Protein AF-A0A2V9JEI9-F1 (afdb_monomer_lite)

Sequence (408 aa):
MEVNSMSQSVSSNTVQALEMLLVQARTQIVKYLPRHLDADKMIYVALETVRADSYLRQCEPQTIVQAVLEASQLGLMLGNKLGHAYLAPRRDKKTSTLKCQLLIGYRGFIALAHRTGKVSSIYPAIVHQGDQFSLKLGTGRQLVHVPLLDPAKRGDWIGAYAVVEFRDGRTDFEWMARQEIEKVRQCSESASEAWSPWRRFEDEMIKKSPIRRMAKRLCLSSEDMTLVEAAVRDEYREMGIQATQAAVPTIRGPQRGQPSAGSNGQSNQAGKPAIREPQRKEGSPQSSGQAVGPANPGGSEAKQPPGGPAANSAAPPNSAQSKPITLRGVIGPMEADASGNTIRRNGRGVEYVVFKISHNGSATTLYCRRPDMVPEIARRQGREAVARVTVVTNGNHQYHMLDGFAEG

Foldseek 3Di:
DVVVVVLVVLLVVLLVVLLVVLVVCLVLLVVQADPVDDSVQQSVQLSVLCVPDPLSSQADSLLSSVQSSVCRNLNFREDDPQQQKYWAWDQQPVPRGIHTHIAGWLSVLQVLLVVLVFWPDKFKDWAAPQWDWDFDDDPPGDTDIGQDPDPVRRHDTQAMKMKTATPVGDIDMFTDTPVRLVVLLVLQPCSVPPRDCCNPPVVRSRGNVNSLVVQLPPDPDPSSVSSNCSSVVNSCVRNVNPDDDPDDPRPDDDDPDDDDDDDDDDDDDDDDDDDDDDDDDDDDDDDDDDDDDDDDDDDDDDDDDDDDDDDDDDDDDDWDFFDWDKDKAQWADKDADPVRHQWDADPVRQIWGWTWGDDPRDIAIEIESDPVCVVVSVVRHRHIFMFTWGWTDDPPDTHTYTPDTDDD

pLDDT: mean 76.78, std 24.55, range [22.61, 98.44]

Secondary structure (DSSP, 8-state):
-HHHHHHHHHHHHHHHHHHHHHHHHHHHHHHHS-TTS-HHHHHHHHHHHHHH-TTGGGB-HHHHHHHHHHHHHTT--BSTTTTSEEEEEEE-TTT--EEEEEEE-HHHHHHHHHHTSSEEEEEEEEEETTSEEEEE-SSS-EEEEE--S-HHHH-SEEEEEEEEEETTS-EEEEEEEHHHHHHHHHHSTTTTSTT-HHHHSHHHHHHHHHHHHHHTTS--SGGGHHHHHHHHHHHHHHTT--PPPP------PPP-PPP--------------------------------------------------------------PPEEEEEEEEEEE---TTS-SEEE-TTS-EEEEEEEEETTEEEEEEES-GGGHHHHHHHBTSEEEEEEEEEEETTEEEEEEEEEPP-

Structure (mmCIF, N/CA/C/O backbone):
data_AF-A0A2V9JEI9-F1
#
_entry.id   AF-A0A2V9JEI9-F1
#
loop_
_atom_site.group_PDB
_atom_site.id
_atom_site.type_symbol
_atom_site.label_atom_id
_atom_site.label_alt_id
_atom_site.label_comp_id
_atom_site.label_asym_id
_atom_site.label_entity_id
_atom_site.label_seq_id
_atom_site.pdbx_PDB_ins_code
_atom_site.Cartn_x
_atom_site.Cartn_y
_atom_site.Cartn_z
_atom_site.occupancy
_atom_site.B_iso_or_equiv
_atom_site.auth_seq_id
_atom_site.auth_comp_id
_atom_site.auth_asym_id
_atom_site.auth_atom_id
_atom_site.pdbx_PDB_model_num
ATOM 1 N N . MET A 1 1 ? 1.216 -1.116 -45.908 1.00 43.00 1 MET A N 1
ATOM 2 C CA . MET A 1 1 ? 1.384 -2.065 -44.776 1.00 43.00 1 MET A CA 1
ATOM 3 C C . MET A 1 1 ? 2.535 -1.670 -43.842 1.00 43.00 1 MET A C 1
ATOM 5 O O . MET A 1 1 ? 2.460 -1.996 -42.664 1.00 43.00 1 MET A O 1
ATOM 9 N N . GLU A 1 2 ? 3.562 -0.948 -44.312 1.00 38.81 2 GLU A N 1
ATOM 10 C CA . GLU A 1 2 ? 4.823 -0.718 -43.572 1.00 38.81 2 GLU A CA 1
ATOM 11 C C . GLU A 1 2 ? 4.685 -0.023 -42.209 1.00 38.81 2 GLU A C 1
ATOM 13 O O . GLU A 1 2 ? 5.434 -0.335 -41.285 1.00 38.81 2 GLU A O 1
ATOM 18 N N . VAL A 1 3 ? 3.699 0.864 -42.031 1.00 42.50 3 VAL A N 1
ATOM 19 C CA . VAL A 1 3 ? 3.465 1.559 -40.746 1.00 42.50 3 VAL A CA 1
ATOM 20 C C . VAL A 1 3 ? 3.301 0.569 -39.579 1.00 42.50 3 VAL A C 1
ATOM 22 O O . VAL A 1 3 ? 3.699 0.868 -38.455 1.00 42.50 3 VAL A O 1
ATOM 25 N N . ASN A 1 4 ? 2.771 -0.633 -39.845 1.00 44.47 4 ASN A N 1
ATOM 26 C CA . ASN A 1 4 ? 2.513 -1.644 -38.820 1.00 44.47 4 ASN A CA 1
ATOM 27 C C . ASN A 1 4 ? 3.680 -2.626 -38.589 1.00 44.47 4 ASN A C 1
ATOM 29 O O . ASN A 1 4 ? 3.713 -3.284 -37.554 1.00 44.47 4 ASN A O 1
ATOM 33 N N . SER A 1 5 ? 4.651 -2.725 -39.507 1.00 40.78 5 SER A N 1
ATOM 34 C CA . SER A 1 5 ? 5.904 -3.457 -39.250 1.00 40.78 5 SER A CA 1
ATOM 35 C C . SER A 1 5 ? 6.926 -2.572 -38.532 1.00 40.78 5 SER A C 1
ATOM 37 O O . SER A 1 5 ? 7.647 -3.044 -37.652 1.00 40.78 5 SER A O 1
ATOM 39 N N . MET A 1 6 ? 6.945 -1.272 -38.844 1.00 42.16 6 MET A N 1
ATOM 40 C CA . MET A 1 6 ? 7.870 -0.312 -38.240 1.00 42.16 6 MET A CA 1
ATOM 41 C C . MET A 1 6 ? 7.518 0.025 -36.778 1.00 42.16 6 MET A C 1
ATOM 43 O O . MET A 1 6 ? 8.411 0.274 -35.973 1.00 42.16 6 MET A O 1
ATOM 47 N N . SER A 1 7 ? 6.239 -0.050 -36.389 1.00 49.16 7 SER A N 1
ATOM 48 C CA . SER A 1 7 ? 5.825 0.030 -34.978 1.00 49.16 7 SER A CA 1
ATOM 49 C C . SER A 1 7 ? 6.244 -1.211 -34.174 1.00 49.16 7 SER A C 1
ATOM 51 O O . SER A 1 7 ? 6.724 -1.093 -33.042 1.00 49.16 7 SER A O 1
ATOM 53 N N . GLN A 1 8 ? 6.126 -2.406 -34.765 1.00 48.69 8 GLN A N 1
ATOM 54 C CA . GLN A 1 8 ? 6.518 -3.665 -34.127 1.00 48.69 8 GLN A CA 1
ATOM 55 C C . GLN A 1 8 ? 8.036 -3.759 -33.921 1.00 48.69 8 GLN A C 1
ATOM 57 O O . GLN A 1 8 ? 8.470 -4.072 -32.809 1.00 48.69 8 GLN A O 1
ATOM 62 N N . SER A 1 9 ? 8.848 -3.424 -34.931 1.00 52.94 9 SER A N 1
ATOM 63 C CA . SER A 1 9 ? 10.315 -3.485 -34.832 1.00 52.94 9 SER A CA 1
ATOM 64 C C . SER A 1 9 ? 10.877 -2.529 -33.771 1.00 52.94 9 SER A C 1
ATOM 66 O O . SER A 1 9 ? 11.717 -2.935 -32.966 1.00 52.94 9 SER A O 1
ATOM 68 N N . VAL A 1 10 ? 10.352 -1.300 -33.683 1.00 54.44 10 VAL A N 1
ATOM 69 C CA . VAL A 1 10 ? 10.698 -0.351 -32.610 1.00 54.44 10 VAL A CA 1
ATOM 70 C C . VAL A 1 10 ? 10.330 -0.918 -31.234 1.00 54.44 10 VAL A C 1
ATOM 72 O O . VAL A 1 10 ? 11.151 -0.864 -30.321 1.00 54.44 10 VAL A O 1
ATOM 75 N N . SER A 1 11 ? 9.149 -1.530 -31.081 1.00 58.72 11 SER A N 1
ATOM 76 C CA . SER A 1 11 ? 8.729 -2.103 -29.791 1.00 58.72 11 SER A CA 1
ATOM 77 C C . SER A 1 11 ? 9.594 -3.285 -29.323 1.00 58.72 11 SER A C 1
ATOM 79 O O . SER A 1 11 ? 9.812 -3.438 -28.121 1.00 58.72 11 SER A O 1
ATOM 81 N N . SER A 1 12 ? 10.133 -4.078 -30.258 1.00 61.97 12 SER A N 1
ATOM 82 C CA . SER A 1 12 ? 11.074 -5.168 -29.965 1.00 61.97 12 SER A CA 1
ATOM 83 C C . SER A 1 12 ? 12.403 -4.625 -29.426 1.00 61.97 12 SER A C 1
ATOM 85 O O . SER A 1 12 ? 12.865 -5.033 -28.356 1.00 61.97 12 SER A O 1
ATOM 87 N N . ASN A 1 13 ? 12.958 -3.609 -30.100 1.00 73.81 13 ASN A N 1
ATOM 88 C CA . ASN A 1 13 ? 14.194 -2.942 -29.685 1.00 73.81 13 ASN A CA 1
ATOM 89 C C . ASN A 1 13 ? 14.089 -2.339 -28.271 1.00 73.81 13 ASN A C 1
ATOM 91 O O . ASN A 1 13 ? 15.041 -2.438 -27.498 1.00 73.81 13 ASN A O 1
ATOM 95 N N . THR A 1 14 ? 12.941 -1.759 -27.893 1.00 71.50 14 THR A N 1
ATOM 96 C CA . THR A 1 14 ? 12.745 -1.200 -26.541 1.00 71.50 14 THR A CA 1
ATOM 97 C C . THR A 1 14 ? 12.815 -2.272 -25.450 1.00 71.50 14 THR A C 1
ATOM 99 O O . THR A 1 14 ? 13.439 -2.043 -24.413 1.00 71.50 14 THR A O 1
ATOM 102 N N . VAL A 1 15 ? 12.219 -3.451 -25.673 1.00 81.44 15 VAL A N 1
ATOM 103 C CA . VAL A 1 15 ? 12.264 -4.566 -24.708 1.00 81.44 15 VAL A CA 1
ATOM 104 C C . VAL A 1 15 ? 13.687 -5.112 -24.584 1.00 81.44 15 VAL A C 1
ATOM 106 O O . VAL A 1 15 ? 14.169 -5.294 -23.469 1.00 81.44 15 VAL A O 1
ATOM 109 N N . GLN A 1 16 ? 14.397 -5.291 -25.701 1.00 84.19 16 GLN A N 1
ATOM 110 C CA . GLN A 1 16 ? 15.778 -5.782 -25.688 1.00 84.19 16 GLN A CA 1
ATOM 111 C C . GLN A 1 16 ? 16.747 -4.783 -25.024 1.00 84.19 16 GLN A C 1
ATOM 113 O O . GLN A 1 16 ? 17.633 -5.182 -24.267 1.00 84.19 16 GLN A O 1
ATOM 118 N N . ALA A 1 17 ? 16.550 -3.476 -25.232 1.00 85.69 17 ALA A N 1
ATOM 119 C CA . ALA A 1 17 ? 17.309 -2.429 -24.546 1.00 85.69 17 ALA A CA 1
ATOM 120 C C . ALA A 1 17 ? 17.013 -2.382 -23.034 1.00 85.69 17 ALA A C 1
ATOM 122 O O . ALA A 1 17 ? 17.935 -2.223 -22.232 1.00 85.69 17 ALA A O 1
ATOM 123 N N . LEU A 1 18 ? 15.749 -2.555 -22.628 1.00 90.19 18 LEU A N 1
ATOM 124 C CA . LEU A 1 18 ? 15.371 -2.670 -21.216 1.00 90.19 18 LEU A CA 1
ATOM 125 C C . LEU A 1 18 ? 16.031 -3.887 -20.552 1.00 90.19 18 LEU A C 1
ATOM 127 O O . LEU A 1 18 ? 16.511 -3.778 -19.427 1.00 90.19 18 LEU A O 1
ATOM 131 N N . GLU A 1 19 ? 16.086 -5.022 -21.245 1.00 89.94 19 GLU A N 1
ATOM 132 C CA . GLU A 1 19 ? 16.698 -6.258 -20.751 1.00 89.94 19 GLU A CA 1
ATOM 133 C C . GLU A 1 19 ? 18.196 -6.073 -20.466 1.00 89.94 19 GLU A C 1
ATOM 135 O O . GLU A 1 19 ? 18.651 -6.372 -19.360 1.00 89.94 19 GLU A O 1
ATOM 140 N N . MET A 1 20 ? 18.941 -5.437 -21.379 1.00 91.06 20 MET A N 1
ATOM 141 C CA . MET A 1 20 ? 20.341 -5.054 -21.133 1.00 91.06 20 MET A CA 1
ATOM 142 C C . MET A 1 20 ? 20.492 -4.107 -19.932 1.00 91.06 20 MET A C 1
ATOM 144 O O . MET A 1 20 ? 21.389 -4.295 -19.108 1.00 91.06 20 MET A O 1
ATOM 148 N N . LEU A 1 21 ? 19.623 -3.097 -19.805 1.00 93.00 21 LEU A N 1
ATOM 149 C CA . LEU A 1 21 ? 19.689 -2.124 -18.710 1.00 93.00 21 LEU A CA 1
ATOM 150 C C . LEU A 1 21 ? 19.324 -2.739 -17.347 1.00 93.00 21 LEU A C 1
ATOM 152 O O . LEU A 1 21 ? 19.927 -2.372 -16.340 1.00 93.00 21 LEU A O 1
ATOM 156 N N . LEU A 1 22 ? 18.389 -3.693 -17.293 1.00 90.81 22 LEU A N 1
ATOM 157 C CA . LEU A 1 22 ? 18.052 -4.426 -16.067 1.00 90.81 22 LEU A CA 1
ATOM 158 C C . LEU A 1 22 ? 19.174 -5.383 -15.645 1.00 90.81 22 LEU A C 1
ATOM 160 O O . LEU A 1 22 ? 19.486 -5.457 -14.457 1.00 90.81 22 LEU A O 1
ATOM 164 N N . VAL A 1 23 ? 19.841 -6.043 -16.598 1.00 90.06 23 VAL A N 1
ATOM 165 C CA . VAL A 1 23 ? 21.045 -6.847 -16.324 1.00 90.06 23 VAL A CA 1
ATOM 166 C C . VAL A 1 23 ? 22.183 -5.965 -15.791 1.00 90.06 23 VAL A C 1
ATOM 168 O O . VAL A 1 23 ? 22.797 -6.312 -14.784 1.00 90.06 23 VAL A O 1
ATOM 171 N N . GLN A 1 24 ? 22.414 -4.783 -16.375 1.00 91.06 24 GLN A N 1
ATOM 172 C CA . GLN A 1 24 ? 23.377 -3.799 -15.849 1.00 91.06 24 GLN A CA 1
ATOM 173 C C . GLN A 1 24 ? 22.986 -3.280 -14.452 1.00 91.06 24 GLN A C 1
ATOM 175 O O . GLN A 1 24 ? 23.848 -3.079 -13.595 1.00 91.06 24 GLN A O 1
ATOM 180 N N . ALA A 1 25 ? 21.689 -3.100 -14.188 1.00 91.06 25 ALA A N 1
ATOM 181 C CA . ALA A 1 25 ? 21.173 -2.678 -12.889 1.00 91.06 25 ALA A CA 1
ATOM 182 C C . ALA A 1 25 ? 21.179 -3.789 -11.822 1.00 91.06 25 ALA A C 1
ATOM 184 O O . ALA A 1 25 ? 21.056 -3.468 -10.637 1.00 91.06 25 ALA A O 1
ATOM 185 N N . ARG A 1 26 ? 21.349 -5.070 -12.194 1.00 92.06 26 ARG A N 1
ATOM 186 C CA . ARG A 1 26 ? 21.227 -6.235 -11.294 1.00 92.06 26 ARG A CA 1
ATOM 187 C C . ARG A 1 26 ? 22.045 -6.093 -10.011 1.00 92.06 26 ARG A C 1
ATOM 189 O O . ARG A 1 26 ? 21.535 -6.386 -8.937 1.00 92.06 26 ARG A O 1
ATOM 196 N N . THR A 1 27 ? 23.271 -5.576 -10.089 1.00 92.12 27 THR A N 1
ATOM 197 C CA . THR A 1 27 ? 24.132 -5.354 -8.911 1.00 92.12 27 THR A CA 1
ATOM 198 C C . THR A 1 27 ? 23.542 -4.333 -7.930 1.00 92.12 27 THR A C 1
ATOM 200 O O . THR A 1 27 ? 23.681 -4.496 -6.721 1.00 92.12 27 THR A O 1
ATOM 203 N N . GLN A 1 28 ? 22.844 -3.299 -8.417 1.00 90.75 28 GLN A N 1
ATOM 204 C CA . GLN A 1 28 ? 22.131 -2.348 -7.555 1.00 90.75 28 GLN A CA 1
ATOM 205 C C . GLN A 1 28 ? 20.807 -2.936 -7.044 1.00 90.75 28 GLN A C 1
ATOM 207 O O . GLN A 1 28 ? 20.489 -2.751 -5.874 1.00 90.75 28 GLN A O 1
ATOM 212 N N . ILE A 1 29 ? 20.076 -3.697 -7.869 1.00 91.00 29 ILE A N 1
ATOM 213 C CA . ILE A 1 29 ? 18.864 -4.424 -7.447 1.00 91.00 29 ILE A CA 1
ATOM 214 C C . ILE A 1 29 ? 19.208 -5.351 -6.269 1.00 91.00 29 ILE A C 1
ATOM 216 O O . ILE A 1 29 ? 18.658 -5.177 -5.187 1.00 91.00 29 ILE A O 1
ATOM 220 N N . VAL A 1 30 ? 20.195 -6.242 -6.423 1.00 92.00 30 VAL A N 1
ATOM 221 C CA . VAL A 1 30 ? 20.676 -7.160 -5.368 1.00 92.00 30 VAL A CA 1
ATOM 222 C C . VAL A 1 30 ? 21.150 -6.419 -4.109 1.00 92.00 30 VAL A C 1
ATOM 224 O O . VAL A 1 30 ? 20.938 -6.902 -3.002 1.00 92.00 30 VAL A O 1
ATOM 227 N N . LYS A 1 31 ? 21.770 -5.240 -4.252 1.00 91.81 31 LYS A N 1
ATOM 228 C CA . LYS A 1 31 ? 22.232 -4.418 -3.119 1.00 91.81 31 LYS A CA 1
ATOM 229 C C . LYS A 1 31 ? 21.081 -3.840 -2.286 1.00 91.81 31 LYS A C 1
ATOM 231 O O . LYS A 1 31 ? 21.230 -3.711 -1.073 1.00 91.81 31 LYS A O 1
ATOM 236 N N . TYR A 1 32 ? 19.982 -3.433 -2.924 1.00 88.00 32 TYR A N 1
ATOM 237 C CA . TYR A 1 32 ? 18.852 -2.782 -2.248 1.00 88.00 32 TYR A CA 1
ATOM 238 C C . TYR A 1 32 ? 17.732 -3.748 -1.846 1.00 88.00 32 TYR A C 1
ATOM 240 O O . TYR A 1 32 ? 16.987 -3.455 -0.914 1.00 88.00 32 TYR A O 1
ATOM 248 N N . LEU A 1 33 ? 17.609 -4.887 -2.527 1.00 89.00 33 LEU A N 1
ATOM 249 C CA . LEU A 1 33 ? 16.541 -5.853 -2.305 1.00 89.00 33 LEU A CA 1
ATOM 250 C C . LEU A 1 33 ? 16.744 -6.636 -0.983 1.00 89.00 33 LEU A C 1
ATOM 252 O O . LEU A 1 33 ? 17.831 -7.163 -0.737 1.00 89.00 33 LEU A O 1
ATOM 256 N N . PRO A 1 34 ? 15.717 -6.768 -0.118 1.00 85.75 34 PRO A N 1
ATOM 257 C CA . PRO A 1 34 ? 15.812 -7.571 1.100 1.00 85.75 34 PRO A CA 1
ATOM 258 C C . PRO A 1 34 ? 16.139 -9.046 0.830 1.00 85.75 34 PRO A C 1
ATOM 260 O O . PRO A 1 34 ? 15.567 -9.650 -0.071 1.00 85.75 34 PRO A O 1
ATOM 263 N N . ARG A 1 35 ? 16.953 -9.664 1.702 1.00 84.00 35 ARG A N 1
ATOM 264 C CA . ARG A 1 35 ? 17.463 -11.055 1.589 1.00 84.00 35 ARG A CA 1
ATOM 265 C C . ARG A 1 35 ? 16.415 -12.169 1.387 1.00 84.00 35 ARG A C 1
ATOM 267 O O . ARG A 1 35 ? 16.799 -13.294 1.096 1.00 84.00 35 ARG A O 1
ATOM 274 N N . HIS A 1 36 ? 15.128 -11.894 1.600 1.00 81.94 36 HIS A N 1
ATOM 275 C CA . HIS A 1 36 ? 14.027 -12.850 1.417 1.00 81.94 36 HIS A CA 1
ATOM 276 C C . HIS A 1 36 ? 13.327 -12.729 0.049 1.00 81.94 36 HIS A C 1
ATOM 278 O O . HIS A 1 36 ? 12.368 -13.453 -0.212 1.00 81.94 36 HIS A O 1
ATOM 284 N N . LEU A 1 37 ? 13.766 -11.803 -0.808 1.00 86.12 37 LEU A N 1
ATOM 285 C CA . LEU A 1 37 ? 13.281 -11.620 -2.173 1.00 86.12 37 LEU A CA 1
ATOM 286 C C . LEU A 1 37 ? 14.405 -11.927 -3.167 1.00 86.12 37 LEU A C 1
ATOM 288 O O . LEU A 1 37 ? 15.579 -11.689 -2.894 1.00 86.12 37 LEU A O 1
ATOM 292 N N . ASP A 1 38 ? 14.023 -12.433 -4.336 1.00 90.31 38 ASP A N 1
ATOM 293 C CA . ASP A 1 38 ? 14.945 -12.770 -5.419 1.00 90.31 38 ASP A CA 1
ATOM 294 C C . ASP A 1 38 ? 14.987 -11.654 -6.479 1.00 90.31 38 ASP A C 1
ATOM 296 O O . ASP A 1 38 ? 13.950 -11.201 -6.978 1.00 90.31 38 ASP A O 1
ATOM 300 N N . ALA A 1 39 ? 16.204 -11.229 -6.822 1.00 91.56 39 ALA A N 1
ATOM 301 C CA . ALA A 1 39 ? 16.473 -10.208 -7.823 1.00 91.56 39 ALA A CA 1
ATOM 302 C C . ALA A 1 39 ? 16.189 -10.696 -9.250 1.00 91.56 39 ALA A C 1
ATOM 304 O O . ALA A 1 39 ? 15.695 -9.912 -10.060 1.00 91.56 39 ALA A O 1
ATOM 305 N N . ASP A 1 40 ? 16.432 -11.974 -9.555 1.00 91.56 40 ASP A N 1
ATOM 306 C CA . ASP A 1 40 ? 16.201 -12.517 -10.897 1.00 91.56 40 ASP A CA 1
ATOM 307 C C . ASP A 1 40 ? 14.699 -12.647 -11.167 1.00 91.56 40 ASP A C 1
ATOM 309 O O . ASP A 1 40 ? 14.209 -12.185 -12.198 1.00 91.56 40 ASP A O 1
ATOM 313 N N . LYS A 1 41 ? 13.926 -13.117 -10.182 1.00 91.25 41 LYS A N 1
ATOM 314 C CA . LYS A 1 41 ? 12.458 -13.039 -10.182 1.00 91.25 41 LYS A CA 1
ATOM 315 C C . LYS A 1 41 ? 11.930 -11.605 -10.282 1.00 91.25 41 LYS A C 1
ATOM 317 O O . LYS A 1 41 ? 10.917 -11.398 -10.949 1.00 91.25 41 LYS A O 1
ATOM 322 N N . MET A 1 42 ? 12.571 -10.610 -9.661 1.00 92.19 42 MET A N 1
ATOM 323 C CA . MET A 1 42 ? 12.154 -9.208 -9.818 1.00 92.19 42 MET A CA 1
ATOM 324 C C . MET A 1 42 ? 12.416 -8.684 -11.240 1.00 92.19 42 MET A C 1
ATOM 326 O O . MET A 1 42 ? 11.522 -8.067 -11.820 1.00 92.19 42 MET A O 1
ATOM 330 N N . ILE A 1 43 ? 13.587 -8.966 -11.821 1.00 93.38 43 ILE A N 1
ATOM 331 C CA . ILE A 1 43 ? 13.923 -8.611 -13.210 1.00 93.38 43 ILE A CA 1
ATOM 332 C C . ILE A 1 43 ? 12.963 -9.304 -14.189 1.00 93.38 43 ILE A C 1
ATOM 334 O O . ILE A 1 43 ? 12.393 -8.642 -15.057 1.00 93.38 43 ILE A O 1
ATOM 338 N N . TYR A 1 44 ? 12.713 -10.603 -14.005 1.00 92.19 44 TYR A N 1
ATOM 339 C CA . TYR A 1 44 ? 11.768 -11.381 -14.808 1.00 92.19 44 TYR A CA 1
ATOM 340 C C . TYR A 1 44 ? 10.354 -10.786 -14.770 1.00 92.19 44 TYR A C 1
ATOM 342 O O . TYR A 1 44 ? 9.759 -10.542 -15.818 1.00 92.19 44 TYR A O 1
ATOM 350 N N . VAL A 1 45 ? 9.816 -10.491 -13.579 1.00 93.00 45 VAL A N 1
ATOM 351 C CA . VAL A 1 45 ? 8.467 -9.911 -13.455 1.00 93.00 45 VAL A CA 1
ATOM 352 C C . VAL A 1 45 ? 8.406 -8.492 -14.028 1.00 93.00 45 VAL A C 1
ATOM 354 O O . VAL A 1 45 ? 7.384 -8.132 -14.611 1.00 93.00 45 VAL A O 1
ATOM 357 N N . ALA A 1 46 ? 9.475 -7.695 -13.932 1.00 93.25 46 ALA A N 1
ATOM 358 C CA . ALA A 1 46 ? 9.534 -6.387 -14.584 1.00 93.25 46 ALA A CA 1
ATOM 359 C C . ALA A 1 46 ? 9.478 -6.512 -16.118 1.00 93.25 46 ALA A C 1
ATOM 361 O O . ALA A 1 46 ? 8.644 -5.861 -16.748 1.00 93.25 46 ALA A O 1
ATOM 362 N N . LEU A 1 47 ? 10.302 -7.388 -16.706 1.00 92.94 47 LEU A N 1
ATOM 363 C CA . LEU A 1 47 ? 10.298 -7.664 -18.147 1.00 92.94 47 LEU A CA 1
ATOM 364 C C . LEU A 1 47 ? 8.937 -8.175 -18.621 1.00 92.94 47 LEU A C 1
ATOM 366 O O . LEU A 1 47 ? 8.414 -7.673 -19.611 1.00 92.94 47 LEU A O 1
ATOM 370 N N . GLU A 1 48 ? 8.331 -9.112 -17.896 1.00 92.38 48 GLU A N 1
ATOM 371 C CA . GLU A 1 48 ? 7.036 -9.688 -18.261 1.00 92.38 48 GLU A CA 1
ATOM 372 C C . GLU A 1 48 ? 5.892 -8.664 -18.164 1.00 92.38 48 GLU A C 1
ATOM 374 O O . GLU A 1 48 ? 5.041 -8.586 -19.049 1.00 92.38 48 GLU A O 1
ATOM 379 N N . THR A 1 49 ? 5.917 -7.793 -17.150 1.00 91.00 49 THR A N 1
ATOM 380 C CA . THR A 1 49 ? 4.943 -6.694 -17.012 1.00 91.00 49 THR A CA 1
ATOM 381 C C . THR A 1 49 ? 5.023 -5.723 -18.199 1.00 91.00 49 THR A C 1
ATOM 383 O O . THR A 1 49 ? 3.994 -5.279 -18.710 1.00 91.00 49 THR A O 1
ATOM 386 N N . VAL A 1 50 ? 6.236 -5.428 -18.684 1.00 91.56 50 VAL A N 1
ATOM 387 C CA . VAL A 1 50 ? 6.463 -4.570 -19.861 1.00 91.56 50 VAL A CA 1
ATOM 388 C C . VAL A 1 50 ? 6.119 -5.294 -21.169 1.00 91.56 50 VAL A C 1
ATOM 390 O O . VAL A 1 50 ? 5.523 -4.696 -22.062 1.00 91.56 50 VAL A O 1
ATOM 393 N N . ARG A 1 51 ? 6.427 -6.591 -21.297 1.00 91.06 51 ARG A N 1
ATOM 394 C CA . ARG A 1 51 ? 6.035 -7.408 -22.461 1.00 91.06 51 ARG A CA 1
ATOM 395 C C . ARG A 1 51 ? 4.513 -7.515 -22.594 1.00 91.06 51 ARG A C 1
ATOM 397 O O . ARG A 1 51 ? 4.017 -7.475 -23.716 1.00 91.06 51 ARG A O 1
ATOM 404 N N . ALA A 1 52 ? 3.775 -7.547 -21.484 1.00 88.56 52 ALA A N 1
ATOM 405 C CA . ALA A 1 52 ? 2.316 -7.515 -21.490 1.00 88.56 52 ALA A CA 1
ATOM 406 C C . ALA A 1 52 ? 1.748 -6.145 -21.920 1.00 88.56 52 ALA A C 1
ATOM 408 O O . ALA A 1 52 ? 1.015 -6.062 -22.909 1.00 88.56 52 ALA A O 1
ATOM 409 N N . ASP A 1 53 ? 2.088 -5.050 -21.230 1.00 87.31 53 ASP A N 1
ATOM 410 C CA . ASP A 1 53 ? 1.403 -3.761 -21.423 1.00 87.31 53 ASP A CA 1
ATOM 411 C C . ASP A 1 53 ? 2.004 -2.903 -22.560 1.00 87.31 53 ASP A C 1
ATOM 413 O O . ASP A 1 53 ? 3.181 -2.534 -22.553 1.00 87.31 53 ASP A O 1
ATOM 417 N N . SER A 1 54 ? 1.182 -2.565 -23.561 1.00 89.00 54 SER A N 1
ATOM 418 C CA . SER A 1 54 ? 1.610 -1.825 -24.758 1.00 89.00 54 SER A CA 1
ATOM 419 C C . SER A 1 54 ? 2.026 -0.382 -24.482 1.00 89.00 54 SER A C 1
ATOM 421 O O . SER A 1 54 ? 2.814 0.167 -25.254 1.00 89.00 54 SER A O 1
ATOM 423 N N . TYR A 1 55 ? 1.554 0.228 -23.394 1.00 87.88 55 TYR A N 1
ATOM 424 C CA . TYR A 1 55 ? 2.001 1.551 -22.971 1.00 87.88 55 TYR A CA 1
ATOM 425 C C . TYR A 1 55 ? 3.357 1.460 -22.269 1.00 87.88 55 TYR A C 1
ATOM 427 O O . TYR A 1 55 ? 4.236 2.270 -22.541 1.00 87.88 55 TYR A O 1
ATOM 435 N N . LEU A 1 56 ? 3.603 0.428 -21.455 1.00 89.56 56 LEU A N 1
ATOM 436 C CA . LEU A 1 56 ? 4.924 0.235 -20.846 1.00 89.56 56 LEU A CA 1
ATOM 437 C C . LEU A 1 56 ? 6.033 -0.016 -21.886 1.00 89.56 56 LEU A C 1
ATOM 439 O O . LEU A 1 56 ? 7.150 0.456 -21.684 1.00 89.56 56 LEU A O 1
ATOM 443 N N . ARG A 1 57 ? 5.734 -0.646 -23.035 1.00 91.44 57 ARG A N 1
ATOM 444 C CA . ARG A 1 57 ? 6.682 -0.758 -24.174 1.00 91.44 57 ARG A CA 1
ATOM 445 C C . ARG A 1 57 ? 7.013 0.570 -24.867 1.00 91.44 57 ARG A C 1
ATOM 447 O O . ARG A 1 57 ? 7.942 0.612 -25.669 1.00 91.44 57 ARG A O 1
ATOM 454 N N . GLN A 1 58 ? 6.265 1.635 -24.579 1.00 89.38 58 GLN A N 1
ATOM 455 C CA . GLN A 1 58 ? 6.499 2.994 -25.082 1.00 89.38 58 GLN A CA 1
ATOM 456 C C . GLN A 1 58 ? 7.155 3.908 -24.030 1.00 89.38 58 GLN A C 1
ATOM 458 O O . GLN A 1 58 ? 7.470 5.057 -24.336 1.00 89.38 58 GLN A O 1
ATOM 463 N N . CYS A 1 59 ? 7.365 3.427 -22.799 1.00 90.75 59 CYS A N 1
ATOM 464 C CA . CYS A 1 59 ? 8.048 4.188 -21.757 1.00 90.75 59 CYS A CA 1
ATOM 465 C C . CYS A 1 59 ? 9.565 4.252 -21.989 1.00 90.75 59 CYS A C 1
ATOM 467 O O . CYS A 1 59 ? 10.186 3.265 -22.379 1.00 90.75 59 CYS A O 1
ATOM 469 N N . GLU A 1 60 ? 10.184 5.385 -21.644 1.00 91.19 60 GLU A N 1
ATOM 470 C CA . GLU A 1 60 ? 11.647 5.539 -21.587 1.00 91.19 60 GLU A CA 1
ATOM 471 C C . GLU A 1 60 ? 12.290 4.434 -20.709 1.00 91.19 60 GLU A C 1
ATOM 473 O O . GLU A 1 60 ? 12.063 4.440 -19.493 1.00 91.19 60 GLU A O 1
ATOM 478 N N . PRO A 1 61 ? 13.126 3.511 -21.239 1.00 92.06 61 PRO A N 1
ATOM 479 C CA . PRO A 1 61 ? 13.597 2.337 -20.484 1.00 92.06 61 PRO A CA 1
ATOM 480 C C . PRO A 1 61 ? 14.329 2.655 -19.173 1.00 92.06 61 PRO A C 1
ATOM 482 O O . PRO A 1 61 ? 14.163 1.950 -18.180 1.00 92.06 61 PRO A O 1
ATOM 485 N N . GLN A 1 62 ? 15.073 3.763 -19.132 1.00 91.69 62 GLN A N 1
ATOM 486 C CA . GLN A 1 62 ? 15.722 4.276 -17.917 1.00 91.69 62 GLN A CA 1
ATOM 487 C C . GLN A 1 62 ? 14.719 4.523 -16.772 1.00 91.69 62 GLN A C 1
ATOM 489 O O . GLN A 1 62 ? 15.013 4.217 -15.618 1.00 91.69 62 GLN A O 1
ATOM 494 N N . THR A 1 63 ? 13.510 5.006 -17.075 1.00 93.94 63 THR A N 1
ATOM 495 C CA . THR A 1 63 ? 12.464 5.258 -16.063 1.00 93.94 63 THR A CA 1
ATOM 496 C C . THR A 1 63 ? 11.850 3.963 -15.523 1.00 93.94 63 THR A C 1
ATOM 498 O O . THR A 1 63 ? 11.488 3.894 -14.349 1.00 93.94 63 THR A O 1
ATOM 501 N N . ILE A 1 64 ? 11.805 2.900 -16.338 1.00 94.69 64 ILE A N 1
ATOM 502 C CA . ILE A 1 64 ? 11.396 1.559 -15.895 1.00 94.69 64 ILE A CA 1
ATOM 503 C C . ILE A 1 64 ? 12.429 1.015 -14.899 1.00 94.69 64 ILE A C 1
ATOM 505 O O . ILE A 1 64 ? 12.062 0.570 -13.814 1.00 94.69 64 ILE A O 1
ATOM 509 N N . VAL A 1 65 ? 13.724 1.121 -15.215 1.00 95.00 65 VAL A N 1
ATOM 510 C CA . VAL A 1 65 ? 14.808 0.687 -14.314 1.00 95.00 65 VAL A CA 1
ATOM 511 C C . VAL A 1 65 ? 14.804 1.477 -13.001 1.00 95.00 65 VAL A C 1
ATOM 513 O O . VAL A 1 65 ? 14.957 0.881 -11.937 1.00 95.00 65 VAL A O 1
ATOM 516 N N . GLN A 1 66 ? 14.556 2.791 -13.038 1.00 94.50 66 GLN A N 1
ATOM 517 C CA . GLN A 1 66 ? 14.391 3.608 -11.827 1.00 94.50 66 GLN A CA 1
ATOM 518 C C . GLN A 1 66 ? 13.221 3.121 -10.953 1.00 94.50 66 GLN A C 1
ATOM 520 O O . GLN A 1 66 ? 13.387 2.982 -9.741 1.00 94.50 66 GLN A O 1
ATOM 525 N N . ALA A 1 67 ? 12.070 2.789 -11.550 1.00 95.00 67 ALA A N 1
ATOM 526 C CA . ALA A 1 67 ? 10.924 2.236 -10.825 1.00 95.00 67 ALA A CA 1
ATOM 527 C C . ALA A 1 67 ? 11.214 0.845 -10.216 1.00 95.00 67 ALA A C 1
ATOM 529 O O . ALA A 1 67 ? 10.794 0.570 -9.093 1.00 95.00 67 ALA A O 1
ATOM 530 N N . VAL A 1 68 ? 11.975 -0.014 -10.907 1.00 95.38 68 VAL A N 1
ATOM 531 C CA . VAL A 1 68 ? 12.421 -1.325 -10.386 1.00 95.38 68 VAL A CA 1
ATOM 532 C C . VAL A 1 68 ? 13.405 -1.160 -9.221 1.00 95.38 68 VAL A C 1
ATOM 534 O O . VAL A 1 68 ? 13.284 -1.850 -8.208 1.00 95.38 68 VAL A O 1
ATOM 537 N N . LEU A 1 69 ? 14.357 -0.226 -9.318 1.00 94.50 69 LEU A N 1
ATOM 538 C CA . LEU A 1 69 ? 15.314 0.064 -8.243 1.00 94.50 69 LEU A CA 1
ATOM 539 C C . LEU A 1 69 ? 14.623 0.622 -6.992 1.00 94.50 69 LEU A C 1
ATOM 541 O O . LEU A 1 69 ? 14.955 0.215 -5.882 1.00 94.50 69 LEU A O 1
ATOM 545 N N . GLU A 1 70 ? 13.626 1.489 -7.151 1.00 94.25 70 GLU A N 1
ATOM 546 C CA . GLU A 1 70 ? 12.828 1.984 -6.026 1.00 94.25 70 GLU A CA 1
ATOM 547 C C . GLU A 1 70 ? 11.953 0.882 -5.404 1.00 94.25 70 GLU A C 1
ATOM 549 O O . GLU A 1 70 ? 11.876 0.776 -4.181 1.00 94.25 70 GLU A O 1
ATOM 554 N N . ALA A 1 71 ? 11.356 0.001 -6.215 1.00 94.94 71 ALA A N 1
ATOM 555 C CA . ALA A 1 71 ? 10.637 -1.172 -5.713 1.00 94.94 71 ALA A CA 1
ATOM 556 C C . ALA A 1 71 ? 11.566 -2.100 -4.908 1.00 94.94 71 ALA A C 1
ATOM 558 O O . ALA A 1 71 ? 11.178 -2.616 -3.858 1.00 94.94 71 ALA A O 1
ATOM 559 N N . SER A 1 72 ? 12.820 -2.238 -5.357 1.00 93.75 72 SER A N 1
ATOM 560 C CA . SER A 1 72 ? 13.878 -2.967 -4.647 1.00 93.75 72 SER A CA 1
ATOM 561 C C . SER A 1 72 ? 14.187 -2.322 -3.292 1.00 93.75 72 SER A C 1
ATOM 563 O O . SER A 1 72 ? 14.161 -3.013 -2.278 1.00 93.75 72 SER A O 1
ATOM 565 N N . GLN A 1 73 ? 14.398 -0.998 -3.259 1.00 91.69 73 GLN A N 1
ATOM 566 C CA . GLN A 1 73 ? 14.668 -0.211 -2.042 1.00 91.69 73 GLN A CA 1
ATOM 567 C C . GLN A 1 73 ? 13.527 -0.281 -1.020 1.00 91.69 73 GLN A C 1
ATOM 569 O O . GLN A 1 73 ? 13.768 -0.450 0.173 1.00 91.69 73 GLN A O 1
ATOM 574 N N . LEU A 1 74 ? 12.277 -0.206 -1.482 1.00 92.50 74 LEU A N 1
ATOM 575 C CA . LEU A 1 74 ? 11.095 -0.393 -0.641 1.00 92.50 74 LEU A CA 1
ATOM 576 C C . LEU A 1 74 ? 10.871 -1.865 -0.257 1.00 92.50 74 LEU A C 1
ATOM 578 O O . LEU A 1 74 ? 9.998 -2.163 0.558 1.00 92.50 74 LEU A O 1
ATOM 582 N N . GLY A 1 75 ? 11.630 -2.812 -0.817 1.00 91.81 75 GLY A N 1
ATOM 583 C CA . GLY A 1 75 ? 11.436 -4.243 -0.605 1.00 91.81 75 GLY A CA 1
ATOM 584 C C . GLY A 1 75 ? 10.031 -4.704 -0.992 1.00 91.81 75 GLY A C 1
ATOM 585 O O . GLY A 1 75 ? 9.400 -5.442 -0.232 1.00 91.81 75 GLY A O 1
ATOM 586 N N . LEU A 1 76 ? 9.515 -4.207 -2.118 1.00 93.69 76 LEU A N 1
ATOM 587 C CA . LEU A 1 76 ? 8.190 -4.505 -2.650 1.00 93.69 76 LEU A CA 1
ATOM 588 C C . LEU A 1 76 ? 8.326 -5.234 -3.988 1.00 93.69 76 LEU A C 1
ATOM 590 O O . LEU A 1 76 ? 8.836 -4.685 -4.960 1.00 93.69 76 LEU A O 1
ATOM 594 N N . MET A 1 77 ? 7.831 -6.471 -4.055 1.00 91.44 77 MET A N 1
ATOM 595 C CA . MET A 1 77 ? 7.740 -7.196 -5.322 1.00 91.44 77 MET A CA 1
ATOM 596 C C . MET A 1 77 ? 6.816 -6.469 -6.301 1.00 91.44 77 MET A C 1
ATOM 598 O O . MET A 1 77 ? 5.715 -6.048 -5.946 1.00 91.44 77 MET A O 1
ATOM 602 N N . LEU A 1 78 ? 7.251 -6.381 -7.554 1.00 91.44 78 LEU A N 1
ATOM 603 C CA . LEU A 1 78 ? 6.413 -5.897 -8.641 1.00 91.44 78 LEU A CA 1
ATOM 604 C C . LEU A 1 78 ? 5.335 -6.928 -9.002 1.00 91.44 78 LEU A C 1
ATOM 606 O O . LEU A 1 78 ? 5.529 -8.137 -8.850 1.00 91.44 78 LEU A O 1
ATOM 610 N N . GLY A 1 79 ? 4.225 -6.439 -9.549 1.00 80.12 79 GLY A N 1
ATOM 611 C CA . GLY A 1 79 ? 3.267 -7.242 -10.303 1.00 80.12 79 GLY A CA 1
ATOM 612 C C . GLY A 1 79 ? 2.001 -7.657 -9.547 1.00 80.12 79 GLY A C 1
ATOM 613 O O . GLY A 1 79 ? 1.939 -7.783 -8.320 1.00 80.12 79 GLY A O 1
ATOM 614 N N . ASN A 1 80 ? 0.960 -7.912 -10.338 1.00 70.19 80 ASN A N 1
ATOM 615 C CA . ASN A 1 80 ? -0.432 -7.954 -9.884 1.00 70.19 80 ASN A CA 1
ATOM 616 C C . ASN A 1 80 ? -0.756 -9.110 -8.917 1.00 70.19 80 ASN A C 1
ATOM 618 O O . ASN A 1 80 ? -1.753 -9.034 -8.209 1.00 70.19 80 ASN A O 1
ATOM 622 N N . LYS A 1 81 ? 0.069 -10.169 -8.862 1.00 78.38 81 LYS A N 1
ATOM 623 C CA . LYS A 1 81 ? -0.188 -11.357 -8.021 1.00 78.38 81 LYS A CA 1
ATOM 624 C C . LYS A 1 81 ? -0.133 -11.057 -6.519 1.00 78.38 81 LYS A C 1
ATOM 626 O O . LYS A 1 81 ? -0.931 -11.603 -5.767 1.00 78.38 81 LYS A O 1
ATOM 631 N N . LEU A 1 82 ? 0.799 -10.200 -6.090 1.00 83.50 82 LEU A N 1
ATOM 632 C CA . LEU A 1 82 ? 0.898 -9.753 -4.694 1.00 83.50 82 LEU A CA 1
ATOM 633 C C . LEU A 1 82 ? 0.262 -8.375 -4.476 1.00 83.50 82 LEU A C 1
ATOM 635 O O . LEU A 1 82 ? -0.119 -8.061 -3.354 1.00 83.50 82 LEU A O 1
ATOM 639 N N . GLY A 1 83 ? 0.145 -7.550 -5.523 1.00 88.94 83 GLY A N 1
ATOM 640 C CA . GLY A 1 83 ? -0.414 -6.194 -5.426 1.00 88.94 83 GLY A CA 1
ATOM 641 C C . GLY A 1 83 ? 0.418 -5.241 -4.560 1.00 88.94 83 GLY A C 1
ATOM 642 O O . GLY A 1 83 ? -0.104 -4.270 -4.018 1.00 88.94 83 GLY A O 1
ATOM 643 N N . HIS A 1 84 ? 1.709 -5.538 -4.380 1.00 93.31 84 HIS A N 1
ATOM 644 C CA . HIS A 1 84 ? 2.620 -4.727 -3.574 1.00 93.31 84 HIS A CA 1
ATOM 645 C C . HIS A 1 84 ? 2.998 -3.430 -4.301 1.00 93.31 84 HIS A C 1
ATOM 647 O O . HIS A 1 84 ? 2.804 -2.343 -3.759 1.00 93.31 84 HIS A O 1
ATOM 653 N N . ALA A 1 85 ? 3.497 -3.525 -5.536 1.00 94.19 85 ALA A N 1
ATOM 654 C CA . ALA A 1 85 ? 3.790 -2.360 -6.363 1.00 94.19 85 ALA A CA 1
ATOM 655 C C . ALA A 1 85 ? 3.610 -2.645 -7.863 1.00 94.19 85 ALA A C 1
ATOM 657 O O . ALA A 1 85 ? 3.714 -3.786 -8.325 1.00 94.19 85 ALA A O 1
ATOM 658 N N . TYR A 1 86 ? 3.346 -1.584 -8.621 1.00 92.56 86 TYR A N 1
ATOM 659 C CA . TYR A 1 86 ? 2.974 -1.621 -10.031 1.00 92.56 86 TYR A CA 1
ATOM 660 C C . TYR A 1 86 ? 3.845 -0.666 -10.849 1.00 92.56 86 TYR A C 1
ATOM 662 O O . TYR A 1 86 ? 4.124 0.456 -10.423 1.00 92.56 86 TYR A O 1
ATOM 670 N N . LEU A 1 87 ? 4.221 -1.094 -12.054 1.00 92.00 87 LEU A N 1
ATOM 671 C CA . LEU A 1 87 ? 4.792 -0.220 -13.075 1.00 92.00 87 LEU A CA 1
ATOM 672 C C . LEU A 1 87 ? 3.637 0.479 -13.800 1.00 92.00 87 LEU A C 1
ATOM 674 O O . LEU A 1 87 ? 2.817 -0.188 -14.428 1.00 92.00 87 LEU A O 1
ATOM 678 N N . ALA A 1 88 ? 3.555 1.804 -13.701 1.00 88.75 88 ALA A N 1
ATOM 679 C CA . ALA A 1 88 ? 2.508 2.594 -14.338 1.00 88.75 88 ALA A CA 1
ATOM 680 C C . ALA A 1 88 ? 3.105 3.535 -15.396 1.00 88.75 88 ALA A C 1
ATOM 682 O O . ALA A 1 88 ? 4.028 4.289 -15.075 1.00 88.75 88 ALA A O 1
ATOM 683 N N . PRO A 1 89 ? 2.585 3.554 -16.636 1.00 88.69 89 PRO A N 1
ATOM 684 C CA . PRO A 1 89 ? 2.912 4.617 -17.575 1.00 88.69 89 PRO A CA 1
ATOM 685 C C . PRO A 1 89 ? 2.329 5.945 -17.066 1.00 88.69 89 PRO A C 1
ATOM 687 O O . PRO A 1 89 ? 1.241 5.988 -16.493 1.00 88.69 89 PRO A O 1
ATOM 690 N N . ARG A 1 90 ? 3.043 7.048 -17.276 1.00 86.00 90 ARG A N 1
ATOM 691 C CA . ARG A 1 90 ? 2.573 8.425 -17.074 1.00 86.00 90 ARG A CA 1
ATOM 692 C C . ARG A 1 90 ? 3.163 9.299 -18.174 1.00 86.00 90 ARG A C 1
ATOM 694 O O . ARG A 1 90 ? 4.336 9.153 -18.516 1.00 86.00 90 ARG A O 1
ATOM 701 N N . ARG A 1 91 ? 2.365 10.204 -18.742 1.00 84.88 91 ARG A N 1
ATOM 702 C CA . ARG A 1 91 ? 2.846 11.135 -19.769 1.00 84.88 91 ARG A CA 1
ATOM 703 C C . ARG A 1 91 ? 3.458 12.365 -19.109 1.00 84.88 91 ARG A C 1
ATOM 705 O O . ARG A 1 91 ? 2.834 12.984 -18.254 1.00 84.88 91 ARG A O 1
ATOM 712 N N . ASP A 1 92 ? 4.677 12.713 -19.493 1.00 83.00 92 ASP A N 1
ATOM 713 C CA . ASP A 1 92 ? 5.354 13.907 -18.995 1.00 83.00 92 ASP A CA 1
ATOM 714 C C . ASP A 1 92 ? 4.884 15.139 -19.785 1.00 83.00 92 ASP A C 1
ATOM 716 O O . ASP A 1 92 ? 5.016 15.183 -21.006 1.00 83.00 92 ASP A O 1
ATOM 720 N N . LYS A 1 93 ? 4.338 16.157 -19.106 1.00 76.88 93 LYS A N 1
AT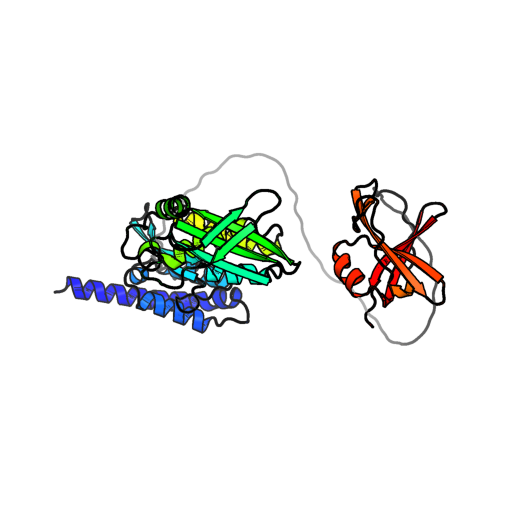OM 721 C CA . LYS A 1 93 ? 3.800 17.358 -19.775 1.00 76.88 93 LYS A CA 1
ATOM 722 C C . LYS A 1 93 ? 4.851 18.185 -20.519 1.00 76.88 93 LYS A C 1
ATOM 724 O O . LYS A 1 93 ? 4.507 18.844 -21.493 1.00 76.88 93 LYS A O 1
ATOM 729 N N . LYS A 1 94 ? 6.106 18.190 -20.056 1.00 80.50 94 LYS A N 1
ATOM 730 C CA . LYS A 1 94 ? 7.180 19.034 -20.608 1.00 80.50 94 LYS A CA 1
ATOM 731 C C . LYS A 1 94 ? 7.802 18.402 -21.847 1.00 80.50 94 LYS A C 1
ATOM 733 O O . LYS A 1 94 ? 8.129 19.097 -22.798 1.00 80.50 94 LYS A O 1
ATOM 738 N N . THR A 1 95 ? 7.973 17.083 -21.816 1.00 82.81 95 THR A N 1
ATOM 739 C CA . THR A 1 95 ? 8.637 16.316 -22.886 1.00 82.81 95 THR A CA 1
ATOM 740 C C . THR A 1 95 ? 7.659 15.598 -23.816 1.00 82.81 95 THR A C 1
ATOM 742 O O . THR A 1 95 ? 8.062 15.145 -24.881 1.00 82.81 95 THR A O 1
ATOM 745 N N . SER A 1 96 ? 6.375 15.490 -23.449 1.00 82.38 96 SER A N 1
ATOM 746 C CA . SER A 1 96 ? 5.349 14.698 -24.151 1.00 82.38 96 SER A CA 1
ATOM 747 C C . SER A 1 96 ? 5.676 13.202 -24.321 1.00 82.38 96 SER A C 1
ATOM 749 O O . SER A 1 96 ? 4.890 12.463 -24.929 1.00 82.38 96 SER A O 1
ATOM 751 N N . THR A 1 97 ? 6.786 12.733 -23.746 1.00 85.75 97 THR A N 1
ATOM 752 C CA . THR A 1 97 ? 7.182 11.328 -23.705 1.00 85.75 97 THR A CA 1
ATOM 753 C C . THR A 1 97 ? 6.402 10.575 -22.633 1.00 85.75 97 THR A C 1
ATOM 755 O O . THR A 1 97 ? 5.829 11.153 -21.700 1.00 85.75 97 THR A O 1
ATOM 758 N N . LEU A 1 98 ? 6.359 9.255 -22.784 1.00 87.50 98 LEU A N 1
ATOM 759 C CA . LEU A 1 98 ? 5.798 8.362 -21.786 1.00 87.50 98 LEU A CA 1
ATOM 760 C C . LEU A 1 98 ? 6.927 7.880 -20.868 1.00 87.50 98 LEU A C 1
ATOM 762 O O . LEU A 1 98 ? 7.993 7.467 -21.327 1.00 87.50 98 LEU A O 1
ATOM 766 N N . LYS A 1 99 ? 6.701 7.952 -19.559 1.00 90.69 99 LYS A N 1
ATOM 767 C CA . LYS A 1 99 ? 7.661 7.565 -18.523 1.00 90.69 99 LYS A CA 1
ATOM 768 C C . LYS A 1 99 ? 7.004 6.569 -17.585 1.00 90.69 99 LYS A C 1
ATOM 770 O O . LYS A 1 99 ? 5.822 6.686 -17.271 1.00 90.69 99 LYS A O 1
ATOM 775 N N . CYS A 1 100 ? 7.767 5.590 -17.126 1.00 91.00 100 CYS A N 1
ATOM 776 C CA . CYS A 1 100 ? 7.316 4.669 -16.099 1.00 91.00 100 CYS A CA 1
ATOM 777 C C . CYS A 1 100 ? 7.465 5.317 -14.719 1.00 91.00 100 CYS A C 1
ATOM 779 O O . CYS A 1 100 ? 8.473 5.955 -14.422 1.00 91.00 100 CYS A O 1
ATOM 781 N N . GLN A 1 101 ? 6.470 5.123 -13.862 1.00 91.62 101 GLN A N 1
ATOM 782 C CA . GLN A 1 101 ? 6.521 5.458 -12.445 1.00 91.62 101 GLN A CA 1
ATOM 783 C C . GLN A 1 101 ? 6.130 4.232 -11.623 1.00 91.62 101 GLN A C 1
ATOM 785 O O . GLN A 1 101 ? 5.272 3.448 -12.032 1.00 91.62 101 GLN A O 1
ATOM 790 N N . LEU A 1 102 ? 6.740 4.079 -10.448 1.00 93.62 102 LEU A N 1
ATOM 791 C CA . LEU A 1 102 ? 6.289 3.101 -9.468 1.00 93.62 102 LEU A CA 1
ATOM 792 C C . LEU A 1 102 ? 5.055 3.650 -8.741 1.00 93.62 102 LEU A C 1
ATOM 794 O O . LEU A 1 102 ? 5.128 4.717 -8.125 1.00 93.62 102 LEU A O 1
ATOM 798 N N . LEU A 1 103 ? 3.949 2.910 -8.785 1.00 91.88 103 LEU A N 1
ATOM 799 C CA . LEU A 1 103 ? 2.800 3.120 -7.903 1.00 91.88 103 LEU A CA 1
ATOM 800 C C . LEU A 1 103 ? 2.758 2.005 -6.862 1.00 91.88 103 LEU A C 1
ATOM 802 O O . LEU A 1 103 ? 2.933 0.829 -7.188 1.00 91.88 103 LEU A O 1
ATOM 806 N N . ILE A 1 104 ? 2.503 2.366 -5.612 1.00 94.81 104 ILE A N 1
ATOM 807 C CA . ILE A 1 104 ? 2.423 1.415 -4.504 1.00 94.81 104 ILE A CA 1
ATOM 808 C C . ILE A 1 104 ? 0.969 0.957 -4.377 1.00 94.81 104 ILE A C 1
ATOM 810 O O . ILE A 1 104 ? 0.044 1.770 -4.394 1.00 94.81 104 ILE A O 1
ATOM 814 N N . GLY A 1 105 ? 0.743 -0.353 -4.302 1.00 93.62 105 GLY A N 1
ATOM 815 C CA . GLY A 1 105 ? -0.590 -0.904 -4.061 1.00 93.62 105 GLY A CA 1
ATOM 816 C C . GLY A 1 105 ? -0.974 -0.815 -2.589 1.00 93.62 105 GLY A C 1
ATOM 817 O O . GLY A 1 105 ? -0.107 -0.697 -1.720 1.00 93.62 105 GLY A O 1
ATOM 818 N N . TYR A 1 106 ? -2.266 -0.935 -2.268 1.00 94.19 106 TYR A N 1
ATOM 819 C CA . TYR A 1 106 ? -2.699 -0.914 -0.863 1.00 94.19 106 TYR A CA 1
ATOM 820 C C . TYR A 1 106 ? -2.008 -2.025 -0.046 1.00 94.19 106 TYR A C 1
ATOM 822 O O . TYR A 1 106 ? -1.605 -1.802 1.093 1.00 94.19 106 TYR A O 1
ATOM 830 N N . ARG A 1 107 ? -1.767 -3.192 -0.664 1.00 94.50 107 ARG A N 1
ATOM 831 C CA . ARG A 1 107 ? -1.036 -4.323 -0.066 1.00 94.50 107 ARG A CA 1
ATOM 832 C C . ARG A 1 107 ? 0.455 -4.031 0.125 1.00 94.50 107 ARG A C 1
ATOM 834 O O . ARG A 1 107 ? 1.058 -4.550 1.056 1.00 94.50 107 ARG A O 1
ATOM 841 N N . GLY A 1 108 ? 1.041 -3.161 -0.699 1.00 94.69 108 GLY A N 1
ATOM 842 C CA . GLY A 1 108 ? 2.403 -2.658 -0.507 1.00 94.69 108 GLY A CA 1
ATOM 843 C C . GLY A 1 108 ? 2.520 -1.788 0.740 1.00 94.69 108 GLY A C 1
ATOM 844 O O . GLY A 1 108 ? 3.438 -1.978 1.535 1.00 94.69 108 GLY A O 1
ATOM 845 N N . PHE A 1 109 ? 1.546 -0.904 0.972 1.00 95.06 109 PHE A N 1
ATOM 846 C CA . PHE A 1 109 ? 1.467 -0.138 2.218 1.00 95.06 109 PHE A CA 1
ATOM 847 C C . PHE A 1 109 ? 1.227 -1.032 3.444 1.00 95.06 109 PHE A C 1
ATOM 849 O O . PHE A 1 109 ? 1.877 -0.818 4.461 1.00 95.06 109 PHE A O 1
ATOM 856 N N . ILE A 1 110 ? 0.392 -2.075 3.341 1.00 94.81 110 ILE A N 1
ATOM 857 C CA . ILE A 1 110 ? 0.237 -3.103 4.392 1.00 94.81 110 ILE A CA 1
ATOM 858 C C . ILE A 1 110 ? 1.581 -3.796 4.687 1.00 94.81 110 ILE A C 1
ATOM 860 O O . ILE A 1 110 ? 1.999 -3.882 5.841 1.00 94.81 110 ILE A O 1
ATOM 864 N N . ALA A 1 111 ? 2.308 -4.237 3.654 1.00 93.06 111 ALA A N 1
ATOM 865 C CA . ALA A 1 111 ? 3.602 -4.904 3.806 1.00 93.06 111 ALA A CA 1
ATOM 866 C C . ALA A 1 111 ? 4.683 -3.994 4.428 1.00 93.06 111 ALA A C 1
ATOM 868 O O . ALA A 1 111 ? 5.485 -4.457 5.242 1.00 93.06 111 ALA A O 1
ATOM 869 N N . LEU A 1 112 ? 4.694 -2.701 4.083 1.00 92.56 112 LEU A N 1
ATOM 870 C CA . LEU A 1 112 ? 5.549 -1.694 4.721 1.00 92.56 112 LEU A CA 1
ATOM 871 C C . LEU A 1 112 ? 5.128 -1.430 6.180 1.00 92.56 112 LEU A C 1
ATOM 873 O O . LEU A 1 112 ? 5.987 -1.367 7.056 1.00 92.56 112 LEU A O 1
ATOM 877 N N . ALA A 1 113 ? 3.826 -1.348 6.464 1.00 92.44 113 ALA A N 1
ATOM 878 C CA . ALA A 1 113 ? 3.291 -1.128 7.807 1.00 92.44 113 ALA A CA 1
ATOM 879 C C . ALA A 1 113 ? 3.621 -2.276 8.771 1.00 92.44 113 ALA A C 1
ATOM 881 O O . ALA A 1 113 ? 4.108 -2.015 9.870 1.00 92.44 113 ALA A O 1
ATOM 882 N N . HIS A 1 114 ? 3.481 -3.542 8.364 1.00 91.62 114 HIS A N 1
ATOM 883 C CA . HIS A 1 114 ? 3.935 -4.674 9.185 1.00 91.62 114 HIS A CA 1
ATOM 884 C C . HIS A 1 114 ? 5.455 -4.661 9.431 1.00 91.62 114 HIS A C 1
ATOM 886 O O . HIS A 1 114 ? 5.909 -5.092 10.493 1.00 91.62 114 HIS A O 1
ATOM 892 N N . ARG A 1 115 ? 6.252 -4.137 8.486 1.00 89.44 115 ARG A N 1
ATOM 893 C CA . ARG A 1 115 ? 7.718 -4.059 8.606 1.00 89.44 115 ARG A CA 1
ATOM 894 C C . ARG A 1 115 ? 8.194 -3.079 9.687 1.00 89.44 115 ARG A C 1
ATOM 896 O O . ARG A 1 115 ? 9.302 -3.250 10.177 1.00 89.44 115 ARG A O 1
ATOM 903 N N . THR A 1 116 ? 7.352 -2.137 10.124 1.00 88.25 116 THR A N 1
ATOM 904 C CA . THR A 1 116 ? 7.621 -1.273 11.298 1.00 88.25 116 THR A CA 1
ATOM 905 C C . THR A 1 116 ? 7.785 -2.058 12.606 1.00 88.25 116 THR A C 1
ATOM 907 O O . THR A 1 116 ? 8.263 -1.518 13.600 1.00 88.25 116 THR A O 1
ATOM 910 N N . GLY A 1 117 ? 7.302 -3.307 12.659 1.00 89.06 117 GLY A N 1
ATOM 911 C CA . GLY A 1 117 ? 7.236 -4.103 13.885 1.00 89.06 117 GLY A CA 1
ATOM 912 C C . GLY A 1 117 ? 6.219 -3.606 14.923 1.00 89.06 117 GLY A C 1
ATOM 913 O O . GLY A 1 117 ? 6.032 -4.281 15.931 1.00 89.06 117 GLY A O 1
ATOM 914 N N . LYS A 1 118 ? 5.543 -2.473 14.680 1.00 88.88 118 LYS A N 1
ATOM 915 C CA . LYS A 1 118 ? 4.576 -1.830 15.591 1.00 88.88 118 LYS A CA 1
ATOM 916 C C . LYS A 1 118 ? 3.131 -2.231 15.282 1.00 88.88 118 LYS A C 1
ATOM 918 O O . LYS A 1 118 ? 2.313 -2.332 16.193 1.00 88.88 118 LYS A O 1
ATOM 923 N N . VAL A 1 119 ? 2.832 -2.517 14.015 1.00 92.06 119 VAL A N 1
ATOM 924 C CA . VAL A 1 119 ? 1.513 -2.966 13.535 1.00 92.06 119 VAL A CA 1
ATOM 925 C C . VAL A 1 119 ? 1.351 -4.484 13.705 1.00 92.06 119 VAL A C 1
ATOM 927 O O . VAL A 1 119 ? 2.235 -5.260 13.319 1.00 92.06 119 VAL A O 1
ATOM 930 N N . SER A 1 120 ? 0.224 -4.919 14.274 1.00 94.50 120 SER A N 1
ATOM 931 C CA . SER A 1 120 ? -0.214 -6.325 14.289 1.00 94.50 120 SER A CA 1
ATOM 932 C C . SER A 1 120 ? -1.067 -6.648 13.062 1.00 94.50 120 SER A C 1
ATOM 934 O O . SER A 1 120 ? -0.782 -7.628 12.378 1.00 94.50 120 SER A O 1
ATOM 936 N N . SER A 1 121 ? -2.043 -5.793 12.745 1.00 95.19 121 SER A N 1
ATOM 937 C CA . SER A 1 121 ? -2.975 -5.929 11.618 1.00 95.19 121 SER A CA 1
ATOM 938 C C . SER A 1 121 ? -3.241 -4.569 10.972 1.00 95.19 121 SER A C 1
ATOM 940 O O . SER A 1 121 ? -3.286 -3.550 11.657 1.00 95.19 121 SER A O 1
ATOM 942 N N . ILE A 1 122 ? -3.422 -4.533 9.653 1.00 95.50 122 ILE A N 1
ATOM 943 C CA . ILE A 1 122 ? -3.917 -3.350 8.939 1.00 95.50 122 ILE A CA 1
ATOM 944 C C . ILE A 1 122 ? -4.663 -3.783 7.677 1.00 95.50 122 ILE A C 1
ATOM 946 O O . ILE A 1 122 ? -4.134 -4.537 6.860 1.00 95.50 122 ILE A O 1
ATOM 950 N N . TYR A 1 123 ? -5.897 -3.308 7.511 1.00 96.50 123 TYR A N 1
ATOM 951 C CA . TYR A 1 123 ? -6.768 -3.712 6.406 1.00 96.50 123 TYR A CA 1
ATOM 952 C C . TYR A 1 123 ? -7.717 -2.587 5.962 1.00 96.50 123 TYR A C 1
ATOM 954 O O . TYR A 1 123 ? -8.136 -1.774 6.790 1.00 96.50 123 TYR A O 1
ATOM 962 N N . PRO A 1 124 ? -8.089 -2.530 4.667 1.00 97.44 124 PRO A N 1
ATOM 963 C CA . PRO A 1 124 ? -9.115 -1.631 4.163 1.00 97.44 124 PRO A CA 1
ATOM 964 C C . PRO A 1 124 ? -10.452 -2.351 3.950 1.00 97.44 124 PRO A C 1
ATOM 966 O O . PRO A 1 124 ? -10.487 -3.552 3.680 1.00 97.44 124 PRO A O 1
ATOM 969 N N . ALA A 1 125 ? -11.549 -1.599 3.944 1.00 97.62 125 ALA A N 1
ATOM 970 C CA . ALA A 1 125 ? -12.828 -2.074 3.422 1.00 97.62 125 ALA A CA 1
ATOM 971 C C . ALA A 1 125 ? -13.599 -0.951 2.719 1.00 97.62 125 ALA A C 1
ATOM 973 O O . ALA A 1 125 ? -13.484 0.220 3.080 1.00 97.62 125 ALA A O 1
ATOM 974 N N . ILE A 1 126 ? -14.397 -1.332 1.720 1.00 98.06 126 ILE A N 1
ATOM 975 C CA . ILE A 1 126 ? -15.341 -0.450 1.025 1.00 98.06 126 ILE A CA 1
ATOM 976 C C . ILE A 1 126 ? -16.720 -0.637 1.661 1.00 98.06 126 ILE A C 1
ATOM 978 O O . ILE A 1 126 ? -17.148 -1.777 1.879 1.00 98.06 126 ILE A O 1
ATOM 982 N N . VAL A 1 127 ? -17.388 0.480 1.944 1.00 98.06 127 VAL A N 1
ATOM 983 C CA . VAL A 1 127 ? -18.739 0.547 2.511 1.00 98.06 127 VAL A CA 1
ATOM 984 C C . VAL A 1 127 ? -19.704 1.000 1.420 1.00 98.06 127 VAL A C 1
ATOM 986 O O . VAL A 1 127 ? -19.406 1.932 0.668 1.00 98.06 127 VAL A O 1
ATOM 989 N N . HIS A 1 128 ? -20.858 0.352 1.340 1.00 97.88 128 HIS A N 1
ATOM 990 C CA . HIS A 1 128 ? -21.905 0.564 0.346 1.00 97.88 128 HIS A CA 1
ATOM 991 C C . HIS A 1 128 ? -23.230 0.983 0.993 1.00 97.88 128 HIS A C 1
ATOM 993 O O . HIS A 1 128 ? -23.411 0.862 2.201 1.00 97.88 128 HIS A O 1
ATOM 999 N N . GLN A 1 129 ? -24.166 1.471 0.176 1.00 97.44 129 GLN A N 1
ATOM 1000 C CA . GLN A 1 129 ? -25.478 1.963 0.616 1.00 97.44 129 GLN A CA 1
ATOM 1001 C C . GLN A 1 129 ? -26.300 0.934 1.412 1.00 97.44 129 GLN A C 1
ATOM 1003 O O . GLN A 1 129 ? -27.037 1.327 2.311 1.00 97.44 129 GLN A O 1
ATOM 1008 N N . GLY A 1 130 ? -26.188 -0.358 1.086 1.00 96.50 130 GLY A N 1
ATOM 1009 C CA . GLY A 1 130 ? -26.902 -1.439 1.772 1.00 96.50 130 GLY A CA 1
ATOM 1010 C C . GLY A 1 130 ? -26.207 -1.998 3.019 1.00 96.50 130 GLY A C 1
ATOM 1011 O O . GLY A 1 130 ? -26.791 -2.844 3.694 1.00 96.50 130 GLY A O 1
ATOM 1012 N N . ASP A 1 131 ? -24.979 -1.572 3.332 1.00 97.75 131 ASP A N 1
ATOM 1013 C CA . ASP A 1 131 ? -24.237 -2.067 4.497 1.00 97.75 131 ASP A CA 1
ATOM 1014 C C . ASP A 1 131 ? -24.703 -1.388 5.790 1.00 97.75 131 ASP A C 1
ATOM 1016 O O . ASP A 1 131 ? -24.959 -0.182 5.820 1.00 97.75 131 ASP A O 1
ATOM 1020 N N . GLN A 1 132 ? -24.726 -2.122 6.907 1.00 97.44 132 GLN A N 1
ATOM 1021 C CA . GLN A 1 132 ? -24.925 -1.482 8.209 1.00 97.44 132 GLN A CA 1
ATOM 1022 C C . GLN A 1 132 ? -23.607 -0.837 8.640 1.00 97.44 132 GLN A C 1
ATOM 1024 O O . GLN A 1 132 ? -22.649 -1.533 8.984 1.00 97.44 132 GLN A O 1
ATOM 1029 N N . PHE A 1 133 ? -23.552 0.494 8.619 1.00 97.50 133 PHE A N 1
ATOM 1030 C CA . PHE A 1 133 ? -22.356 1.262 8.954 1.00 97.50 133 PHE A CA 1
ATOM 1031 C C . PHE A 1 133 ? -22.639 2.304 10.037 1.00 97.50 133 PHE A C 1
ATOM 1033 O O . PHE A 1 133 ? -23.617 3.045 9.964 1.00 97.50 133 PHE A O 1
ATOM 1040 N N . SER A 1 134 ? -21.759 2.382 11.035 1.00 96.81 134 SER A N 1
ATOM 1041 C CA . SER A 1 134 ? -21.797 3.403 12.082 1.00 96.81 134 SER A CA 1
ATOM 1042 C C . SER A 1 134 ? -20.390 3.909 12.378 1.00 96.81 134 SER A C 1
ATOM 1044 O O . SER A 1 134 ? -19.459 3.126 12.586 1.00 96.81 134 SER A O 1
ATOM 1046 N N . LEU A 1 135 ? -20.240 5.234 12.392 1.00 96.50 135 LEU A N 1
ATOM 1047 C CA . LEU A 1 135 ? -18.968 5.927 12.550 1.00 96.50 135 LEU A CA 1
ATOM 1048 C C . LEU A 1 135 ? -19.073 6.951 13.681 1.00 96.50 135 LEU A C 1
ATOM 1050 O O . LEU A 1 135 ? -19.781 7.950 13.569 1.00 96.50 135 LEU A O 1
ATOM 1054 N N . LYS A 1 136 ? -18.321 6.725 14.757 1.00 96.06 136 LYS A N 1
ATOM 1055 C CA . LYS A 1 136 ? -18.218 7.626 15.904 1.00 96.06 136 LYS A CA 1
ATOM 1056 C C . LYS A 1 136 ? -16.808 8.201 15.973 1.00 96.06 136 LYS A C 1
ATOM 1058 O O . LYS A 1 136 ? -15.830 7.467 16.113 1.00 96.06 136 LYS A O 1
ATOM 1063 N N . LEU A 1 137 ? -16.710 9.522 15.886 1.00 91.81 137 LEU A N 1
ATOM 1064 C CA . LEU A 1 137 ? -15.467 10.279 16.058 1.00 91.81 137 LEU A CA 1
ATOM 1065 C C . LEU A 1 137 ? -15.444 10.957 17.443 1.00 91.81 137 LEU A C 1
ATOM 1067 O O . LEU A 1 137 ? -16.411 10.872 18.199 1.00 91.81 137 LEU A O 1
ATOM 1071 N N . GLY A 1 138 ? -14.333 11.611 17.790 1.00 88.81 138 GLY A N 1
ATOM 1072 C CA . GLY A 1 138 ? -14.108 12.211 19.112 1.00 88.81 138 GLY A CA 1
ATOM 1073 C C . GLY A 1 138 ? -13.201 11.353 19.998 1.00 88.81 138 GLY A C 1
ATOM 1074 O O . GLY A 1 138 ? -12.364 10.615 19.488 1.00 88.81 138 GLY A O 1
ATOM 1075 N N . THR A 1 139 ? -13.341 11.453 21.321 1.00 86.25 139 THR A N 1
ATOM 1076 C CA . THR A 1 139 ? -12.505 10.719 22.295 1.00 86.25 139 THR A CA 1
ATOM 1077 C C . THR A 1 139 ? -12.823 9.223 22.351 1.00 86.25 139 THR A C 1
ATOM 1079 O O . THR A 1 139 ? -11.914 8.402 22.399 1.00 86.25 139 THR A O 1
ATOM 1082 N N . GLY A 1 140 ? -14.104 8.853 22.290 1.00 87.19 140 GLY A N 1
ATOM 1083 C CA . GLY A 1 140 ? -14.559 7.463 22.187 1.00 87.19 140 GLY A CA 1
ATOM 1084 C C . GLY A 1 140 ? -14.769 7.043 20.734 1.00 87.19 140 GLY A C 1
ATOM 1085 O O . GLY A 1 140 ? -15.919 6.886 20.317 1.00 87.19 140 GLY A O 1
ATOM 1086 N N . ARG A 1 141 ? -13.680 6.919 19.962 1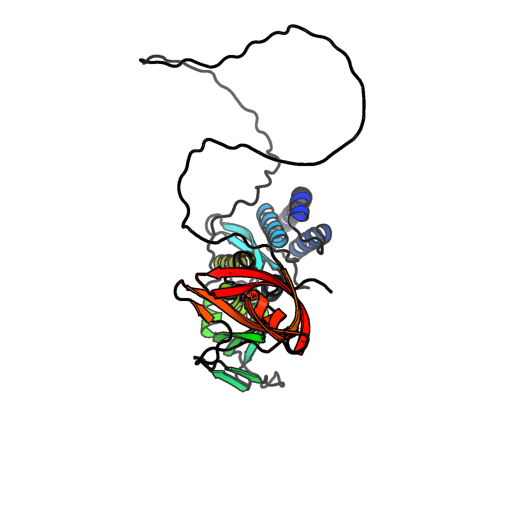.00 92.44 141 ARG A N 1
ATOM 1087 C CA . ARG A 1 141 ? -13.727 6.537 18.539 1.00 92.44 141 ARG A CA 1
ATOM 1088 C C . ARG A 1 141 ? -14.268 5.118 18.367 1.00 92.44 141 ARG A C 1
ATOM 1090 O O . ARG A 1 141 ? -13.825 4.203 19.052 1.00 92.44 141 ARG A O 1
ATOM 1097 N N . GLN A 1 142 ? -15.184 4.926 17.422 1.00 95.44 142 GLN A N 1
ATOM 1098 C CA . GLN A 1 142 ? -15.750 3.618 17.095 1.00 95.44 142 GLN A CA 1
ATOM 1099 C C . GLN A 1 142 ? -16.080 3.546 15.603 1.00 95.44 142 GLN A C 1
ATOM 1101 O O . GLN A 1 142 ? -16.562 4.519 15.022 1.00 95.44 142 GLN A O 1
ATOM 1106 N N . LEU A 1 143 ? -15.845 2.386 14.998 1.00 97.06 143 LEU A N 1
ATOM 1107 C CA . LEU A 1 143 ? -16.267 2.065 13.641 1.00 97.06 143 LEU A CA 1
ATOM 1108 C C . LEU A 1 143 ? -16.940 0.693 13.688 1.00 97.06 143 LEU A C 1
ATOM 1110 O O . LEU A 1 143 ? -16.354 -0.265 14.186 1.00 97.06 143 LEU A O 1
ATOM 1114 N N . VAL A 1 144 ? -18.175 0.614 13.199 1.00 97.38 144 VAL A N 1
ATOM 1115 C CA . VAL A 1 144 ? -18.934 -0.634 13.055 1.00 97.38 144 VAL A CA 1
ATOM 1116 C C . VAL A 1 144 ? -19.336 -0.764 11.595 1.00 97.38 144 VAL A C 1
ATOM 1118 O O . VAL A 1 144 ? -19.874 0.178 11.015 1.00 97.38 144 VAL A O 1
ATOM 1121 N N . HIS A 1 145 ? -19.069 -1.924 11.004 1.00 97.94 145 HIS A N 1
ATOM 1122 C CA . HIS A 1 145 ? -19.419 -2.235 9.626 1.00 97.94 145 HIS A CA 1
ATOM 1123 C C . HIS A 1 145 ? -19.851 -3.699 9.537 1.00 97.94 145 HIS A C 1
ATOM 1125 O O . HIS A 1 145 ? -19.059 -4.594 9.831 1.00 97.94 145 HIS A O 1
ATOM 1131 N N . VAL A 1 146 ? -21.097 -3.934 9.131 1.00 97.56 146 VAL A N 1
ATOM 1132 C CA . VAL A 1 146 ? -21.627 -5.262 8.807 1.00 97.56 146 VAL A CA 1
ATOM 1133 C C . VAL A 1 146 ? -22.031 -5.242 7.330 1.00 97.56 146 VAL A C 1
ATOM 1135 O O . VAL A 1 146 ? -23.056 -4.637 6.997 1.00 97.56 146 VAL A O 1
ATOM 1138 N N . PRO A 1 147 ? -21.225 -5.844 6.434 1.00 96.12 147 PRO A N 1
ATOM 1139 C CA . PRO A 1 147 ? -21.526 -5.871 5.009 1.00 96.12 147 PRO A CA 1
ATOM 1140 C C . PRO A 1 147 ? -22.822 -6.623 4.703 1.00 96.12 147 PRO A C 1
ATOM 1142 O O . PRO A 1 147 ? -23.064 -7.701 5.254 1.00 96.12 147 PRO A O 1
ATOM 1145 N N . LEU A 1 148 ? -23.619 -6.113 3.765 1.00 95.81 148 LEU A N 1
ATOM 1146 C CA . LEU A 1 148 ? -24.734 -6.870 3.209 1.00 95.81 148 LEU A CA 1
ATOM 1147 C C . LEU A 1 148 ? -24.191 -7.971 2.292 1.00 95.81 148 LEU A C 1
ATOM 1149 O O . LEU A 1 148 ? -23.576 -7.697 1.263 1.00 95.81 148 LEU A O 1
ATOM 1153 N N . LEU A 1 149 ? -24.429 -9.230 2.666 1.00 94.12 149 LEU A N 1
ATOM 1154 C CA . LEU A 1 149 ? -23.875 -10.399 1.969 1.00 94.12 149 LEU A CA 1
ATOM 1155 C C . LEU A 1 149 ? -24.506 -10.672 0.591 1.00 94.12 149 LEU A C 1
ATOM 1157 O O . LEU A 1 149 ? -23.992 -11.506 -0.146 1.00 94.12 149 LEU A O 1
ATOM 1161 N N . ASP A 1 150 ? -25.599 -9.987 0.244 1.00 94.38 150 ASP A N 1
ATOM 1162 C CA . ASP A 1 150 ? -26.252 -10.043 -1.067 1.00 94.38 150 ASP A CA 1
ATOM 1163 C C . ASP A 1 150 ? -25.718 -8.915 -1.976 1.00 94.38 150 ASP A C 1
ATOM 1165 O O . ASP A 1 150 ? -26.115 -7.755 -1.802 1.00 94.38 150 ASP A O 1
ATOM 1169 N N . PRO A 1 151 ? -24.854 -9.209 -2.971 1.00 89.06 151 PRO A N 1
ATOM 1170 C CA . PRO A 1 151 ? -24.244 -8.175 -3.804 1.00 89.06 151 PRO A CA 1
ATOM 1171 C C . PRO A 1 151 ? -25.257 -7.433 -4.681 1.00 89.06 151 PRO A C 1
ATOM 1173 O O . PRO A 1 151 ? -25.037 -6.267 -4.996 1.00 89.06 151 PRO A O 1
ATOM 1176 N N . ALA A 1 152 ? -26.373 -8.074 -5.050 1.00 92.06 152 ALA A N 1
ATOM 1177 C CA . ALA A 1 152 ? -27.399 -7.471 -5.899 1.00 92.06 152 ALA A CA 1
ATOM 1178 C C . ALA A 1 152 ? -28.233 -6.416 -5.150 1.00 92.06 152 ALA A C 1
ATOM 1180 O O . ALA A 1 152 ? -28.828 -5.545 -5.781 1.00 92.06 152 ALA A O 1
ATOM 1181 N N . LYS A 1 153 ? -28.254 -6.471 -3.810 1.00 93.44 153 LYS A N 1
ATOM 1182 C CA . LYS A 1 153 ? -28.920 -5.481 -2.943 1.00 93.44 153 LYS A CA 1
ATOM 1183 C C . LYS A 1 153 ? -27.952 -4.514 -2.250 1.00 93.44 153 LYS A C 1
ATOM 1185 O O . LYS A 1 153 ? -28.400 -3.525 -1.678 1.00 93.44 153 LYS A O 1
ATOM 1190 N N . ARG A 1 154 ? -26.640 -4.777 -2.292 1.00 92.44 154 ARG A N 1
ATOM 1191 C CA . ARG A 1 154 ? -25.608 -3.994 -1.583 1.00 92.44 154 ARG A CA 1
ATOM 1192 C C . ARG A 1 154 ? -25.463 -2.554 -2.095 1.00 92.44 154 ARG A C 1
ATOM 1194 O O . ARG A 1 154 ? -25.180 -1.656 -1.304 1.00 92.44 154 ARG A O 1
ATOM 1201 N N . GLY A 1 155 ? -25.724 -2.327 -3.383 1.00 95.44 155 GLY A N 1
ATOM 1202 C CA . GLY A 1 155 ? -25.807 -0.992 -3.981 1.00 95.44 155 GLY A CA 1
ATOM 1203 C C . GLY A 1 155 ? -24.467 -0.265 -4.138 1.00 95.44 155 GLY A C 1
ATOM 1204 O O . GLY A 1 155 ? -23.385 -0.851 -4.029 1.00 95.44 155 GLY A O 1
ATOM 1205 N N . ASP A 1 156 ? -24.554 1.034 -4.423 1.00 96.31 156 ASP A N 1
ATOM 1206 C CA . ASP A 1 156 ? -23.404 1.890 -4.731 1.00 96.31 156 ASP A CA 1
ATOM 1207 C C . ASP A 1 156 ? -22.464 2.057 -3.524 1.00 96.31 156 ASP A C 1
ATOM 1209 O O . ASP A 1 156 ? -22.902 2.090 -2.371 1.00 96.31 156 ASP A O 1
ATOM 1213 N N . TRP A 1 157 ? -21.161 2.214 -3.775 1.00 96.88 157 TRP A N 1
ATOM 1214 C CA . TRP A 1 157 ? -20.198 2.496 -2.709 1.00 96.88 157 TRP A CA 1
ATOM 1215 C C . TRP A 1 157 ? -20.366 3.932 -2.173 1.00 96.88 157 TRP A C 1
ATOM 1217 O O . TRP A 1 157 ? -20.599 4.868 -2.939 1.00 96.88 157 TRP A O 1
ATOM 1227 N N . ILE A 1 158 ? -20.260 4.130 -0.857 1.00 97.69 158 ILE A N 1
ATOM 1228 C CA . ILE A 1 158 ? -20.436 5.438 -0.185 1.00 97.69 158 ILE A CA 1
ATOM 1229 C C . ILE A 1 158 ? -19.140 5.988 0.420 1.00 97.69 158 ILE A C 1
ATOM 1231 O O . ILE A 1 158 ? -19.029 7.187 0.684 1.00 97.69 158 ILE A O 1
ATOM 1235 N N . GLY A 1 159 ? -18.137 5.131 0.591 1.00 98.00 159 GLY A N 1
ATOM 1236 C CA . GLY A 1 159 ? -16.798 5.486 1.042 1.00 98.00 159 GLY A CA 1
ATOM 1237 C C . GLY A 1 159 ? -15.976 4.240 1.349 1.00 98.00 159 GLY A C 1
ATOM 1238 O O . GLY A 1 159 ? -16.399 3.115 1.078 1.00 98.00 159 GLY A O 1
ATOM 1239 N N . ALA A 1 160 ? -14.798 4.435 1.924 1.00 98.44 160 ALA A N 1
ATOM 1240 C CA . ALA A 1 160 ? -13.955 3.347 2.393 1.00 98.44 160 ALA A CA 1
ATOM 1241 C C . ALA A 1 160 ? -13.212 3.742 3.664 1.00 98.44 160 ALA A C 1
ATOM 1243 O O . ALA A 1 160 ? -12.949 4.920 3.911 1.00 98.44 160 ALA A O 1
ATOM 1244 N N . TYR A 1 161 ? -12.840 2.742 4.455 1.00 98.19 161 TYR A N 1
ATOM 1245 C CA . TYR A 1 161 ? -11.975 2.929 5.609 1.00 98.19 161 TYR A CA 1
ATOM 1246 C C . TYR A 1 161 ? -10.735 2.045 5.554 1.00 98.19 161 TYR A C 1
ATOM 1248 O O . TYR A 1 161 ? -10.668 1.075 4.800 1.00 98.19 161 TYR A O 1
ATOM 1256 N N . ALA A 1 162 ? -9.774 2.384 6.405 1.00 97.88 162 ALA A N 1
ATOM 1257 C CA . ALA A 1 162 ? -8.708 1.510 6.862 1.00 97.88 162 ALA A CA 1
ATOM 1258 C C . ALA A 1 162 ? -8.790 1.383 8.387 1.00 97.88 162 ALA A C 1
ATOM 1260 O O . ALA A 1 162 ? -9.059 2.378 9.060 1.00 97.88 162 ALA A O 1
ATOM 1261 N N . VAL A 1 163 ? -8.538 0.193 8.928 1.00 97.06 163 VAL A N 1
ATOM 1262 C CA . VAL A 1 163 ? -8.301 -0.044 10.363 1.00 97.06 163 VAL A CA 1
ATOM 1263 C C . VAL A 1 163 ? -6.851 -0.475 10.536 1.00 97.06 163 VAL A C 1
ATOM 1265 O O . VAL A 1 163 ? -6.339 -1.248 9.725 1.00 97.06 163 VAL A O 1
ATOM 1268 N N . VAL A 1 164 ? -6.205 0.013 11.594 1.00 95.44 164 VAL A N 1
ATOM 1269 C CA . VAL A 1 164 ? -4.920 -0.483 12.090 1.00 95.44 164 VAL A CA 1
ATOM 1270 C C . VAL A 1 164 ? -5.081 -0.988 13.521 1.00 95.44 164 VAL A C 1
ATOM 1272 O O . VAL A 1 164 ? -5.741 -0.363 14.353 1.00 95.44 164 VAL A O 1
ATOM 1275 N N . GLU A 1 165 ? -4.430 -2.106 13.802 1.00 94.94 165 GLU A N 1
ATOM 1276 C CA . GLU A 1 165 ? -4.215 -2.653 15.134 1.00 94.94 165 GLU A CA 1
ATOM 1277 C C . GLU A 1 165 ? -2.710 -2.604 15.421 1.00 94.94 165 GLU A C 1
ATOM 1279 O O . GLU A 1 165 ? -1.877 -2.972 14.582 1.00 94.94 165 GLU A O 1
ATOM 1284 N N . PHE A 1 166 ? -2.349 -2.128 16.607 1.00 92.88 166 PHE A N 1
ATOM 1285 C CA . PHE A 1 166 ? -0.971 -2.060 17.076 1.00 92.88 166 PHE A CA 1
ATOM 1286 C C . PHE A 1 166 ? -0.669 -3.230 18.019 1.00 92.88 166 PHE A C 1
ATOM 1288 O O . PHE A 1 166 ? -1.541 -3.727 18.732 1.00 92.88 166 PHE A O 1
ATOM 1295 N N . ARG A 1 167 ? 0.600 -3.651 18.085 1.00 91.19 167 ARG A N 1
ATOM 1296 C CA . ARG A 1 167 ? 1.043 -4.750 18.968 1.00 91.19 167 ARG A CA 1
ATOM 1297 C C . ARG A 1 167 ? 0.931 -4.444 20.467 1.00 91.19 167 ARG A C 1
ATOM 1299 O O . ARG A 1 167 ? 1.089 -5.352 21.275 1.00 91.19 167 ARG A O 1
ATOM 1306 N N . ASP A 1 168 ? 0.663 -3.192 20.831 1.00 90.38 168 ASP A N 1
ATOM 1307 C CA . ASP A 1 168 ? 0.348 -2.759 22.198 1.00 90.38 168 ASP A CA 1
ATOM 1308 C C . ASP A 1 168 ? -1.162 -2.791 22.521 1.00 90.38 168 ASP A C 1
ATOM 1310 O O . ASP A 1 168 ? -1.566 -2.399 23.614 1.00 90.38 168 ASP A O 1
ATOM 1314 N N . GLY A 1 169 ? -1.997 -3.272 21.592 1.00 90.44 169 GLY A N 1
ATOM 1315 C CA . GLY A 1 169 ? -3.447 -3.397 21.753 1.00 90.44 169 GLY A CA 1
ATOM 1316 C C . GLY A 1 169 ? -4.247 -2.144 21.386 1.00 90.44 169 GLY A C 1
ATOM 1317 O O . GLY A 1 169 ? -5.476 -2.184 21.426 1.00 90.44 169 GLY A O 1
ATOM 1318 N N . ARG A 1 170 ? -3.597 -1.034 21.003 1.00 90.56 170 ARG A N 1
ATOM 1319 C CA . ARG A 1 170 ? -4.301 0.153 20.492 1.00 90.56 170 ARG A CA 1
ATOM 1320 C C . ARG A 1 170 ? -4.840 -0.079 19.081 1.00 90.56 170 ARG A C 1
ATOM 1322 O O . ARG A 1 170 ? -4.292 -0.865 18.307 1.00 90.56 170 ARG A O 1
ATOM 1329 N N . THR A 1 171 ? -5.864 0.687 18.716 1.00 92.94 171 THR A N 1
ATOM 1330 C CA . THR A 1 171 ? -6.423 0.734 17.360 1.00 92.94 171 THR A CA 1
ATOM 1331 C C . THR A 1 171 ? -6.601 2.179 16.887 1.00 92.94 171 THR A C 1
ATOM 1333 O O . THR A 1 171 ? -6.847 3.084 17.685 1.00 92.94 171 THR A O 1
ATOM 1336 N N . ASP A 1 172 ? -6.468 2.409 15.581 1.00 93.25 172 ASP A N 1
ATOM 1337 C CA . ASP A 1 172 ? -6.914 3.636 14.903 1.00 93.25 172 ASP A CA 1
ATOM 1338 C C . ASP A 1 172 ? -7.623 3.249 13.600 1.00 93.25 172 ASP A C 1
ATOM 1340 O O . ASP A 1 172 ? -7.462 2.145 13.077 1.00 93.25 172 ASP A O 1
ATOM 1344 N N . PHE A 1 173 ? -8.411 4.168 13.056 1.00 96.12 173 PHE A N 1
ATOM 1345 C CA . PHE A 1 173 ? -9.006 4.017 11.738 1.00 96.12 173 PHE A CA 1
ATOM 1346 C C . PHE A 1 173 ? -8.952 5.323 10.951 1.00 96.12 173 PHE A C 1
ATOM 1348 O O . PHE A 1 173 ? -8.927 6.419 11.511 1.00 96.12 173 PHE A O 1
ATOM 1355 N N . GLU A 1 174 ? -8.979 5.213 9.632 1.00 96.31 174 GLU A N 1
ATOM 1356 C CA . GLU A 1 174 ? -9.203 6.333 8.726 1.00 96.31 174 GLU A CA 1
ATOM 1357 C C . GLU A 1 174 ? -10.463 6.051 7.929 1.00 96.31 174 GLU A C 1
ATOM 1359 O O . GLU A 1 174 ? -10.560 4.986 7.330 1.00 96.31 174 GLU A O 1
ATOM 1364 N N . TRP A 1 175 ? -11.403 6.991 7.906 1.00 97.50 175 TRP A N 1
ATOM 1365 C CA . TRP A 1 175 ? -12.569 6.952 7.027 1.00 97.50 175 TRP A CA 1
ATOM 1366 C C . TRP A 1 175 ? -12.406 8.005 5.936 1.00 97.50 175 TRP A C 1
ATOM 1368 O O . TRP A 1 175 ? -11.977 9.122 6.212 1.00 97.50 175 TRP A O 1
ATOM 1378 N N . MET A 1 176 ? -12.778 7.651 4.710 1.00 97.94 176 MET A N 1
ATOM 1379 C CA . MET A 1 176 ? -12.889 8.575 3.592 1.00 97.94 176 MET A CA 1
ATOM 1380 C C . MET A 1 176 ? -14.238 8.384 2.902 1.00 97.94 176 MET A C 1
ATOM 1382 O O . MET A 1 176 ? -14.525 7.313 2.363 1.00 97.94 176 MET A O 1
ATOM 1386 N N . ALA A 1 177 ? -15.050 9.437 2.866 1.00 97.81 177 ALA A N 1
ATOM 1387 C CA . ALA A 1 177 ? -16.283 9.445 2.088 1.00 97.81 177 ALA A CA 1
ATOM 1388 C C . ALA A 1 177 ? -15.982 9.382 0.578 1.00 97.81 177 ALA A C 1
ATOM 1390 O O . ALA A 1 177 ? -14.919 9.812 0.119 1.00 97.81 177 ALA A O 1
ATOM 1391 N N . ARG A 1 178 ? -16.943 8.922 -0.234 1.00 97.56 178 ARG A N 1
ATOM 1392 C CA . ARG A 1 178 ? -16.806 8.849 -1.703 1.00 97.56 178 ARG A CA 1
ATOM 1393 C C . ARG A 1 178 ? -16.374 10.165 -2.341 1.00 97.56 178 ARG A C 1
ATOM 1395 O O . ARG A 1 178 ? -15.519 10.156 -3.216 1.00 97.56 178 ARG A O 1
ATOM 1402 N N . GLN A 1 179 ? -16.872 11.294 -1.841 1.00 97.38 179 GLN A N 1
ATOM 1403 C CA . GLN A 1 179 ? -16.476 12.631 -2.300 1.00 97.38 179 GLN A CA 1
ATOM 1404 C C . GLN A 1 179 ? -15.004 12.984 -2.005 1.00 97.38 179 GLN A C 1
ATOM 1406 O O . GLN A 1 179 ? -14.439 13.844 -2.673 1.00 97.38 179 GLN A O 1
ATOM 1411 N N . GLU A 1 180 ? -14.368 12.360 -1.011 1.00 96.19 180 GLU A N 1
ATOM 1412 C CA . GLU A 1 180 ? -12.944 12.554 -0.710 1.00 96.19 180 GLU A CA 1
ATOM 1413 C C . GLU A 1 180 ? -12.059 11.670 -1.587 1.00 96.19 180 GLU A C 1
ATOM 1415 O O . GLU A 1 180 ? -11.058 12.143 -2.119 1.00 96.19 180 GLU A O 1
ATOM 1420 N N . ILE A 1 181 ? -12.439 10.403 -1.775 1.00 96.38 181 ILE A N 1
ATOM 1421 C CA . ILE A 1 181 ? -11.731 9.474 -2.670 1.00 96.38 181 ILE A CA 1
ATOM 1422 C C . ILE A 1 181 ? -11.843 9.958 -4.123 1.00 96.38 181 ILE A C 1
ATOM 1424 O O . ILE A 1 181 ? -10.855 9.945 -4.851 1.00 96.38 181 ILE A O 1
ATOM 1428 N N . GLU A 1 182 ? -12.996 10.496 -4.522 1.00 94.81 182 GLU A N 1
ATOM 1429 C CA . GLU A 1 182 ? -13.196 11.124 -5.831 1.00 94.81 182 GLU A CA 1
ATOM 1430 C C . GLU A 1 182 ? -12.297 12.357 -6.037 1.00 94.81 182 GLU A C 1
ATOM 1432 O O . GLU A 1 182 ? -11.750 12.535 -7.122 1.00 94.81 182 GLU A O 1
ATOM 1437 N N . LYS A 1 183 ? -12.034 13.165 -4.998 1.00 93.31 183 LYS A N 1
ATOM 1438 C CA . LYS A 1 183 ? -11.033 14.250 -5.076 1.00 93.31 183 LYS A CA 1
ATOM 1439 C C . LYS A 1 183 ? -9.617 13.703 -5.289 1.00 93.31 183 LYS A C 1
ATOM 1441 O O . LYS A 1 183 ? -8.877 14.250 -6.101 1.00 93.31 183 LYS A O 1
ATOM 1446 N N . VAL A 1 184 ? -9.249 12.598 -4.630 1.00 91.19 184 VAL A N 1
ATOM 1447 C CA . VAL A 1 184 ? -7.958 11.919 -4.874 1.00 91.19 184 VAL A CA 1
ATOM 1448 C C . VAL A 1 184 ? -7.887 11.364 -6.303 1.00 91.19 184 VAL A C 1
ATOM 1450 O O . VAL A 1 184 ? -6.852 11.497 -6.958 1.00 91.19 184 VAL A O 1
ATOM 1453 N N . ARG A 1 185 ? -8.991 10.823 -6.834 1.00 90.75 185 ARG A N 1
ATOM 1454 C CA . ARG A 1 185 ? -9.092 10.418 -8.243 1.00 90.75 185 ARG A CA 1
ATOM 1455 C C . ARG A 1 185 ? -8.882 11.607 -9.183 1.00 90.75 185 ARG A C 1
ATOM 1457 O O . ARG A 1 185 ? -8.103 11.489 -10.121 1.00 90.75 185 ARG A O 1
ATOM 1464 N N . GLN A 1 186 ? -9.501 12.754 -8.907 1.00 89.56 186 GLN A N 1
ATOM 1465 C CA . GLN A 1 186 ? -9.370 13.980 -9.708 1.00 89.56 186 GLN A CA 1
ATOM 1466 C C . GLN A 1 186 ? -7.960 14.590 -9.681 1.00 89.56 186 GLN A C 1
ATOM 1468 O O . GLN A 1 186 ? -7.547 15.185 -10.673 1.00 89.56 186 GLN A O 1
ATOM 1473 N N . CYS A 1 187 ? -7.180 14.393 -8.610 1.00 84.69 187 CYS A N 1
ATOM 1474 C CA . CYS A 1 187 ? -5.751 14.730 -8.615 1.00 84.69 187 CYS A CA 1
ATOM 1475 C C . CYS A 1 187 ? -4.955 13.919 -9.652 1.00 84.69 187 CYS A C 1
ATOM 1477 O O . CYS A 1 187 ? -3.939 14.396 -10.150 1.00 84.69 187 CYS A O 1
ATOM 1479 N N . SER A 1 188 ? -5.399 12.701 -9.983 1.00 80.94 188 SER A N 1
ATOM 1480 C CA . SER A 1 188 ? -4.745 11.858 -10.978 1.00 80.94 188 SER A CA 1
ATOM 1481 C C . SER A 1 188 ? -5.132 12.267 -12.394 1.00 80.94 188 SER A C 1
ATOM 1483 O O . SER A 1 188 ? -6.151 11.835 -12.916 1.00 80.94 188 SER A O 1
ATOM 1485 N N . GLU A 1 189 ? -4.241 12.998 -13.061 1.00 75.00 189 GLU A N 1
ATOM 1486 C CA . GLU A 1 189 ? -4.418 13.517 -14.431 1.00 75.00 189 GLU A CA 1
ATOM 1487 C C . GLU A 1 189 ? -4.862 12.466 -15.463 1.00 75.00 189 GLU A C 1
ATOM 1489 O O . GLU A 1 189 ? -5.565 12.784 -16.415 1.00 75.00 189 GLU A O 1
ATOM 1494 N N . SER A 1 190 ? -4.482 11.200 -15.264 1.00 77.00 190 SER A N 1
ATOM 1495 C CA . SER A 1 190 ? -4.891 10.076 -16.108 1.00 77.00 190 SER A CA 1
ATOM 1496 C C . SER A 1 190 ? -6.130 9.319 -15.612 1.00 77.00 190 SER A C 1
ATOM 1498 O O . SER A 1 190 ? -6.354 8.194 -16.036 1.00 77.00 190 SER A O 1
ATOM 1500 N N . ALA A 1 191 ? -6.943 9.838 -14.690 1.00 80.00 191 ALA A N 1
ATOM 1501 C CA . ALA A 1 191 ? -8.069 9.090 -14.105 1.00 80.00 191 ALA A CA 1
ATOM 1502 C C . ALA A 1 191 ? -9.186 8.716 -15.103 1.00 80.00 191 ALA A C 1
ATOM 1504 O O . ALA A 1 191 ? -9.936 7.770 -14.859 1.00 80.00 191 ALA A O 1
ATOM 1505 N N . SER A 1 192 ? -9.294 9.433 -16.222 1.00 81.44 192 SER A N 1
ATOM 1506 C CA . SER A 1 192 ? -10.201 9.151 -17.344 1.00 81.44 192 SER A CA 1
ATOM 1507 C C . SER A 1 192 ? -9.645 8.127 -18.348 1.00 81.44 192 SER A C 1
ATOM 1509 O O . SER A 1 192 ? -10.416 7.499 -19.082 1.00 81.44 192 SER A O 1
ATOM 1511 N N . GLU A 1 193 ? -8.327 7.926 -18.371 1.00 80.75 193 GLU A N 1
ATOM 1512 C CA . GLU A 1 193 ? -7.619 7.108 -19.361 1.00 80.75 193 GLU A CA 1
ATOM 1513 C C . GLU A 1 193 ? -7.946 5.614 -19.242 1.00 80.75 193 GLU A C 1
ATOM 1515 O O . GLU A 1 193 ? -8.041 5.063 -18.145 1.00 80.75 193 GLU A O 1
ATOM 1520 N N . ALA A 1 194 ? -8.044 4.912 -20.375 1.00 77.50 194 ALA A N 1
ATOM 1521 C CA . ALA A 1 194 ? -8.337 3.474 -20.393 1.00 77.50 194 ALA A CA 1
ATOM 1522 C C . ALA A 1 194 ? -7.243 2.620 -19.717 1.00 77.50 194 ALA A C 1
ATOM 1524 O O . ALA A 1 194 ? -7.531 1.577 -19.133 1.00 77.50 194 ALA A O 1
ATOM 1525 N N . TRP A 1 195 ? -5.986 3.075 -19.750 1.00 74.12 195 TRP A N 1
ATOM 1526 C CA . TRP A 1 195 ? -4.855 2.415 -19.091 1.00 74.12 195 TRP A CA 1
ATOM 1527 C C . TRP A 1 195 ? -4.761 2.708 -17.581 1.00 74.12 195 TRP A C 1
ATOM 1529 O O . TRP A 1 195 ? -3.918 2.123 -16.899 1.00 74.12 195 TRP A O 1
ATOM 1539 N N . SER A 1 196 ? -5.610 3.592 -17.047 1.00 81.94 196 SER A N 1
ATOM 1540 C CA . SER A 1 196 ? -5.514 4.109 -15.680 1.00 81.94 196 SER A CA 1
ATOM 1541 C C . SER A 1 196 ? -5.791 3.062 -14.597 1.00 81.94 196 SER A C 1
ATOM 1543 O O . SER A 1 196 ? -6.771 2.317 -14.712 1.00 81.94 196 SER A O 1
ATOM 1545 N N . PRO A 1 197 ? -5.045 3.064 -13.473 1.00 83.38 197 PRO A N 1
ATOM 1546 C CA . PRO A 1 197 ? -5.404 2.287 -12.286 1.00 83.38 197 PRO A CA 1
ATOM 1547 C C . PRO A 1 197 ? -6.830 2.569 -11.799 1.00 83.38 197 PRO A C 1
ATOM 1549 O O . PRO A 1 197 ? -7.536 1.643 -11.419 1.00 83.38 197 PRO A O 1
ATOM 1552 N N . TRP A 1 198 ? -7.297 3.818 -11.908 1.00 88.31 198 TRP A N 1
ATOM 1553 C CA . TRP A 1 198 ? -8.652 4.222 -11.516 1.00 88.31 198 TRP A CA 1
ATOM 1554 C C . TRP A 1 198 ? -9.774 3.655 -12.398 1.00 88.31 198 TRP A C 1
ATOM 1556 O O . TRP A 1 198 ? -10.928 3.725 -11.996 1.00 88.31 198 TRP A O 1
ATOM 1566 N N . ARG A 1 199 ? -9.461 3.096 -13.578 1.00 85.75 199 ARG A N 1
ATOM 1567 C CA . ARG A 1 199 ? -10.443 2.431 -14.460 1.00 85.75 199 ARG A CA 1
ATOM 1568 C C . ARG A 1 199 ? -10.237 0.922 -14.567 1.00 85.75 199 ARG A C 1
ATOM 1570 O O . ARG A 1 199 ? -11.199 0.199 -14.788 1.00 85.75 199 ARG A O 1
ATOM 1577 N N . ARG A 1 200 ? -8.999 0.440 -14.408 1.00 83.31 200 ARG A N 1
ATOM 1578 C CA . ARG A 1 200 ? -8.655 -0.995 -14.446 1.00 83.31 200 ARG A CA 1
ATOM 1579 C C . ARG A 1 200 ? -8.786 -1.679 -13.082 1.00 83.31 200 ARG A C 1
ATOM 1581 O O . ARG A 1 200 ? -8.999 -2.884 -13.040 1.00 83.31 200 ARG A O 1
ATOM 1588 N N . PHE A 1 201 ? -8.638 -0.925 -11.991 1.00 87.00 201 PHE A N 1
ATOM 1589 C CA . PHE A 1 201 ? -8.529 -1.428 -10.619 1.00 87.00 201 PHE A CA 1
ATOM 1590 C C 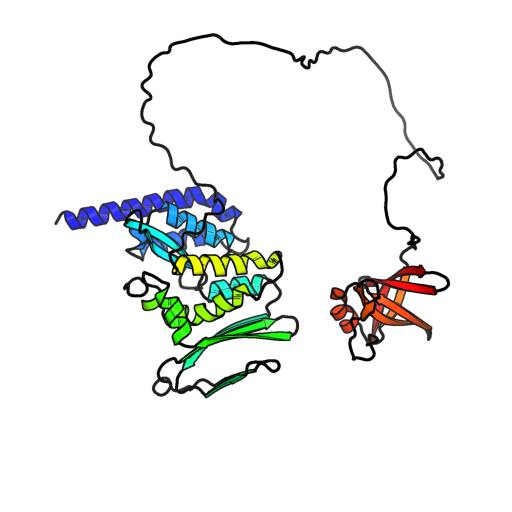. PHE A 1 201 ? -9.190 -0.469 -9.603 1.00 87.00 201 PHE A C 1
ATOM 1592 O O . PHE A 1 201 ? -8.611 -0.188 -8.554 1.00 87.00 201 PHE A O 1
ATOM 1599 N N . GLU A 1 202 ? -10.385 0.058 -9.909 1.00 92.12 202 GLU A N 1
ATOM 1600 C CA . GLU A 1 202 ? -11.092 1.055 -9.076 1.00 92.12 202 GLU A CA 1
ATOM 1601 C C . GLU A 1 202 ? -11.147 0.640 -7.592 1.00 92.12 202 GLU A C 1
ATOM 1603 O O . GLU A 1 202 ? -10.695 1.381 -6.722 1.00 92.12 202 GLU A O 1
ATOM 1608 N N . ASP A 1 203 ? -11.569 -0.596 -7.324 1.00 94.06 203 ASP A N 1
ATOM 1609 C CA . ASP A 1 203 ? -11.641 -1.219 -5.997 1.00 94.06 203 ASP A CA 1
ATOM 1610 C C . ASP A 1 203 ? -10.316 -1.166 -5.207 1.00 94.06 203 ASP A C 1
ATOM 1612 O O . ASP A 1 203 ? -10.301 -0.923 -3.999 1.00 94.06 203 ASP A O 1
ATOM 1616 N N . GLU A 1 204 ? -9.181 -1.385 -5.879 1.00 93.06 204 GLU A N 1
ATOM 1617 C CA . GLU A 1 204 ? -7.846 -1.334 -5.268 1.00 93.06 204 GLU A CA 1
ATOM 1618 C C . GLU A 1 204 ? -7.440 0.119 -4.962 1.00 93.06 204 GLU A C 1
ATOM 1620 O O . GLU A 1 204 ? -6.807 0.371 -3.938 1.00 93.06 204 GLU A O 1
ATOM 1625 N N . MET A 1 205 ? -7.841 1.084 -5.799 1.00 93.94 205 MET A N 1
ATOM 1626 C CA . MET A 1 205 ? -7.565 2.517 -5.614 1.00 93.94 205 MET A CA 1
ATOM 1627 C C . MET A 1 205 ? -8.444 3.153 -4.522 1.00 93.94 205 MET A C 1
ATOM 1629 O O . MET A 1 205 ? -7.959 3.957 -3.717 1.00 93.94 205 MET A O 1
ATOM 1633 N N . ILE A 1 206 ? -9.707 2.727 -4.420 1.00 96.81 206 ILE A N 1
ATOM 1634 C CA . ILE A 1 206 ? -10.599 3.057 -3.302 1.00 96.81 206 ILE A CA 1
ATOM 1635 C C . ILE A 1 206 ? -9.985 2.541 -1.990 1.00 96.81 206 ILE A C 1
ATOM 1637 O O . ILE A 1 206 ? -9.820 3.319 -1.054 1.00 96.81 206 ILE A O 1
ATOM 1641 N N . LYS A 1 207 ? -9.552 1.271 -1.931 1.00 97.12 207 LYS A N 1
ATOM 1642 C CA . LYS A 1 207 ? -8.889 0.666 -0.750 1.00 97.12 207 LYS A CA 1
ATOM 1643 C C . LYS A 1 207 ? -7.532 1.300 -0.417 1.00 97.12 207 LYS A C 1
ATOM 1645 O O . LYS A 1 207 ? -7.184 1.440 0.756 1.00 97.12 207 LYS A O 1
ATOM 1650 N N . LYS A 1 208 ? -6.767 1.709 -1.434 1.00 95.88 208 LYS A N 1
ATOM 1651 C CA . LYS A 1 208 ? -5.477 2.407 -1.296 1.00 95.88 208 LYS A CA 1
ATOM 1652 C C . LYS A 1 208 ? -5.624 3.766 -0.613 1.00 95.88 208 LYS A C 1
ATOM 1654 O O . LYS A 1 208 ? -4.759 4.131 0.178 1.00 95.88 208 LYS A O 1
ATOM 1659 N N . SER A 1 209 ? -6.700 4.497 -0.898 1.00 96.62 209 SER A N 1
ATOM 1660 C CA . SER A 1 209 ? -6.887 5.886 -0.459 1.00 96.62 209 SER A CA 1
ATOM 1661 C C . SER A 1 209 ? -6.836 6.083 1.073 1.00 96.62 209 SER A C 1
ATOM 1663 O O . SER A 1 209 ? -5.950 6.818 1.526 1.00 96.62 209 SER A O 1
ATOM 1665 N N . PRO A 1 210 ? -7.672 5.416 1.902 1.00 97.12 210 PRO A N 1
ATOM 1666 C CA . PRO A 1 210 ? -7.615 5.576 3.356 1.00 97.12 210 PRO A CA 1
ATOM 1667 C C . PRO A 1 210 ? -6.327 4.993 3.949 1.00 97.12 210 PRO A C 1
ATOM 1669 O O . PRO A 1 210 ? -5.779 5.586 4.875 1.00 97.12 210 PRO A O 1
ATOM 1672 N N . ILE A 1 211 ? -5.774 3.907 3.387 1.00 95.75 211 ILE A N 1
ATOM 1673 C CA . ILE A 1 211 ? -4.485 3.349 3.834 1.00 95.75 211 ILE A CA 1
ATOM 1674 C C . ILE A 1 211 ? -3.338 4.337 3.599 1.00 95.75 211 ILE A C 1
ATOM 1676 O O . ILE A 1 211 ? -2.560 4.580 4.517 1.00 95.75 211 ILE A O 1
ATOM 1680 N N . ARG A 1 212 ? -3.229 4.954 2.415 1.00 94.69 212 ARG A N 1
ATOM 1681 C CA . ARG A 1 212 ? -2.168 5.934 2.129 1.00 94.69 21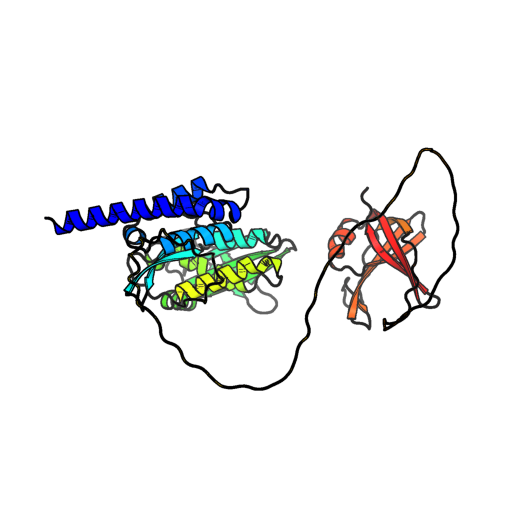2 ARG A CA 1
ATOM 1682 C C . ARG A 1 212 ? -2.304 7.181 2.997 1.00 94.69 212 ARG A C 1
ATOM 1684 O O . ARG A 1 212 ? -1.297 7.714 3.456 1.00 94.69 212 ARG A O 1
ATOM 1691 N N . ARG A 1 213 ? -3.532 7.647 3.248 1.00 94.44 213 ARG A N 1
ATOM 1692 C CA . ARG A 1 213 ? -3.782 8.783 4.146 1.00 94.44 213 ARG A CA 1
ATOM 1693 C C . ARG A 1 213 ? -3.412 8.441 5.597 1.00 94.44 213 ARG A C 1
ATOM 1695 O O . ARG A 1 213 ? -2.720 9.228 6.237 1.00 94.44 213 ARG A O 1
ATOM 1702 N N . MET A 1 214 ? -3.810 7.264 6.083 1.00 93.00 214 MET A N 1
ATOM 1703 C CA . MET A 1 214 ? -3.453 6.739 7.404 1.00 93.00 214 MET A CA 1
ATOM 1704 C C . MET A 1 214 ? -1.931 6.586 7.563 1.00 93.00 214 MET A C 1
ATOM 1706 O O . MET A 1 214 ? -1.371 7.049 8.554 1.00 93.00 214 MET A O 1
ATOM 1710 N N . ALA A 1 215 ? -1.248 5.996 6.577 1.00 90.75 215 ALA A N 1
ATOM 1711 C CA . ALA A 1 215 ? 0.183 5.680 6.611 1.00 90.75 215 ALA A CA 1
ATOM 1712 C C . ALA A 1 215 ? 1.079 6.879 6.967 1.00 90.75 215 ALA A C 1
ATOM 1714 O O . ALA A 1 215 ? 2.065 6.712 7.681 1.00 90.75 215 ALA A O 1
ATOM 1715 N N . LYS A 1 216 ? 0.700 8.098 6.556 1.00 88.12 216 LYS A N 1
ATOM 1716 C CA . LYS A 1 216 ? 1.424 9.339 6.888 1.00 88.12 216 LYS A CA 1
ATOM 1717 C C . LYS A 1 216 ? 1.456 9.669 8.387 1.00 88.12 216 LYS A C 1
ATOM 1719 O O . LYS A 1 216 ? 2.290 10.468 8.795 1.00 88.12 216 LYS A O 1
ATOM 1724 N N . ARG A 1 217 ? 0.547 9.100 9.195 1.00 83.62 217 ARG A N 1
ATOM 1725 C CA . ARG A 1 217 ? 0.429 9.352 10.647 1.00 83.62 217 ARG A CA 1
ATOM 1726 C C . ARG A 1 217 ? 0.651 8.130 11.545 1.00 83.62 217 ARG A C 1
ATOM 1728 O O . ARG A 1 217 ? 0.689 8.293 12.759 1.00 83.62 217 ARG A O 1
ATOM 1735 N N . LEU A 1 218 ? 0.809 6.925 10.988 1.00 78.12 218 LEU A N 1
ATOM 1736 C CA . LEU A 1 218 ? 1.074 5.699 11.768 1.00 78.12 218 LEU A CA 1
ATOM 1737 C C . LEU A 1 218 ? 2.441 5.704 12.477 1.00 78.12 218 LEU A C 1
ATOM 1739 O O . LEU A 1 218 ? 2.717 4.840 13.307 1.00 78.12 218 LEU A O 1
ATOM 1743 N N . CYS A 1 219 ? 3.318 6.624 12.081 1.00 63.25 219 CYS A N 1
ATOM 1744 C CA . CYS A 1 219 ? 4.751 6.392 12.025 1.00 63.25 219 CYS A CA 1
ATOM 1745 C C . CYS A 1 219 ? 5.506 7.665 12.417 1.00 63.25 219 CYS A C 1
ATOM 1747 O O . CYS A 1 219 ? 5.828 8.497 11.574 1.00 63.25 219 CYS A O 1
ATOM 1749 N N . LEU A 1 220 ? 5.743 7.817 13.722 1.00 60.12 220 LEU A N 1
ATOM 1750 C CA . LEU A 1 220 ? 6.396 8.986 14.329 1.00 60.12 220 LEU A CA 1
ATOM 1751 C C . LEU A 1 220 ? 7.861 8.716 14.743 1.00 60.12 220 LEU A C 1
ATOM 1753 O O . LEU A 1 220 ? 8.477 9.568 15.378 1.00 60.12 220 LEU A O 1
ATOM 1757 N N . SER A 1 221 ? 8.422 7.548 14.396 1.00 62.97 221 SER A N 1
ATOM 1758 C CA . SER A 1 221 ? 9.849 7.221 14.573 1.00 62.97 221 SER A CA 1
ATOM 1759 C C . SER A 1 221 ? 10.621 7.385 13.261 1.00 62.97 221 SER A C 1
ATOM 1761 O O . SER A 1 221 ? 10.081 7.156 12.177 1.00 62.97 221 SER A O 1
ATOM 1763 N N . SER A 1 222 ? 11.916 7.691 13.354 1.00 61.38 222 SER A N 1
ATOM 1764 C CA . SER A 1 222 ? 12.841 7.705 12.211 1.00 61.38 222 SER A CA 1
ATOM 1765 C C . SER A 1 222 ? 12.951 6.344 11.511 1.00 61.38 222 SER A C 1
ATOM 1767 O O . SER A 1 222 ? 13.165 6.291 10.305 1.00 61.38 222 SER A O 1
ATOM 1769 N N . GLU A 1 223 ? 12.742 5.247 12.240 1.00 63.41 223 GLU A N 1
ATOM 1770 C CA . GLU A 1 223 ? 12.728 3.875 11.708 1.00 63.41 223 GLU A CA 1
ATOM 1771 C C . GLU A 1 223 ? 11.572 3.639 10.723 1.00 63.41 223 GLU A C 1
ATOM 1773 O O . GLU A 1 223 ? 11.681 2.844 9.789 1.00 63.41 223 GLU A O 1
ATOM 1778 N N . ASP A 1 224 ? 10.454 4.335 10.937 1.00 72.69 224 ASP A N 1
ATOM 1779 C CA . ASP A 1 224 ? 9.218 4.151 10.180 1.00 72.69 224 ASP A CA 1
ATOM 1780 C C . ASP A 1 224 ? 9.150 5.058 8.935 1.00 72.69 224 ASP A C 1
ATOM 1782 O O . ASP A 1 224 ? 8.219 4.955 8.130 1.00 72.69 224 ASP A O 1
ATOM 1786 N N . MET A 1 225 ? 10.140 5.944 8.767 1.00 81.81 225 MET A N 1
ATOM 1787 C CA . MET A 1 225 ? 10.193 7.000 7.749 1.00 81.81 225 MET A CA 1
ATOM 1788 C C . MET A 1 225 ? 9.956 6.469 6.328 1.00 81.81 225 MET A C 1
ATOM 1790 O O . MET A 1 225 ? 9.248 7.104 5.552 1.00 81.81 225 MET A O 1
ATOM 1794 N N . THR A 1 226 ? 10.433 5.259 6.018 1.00 85.88 226 THR A N 1
ATOM 1795 C CA . THR A 1 226 ? 10.215 4.569 4.735 1.00 85.88 226 THR A CA 1
ATOM 1796 C C . THR A 1 226 ? 8.734 4.441 4.350 1.00 85.88 226 THR A C 1
ATOM 1798 O O . THR A 1 226 ? 8.402 4.579 3.175 1.00 85.88 226 THR A O 1
ATOM 1801 N N . LEU A 1 227 ? 7.823 4.198 5.306 1.00 87.38 227 LEU A N 1
ATOM 1802 C CA . LEU A 1 227 ? 6.381 4.119 5.021 1.00 87.38 227 LEU A CA 1
ATOM 1803 C C . LEU A 1 227 ? 5.786 5.508 4.752 1.00 87.38 227 LEU A C 1
ATOM 1805 O O . LEU A 1 227 ? 4.970 5.665 3.842 1.00 87.38 227 LEU A O 1
ATOM 1809 N N . VAL A 1 228 ? 6.209 6.517 5.515 1.00 87.94 228 VAL A N 1
ATOM 1810 C CA . VAL A 1 228 ? 5.733 7.899 5.365 1.00 87.94 228 VAL A CA 1
ATOM 1811 C C . VAL A 1 228 ? 6.214 8.488 4.036 1.00 87.94 228 VAL A C 1
ATOM 1813 O O . VAL A 1 228 ? 5.404 9.010 3.271 1.00 87.94 228 VAL A O 1
ATOM 1816 N N . GLU A 1 229 ? 7.498 8.329 3.705 1.00 88.62 229 GLU A N 1
ATOM 1817 C CA . GLU A 1 229 ? 8.063 8.725 2.411 1.00 88.62 229 GLU A CA 1
ATOM 1818 C C . GLU A 1 229 ? 7.370 8.025 1.243 1.00 88.62 229 GLU A C 1
ATOM 1820 O O . GLU A 1 229 ? 7.012 8.681 0.265 1.00 88.62 229 GLU A O 1
ATOM 1825 N N . ALA A 1 230 ? 7.146 6.711 1.344 1.00 88.31 230 ALA A N 1
ATOM 1826 C CA . ALA A 1 230 ? 6.414 5.946 0.342 1.00 88.31 230 ALA A CA 1
ATOM 1827 C C . ALA A 1 230 ? 4.997 6.506 0.125 1.00 88.31 230 ALA A C 1
ATOM 1829 O O . ALA A 1 230 ? 4.580 6.697 -1.017 1.00 88.31 230 ALA A O 1
ATOM 1830 N N . ALA A 1 231 ? 4.272 6.814 1.205 1.00 88.69 231 ALA A N 1
ATOM 1831 C CA . ALA A 1 231 ? 2.908 7.336 1.144 1.00 88.69 231 ALA A CA 1
ATOM 1832 C C . ALA A 1 231 ? 2.834 8.763 0.572 1.00 88.69 231 ALA A C 1
ATOM 1834 O O . ALA A 1 231 ? 1.918 9.070 -0.190 1.00 88.69 231 ALA A O 1
ATOM 1835 N N . VAL A 1 232 ? 3.799 9.627 0.899 1.00 89.88 232 VAL A N 1
ATOM 1836 C CA . VAL A 1 232 ? 3.886 10.994 0.358 1.00 89.88 232 VAL A CA 1
ATOM 1837 C C . VAL A 1 232 ? 4.325 10.983 -1.111 1.00 89.88 232 VAL A C 1
ATOM 1839 O O . VAL A 1 232 ? 3.716 11.654 -1.942 1.00 89.88 232 VAL A O 1
ATOM 1842 N N . ARG A 1 233 ? 5.335 10.182 -1.472 1.00 90.19 233 ARG A N 1
ATOM 1843 C CA . ARG A 1 233 ? 5.870 10.111 -2.842 1.00 90.19 233 ARG A CA 1
ATOM 1844 C C . ARG A 1 233 ? 4.868 9.514 -3.832 1.00 90.19 233 ARG A C 1
ATOM 1846 O O . ARG A 1 233 ? 4.765 9.997 -4.957 1.00 90.19 233 ARG A O 1
ATOM 1853 N N . ASP A 1 234 ? 4.120 8.493 -3.423 1.00 90.00 234 ASP A N 1
ATOM 1854 C CA . ASP A 1 234 ? 3.052 7.890 -4.229 1.00 90.00 234 ASP A CA 1
ATOM 1855 C C . ASP A 1 234 ? 1.854 8.846 -4.423 1.00 90.00 234 ASP A C 1
ATOM 1857 O O . ASP A 1 234 ? 1.287 8.906 -5.513 1.00 90.00 234 ASP A O 1
ATOM 1861 N N . GLU A 1 235 ? 1.522 9.670 -3.423 1.00 89.31 235 GLU A N 1
ATOM 1862 C CA . GLU A 1 235 ? 0.518 10.731 -3.571 1.00 89.31 235 GLU A CA 1
ATOM 1863 C C . GLU A 1 235 ? 0.971 11.834 -4.537 1.00 89.31 235 GLU A C 1
ATOM 1865 O O . GLU A 1 235 ? 0.223 12.200 -5.445 1.00 89.31 235 GLU A O 1
ATOM 1870 N N . TYR A 1 236 ? 2.206 12.325 -4.396 1.00 88.62 236 TYR A N 1
ATOM 1871 C CA . TYR A 1 236 ? 2.772 13.331 -5.299 1.00 88.62 236 TYR A CA 1
ATOM 1872 C C . TYR A 1 236 ? 2.802 12.841 -6.756 1.00 88.62 236 TYR A C 1
ATOM 1874 O O . TYR A 1 236 ? 2.517 13.618 -7.667 1.00 88.62 236 TYR A O 1
ATOM 1882 N N . ARG A 1 237 ? 3.049 11.545 -6.990 1.00 87.44 237 ARG A N 1
ATOM 1883 C CA . ARG A 1 237 ? 2.961 10.922 -8.325 1.00 87.44 237 ARG A CA 1
ATOM 1884 C C . ARG A 1 237 ? 1.560 10.922 -8.909 1.00 87.44 237 ARG A C 1
ATOM 1886 O O . ARG A 1 237 ? 1.403 11.198 -10.097 1.00 87.44 237 ARG A O 1
ATOM 1893 N N . GLU A 1 238 ? 0.543 10.632 -8.100 1.00 84.12 238 GLU A N 1
ATOM 1894 C CA . GLU A 1 238 ? -0.841 10.763 -8.553 1.00 84.12 238 GLU A CA 1
ATOM 1895 C C . GLU A 1 238 ? -1.160 12.216 -8.910 1.00 84.12 238 GLU A C 1
ATOM 1897 O O . GLU A 1 238 ? -1.630 12.440 -10.021 1.00 84.12 238 GLU A O 1
ATOM 1902 N N . MET A 1 239 ? -0.773 13.182 -8.069 1.00 83.12 239 MET A N 1
ATOM 1903 C CA . MET A 1 239 ? -0.901 14.632 -8.310 1.00 83.12 239 MET A CA 1
ATOM 1904 C C . MET A 1 239 ? -0.047 15.185 -9.475 1.00 83.12 239 MET A C 1
ATOM 1906 O O . MET A 1 239 ? -0.047 16.392 -9.707 1.00 83.12 239 MET A O 1
ATOM 1910 N N . GLY A 1 240 ? 0.735 14.356 -10.179 1.00 77.88 240 GLY A N 1
ATOM 1911 C CA . GLY A 1 240 ? 1.640 14.799 -11.252 1.00 77.88 240 GLY A CA 1
ATOM 1912 C C . GLY A 1 240 ? 2.868 15.597 -10.777 1.00 77.88 240 GLY A C 1
ATOM 1913 O O . GLY A 1 240 ? 3.654 16.077 -11.598 1.00 77.88 240 GLY A O 1
ATOM 1914 N N . ILE A 1 241 ? 3.072 15.723 -9.463 1.00 77.69 241 ILE A N 1
ATOM 1915 C CA . ILE A 1 241 ? 4.167 16.475 -8.848 1.00 77.69 241 ILE A CA 1
ATOM 1916 C C . ILE A 1 241 ? 5.462 15.662 -8.962 1.00 77.69 241 ILE A C 1
ATOM 1918 O O . ILE A 1 241 ? 5.671 14.658 -8.277 1.00 77.69 241 ILE A O 1
ATOM 1922 N N . GLN A 1 242 ? 6.374 16.130 -9.816 1.00 60.97 242 GLN A N 1
ATOM 1923 C CA . GLN A 1 242 ? 7.738 15.608 -9.906 1.00 60.97 242 GLN A CA 1
ATOM 1924 C C . GLN A 1 242 ? 8.547 16.054 -8.680 1.00 60.97 242 GLN A C 1
ATOM 1926 O O . GLN A 1 242 ? 9.229 17.077 -8.713 1.00 60.97 242 GLN A O 1
ATOM 1931 N N . ALA A 1 243 ? 8.458 15.285 -7.593 1.00 53.75 243 ALA A N 1
ATOM 1932 C CA . ALA A 1 243 ? 9.307 15.461 -6.419 1.00 53.75 243 ALA A CA 1
ATOM 1933 C C . ALA A 1 243 ? 10.794 15.410 -6.812 1.00 53.75 243 ALA A C 1
ATOM 1935 O O . ALA A 1 243 ? 11.209 14.538 -7.583 1.00 53.75 243 ALA A O 1
ATOM 1936 N N . THR A 1 244 ? 11.597 16.331 -6.275 1.00 42.31 244 THR A N 1
ATOM 1937 C CA . THR A 1 244 ? 13.043 16.388 -6.513 1.00 42.31 244 THR A CA 1
ATOM 1938 C C . THR A 1 244 ? 13.680 15.067 -6.092 1.00 42.31 244 THR A C 1
ATOM 1940 O O . THR A 1 244 ? 13.534 14.633 -4.950 1.00 42.31 244 THR A O 1
ATOM 1943 N N . GLN A 1 245 ? 14.357 14.395 -7.024 1.00 44.81 245 GLN A N 1
ATOM 1944 C CA . GLN A 1 245 ? 14.883 13.055 -6.778 1.00 44.81 245 GLN A CA 1
ATOM 1945 C C . GLN A 1 245 ? 16.000 13.096 -5.728 1.00 44.81 245 GLN A C 1
ATOM 1947 O O . GLN A 1 245 ? 17.051 13.694 -5.960 1.00 44.81 245 GLN A O 1
ATOM 1952 N N . ALA A 1 246 ? 15.821 12.374 -4.617 1.00 38.66 246 ALA A N 1
ATOM 1953 C CA . ALA A 1 246 ? 16.964 11.844 -3.884 1.00 38.66 246 ALA A CA 1
ATOM 1954 C C . ALA A 1 246 ? 17.740 10.942 -4.858 1.00 38.66 246 ALA A C 1
ATOM 1956 O O . ALA A 1 246 ? 17.156 10.037 -5.459 1.00 38.66 246 ALA A O 1
ATOM 1957 N N . ALA A 1 247 ? 19.017 11.249 -5.091 1.00 33.69 247 ALA A N 1
ATOM 1958 C CA . ALA A 1 247 ? 19.737 10.758 -6.262 1.00 33.69 247 ALA A CA 1
ATOM 1959 C C . ALA A 1 247 ? 19.963 9.234 -6.235 1.00 33.69 247 ALA A C 1
ATOM 1961 O O . ALA A 1 247 ? 20.942 8.738 -5.674 1.00 33.69 247 ALA A O 1
ATOM 1962 N N . VAL A 1 248 ? 19.090 8.489 -6.919 1.00 41.44 248 VAL A N 1
ATOM 1963 C CA . VAL A 1 248 ? 19.410 7.139 -7.399 1.00 41.44 248 VAL A CA 1
ATOM 1964 C C . VAL A 1 248 ? 20.613 7.283 -8.342 1.00 41.44 248 VAL A C 1
ATOM 1966 O O . VAL A 1 248 ? 20.557 8.121 -9.244 1.00 41.44 248 VAL A O 1
ATOM 1969 N N . PRO A 1 249 ? 21.711 6.525 -8.162 1.00 38.94 249 PRO A N 1
ATOM 1970 C CA . PRO A 1 249 ? 22.910 6.698 -8.976 1.00 38.94 249 PRO A CA 1
ATOM 1971 C C . PRO A 1 249 ? 22.611 6.384 -10.447 1.00 38.94 249 PRO A C 1
ATOM 1973 O O . PRO A 1 249 ? 22.398 5.229 -10.817 1.00 38.94 249 PRO A O 1
ATOM 1976 N N . THR A 1 250 ? 22.585 7.424 -11.285 1.00 40.44 250 THR A N 1
ATOM 1977 C CA . THR A 1 250 ? 22.247 7.321 -12.708 1.00 40.44 250 THR A CA 1
ATOM 1978 C C . THR A 1 250 ? 23.204 6.379 -13.428 1.00 40.44 250 THR A C 1
ATOM 1980 O O . THR A 1 250 ? 24.386 6.688 -13.598 1.00 40.44 250 THR A O 1
ATOM 1983 N N . ILE A 1 251 ? 22.678 5.254 -13.917 1.00 47.47 251 ILE A N 1
ATOM 1984 C CA . ILE A 1 251 ? 23.412 4.332 -14.785 1.00 47.47 251 ILE A CA 1
ATOM 1985 C C . ILE A 1 251 ? 23.618 5.031 -16.133 1.00 47.47 251 ILE A C 1
ATOM 1987 O O . ILE A 1 251 ? 22.744 5.014 -17.006 1.00 47.47 251 ILE A O 1
ATOM 1991 N N . ARG A 1 252 ? 24.777 5.686 -16.292 1.00 38.34 252 ARG A N 1
ATOM 1992 C CA . ARG A 1 252 ? 25.228 6.235 -17.576 1.00 38.34 252 ARG A CA 1
ATOM 1993 C C . ARG A 1 252 ? 25.327 5.089 -18.581 1.00 38.34 252 ARG A C 1
ATOM 1995 O O . ARG A 1 252 ? 26.237 4.269 -18.495 1.00 38.34 252 ARG A O 1
ATOM 2002 N N . GLY A 1 253 ? 24.396 5.054 -19.533 1.00 37.78 253 GLY A N 1
ATOM 2003 C CA . GLY A 1 253 ? 24.492 4.170 -20.692 1.00 37.78 253 GLY A CA 1
ATOM 2004 C C . GLY A 1 253 ? 25.746 4.475 -21.528 1.00 37.78 253 GLY A C 1
ATOM 2005 O O . GLY A 1 253 ? 26.318 5.565 -21.401 1.00 37.78 253 GLY A O 1
ATOM 2006 N N . PRO A 1 254 ? 26.184 3.537 -22.384 1.00 34.91 254 PRO A N 1
ATOM 2007 C CA . PRO A 1 254 ? 27.396 3.697 -23.180 1.00 34.91 254 PRO A CA 1
ATOM 2008 C C . PRO A 1 254 ? 27.283 4.920 -24.096 1.00 34.91 254 PRO A C 1
ATOM 2010 O O . PRO A 1 254 ? 26.437 4.969 -24.991 1.00 34.91 254 PRO A O 1
ATOM 2013 N N . GLN A 1 255 ? 28.142 5.920 -23.883 1.00 35.31 255 GLN A N 1
ATOM 2014 C CA . GLN A 1 255 ? 28.200 7.074 -24.773 1.00 35.31 255 GLN A CA 1
ATOM 2015 C C . GLN A 1 255 ? 28.838 6.667 -26.099 1.00 35.31 255 GLN A C 1
ATOM 2017 O O . GLN A 1 255 ? 30.001 6.270 -26.156 1.00 35.31 255 GLN A O 1
ATOM 2022 N N . ARG A 1 256 ? 28.063 6.784 -27.179 1.00 33.72 256 ARG A N 1
ATOM 2023 C CA . ARG A 1 256 ? 28.538 6.582 -28.548 1.00 33.72 256 ARG A CA 1
ATOM 2024 C C . ARG A 1 256 ? 29.413 7.780 -28.923 1.00 33.72 256 ARG A C 1
ATOM 2026 O O . ARG A 1 256 ? 28.891 8.831 -29.281 1.00 33.72 256 ARG A O 1
ATOM 2033 N N . GLY A 1 257 ? 30.725 7.634 -28.746 1.00 30.73 257 GLY A N 1
ATOM 2034 C CA . GLY A 1 257 ? 31.683 8.727 -28.909 1.00 30.73 257 GLY A CA 1
ATOM 2035 C C . GLY A 1 257 ? 31.615 9.373 -30.294 1.00 30.73 257 GLY A C 1
ATOM 2036 O O . GLY A 1 257 ? 31.621 8.678 -31.309 1.00 30.73 257 GLY A O 1
ATOM 2037 N N . GLN A 1 258 ? 31.574 10.704 -30.320 1.00 30.33 258 GLN A N 1
ATOM 2038 C CA . GLN A 1 258 ? 31.852 11.507 -31.509 1.00 30.33 258 GLN A CA 1
ATOM 2039 C C . GLN A 1 258 ? 33.289 12.050 -31.415 1.00 30.33 258 GLN A C 1
ATOM 2041 O O . GLN A 1 258 ? 33.747 12.339 -30.306 1.00 30.33 258 GLN A O 1
ATOM 2046 N N . PRO A 1 259 ? 34.022 12.162 -32.537 1.00 33.00 259 PRO A N 1
ATOM 2047 C CA . PRO A 1 259 ? 35.417 12.584 -32.522 1.00 33.00 259 PRO A CA 1
ATOM 2048 C C . PRO A 1 259 ? 35.551 14.071 -32.176 1.00 33.00 259 PRO A C 1
ATOM 2050 O O . PRO A 1 259 ? 34.844 14.921 -32.717 1.00 33.00 259 PRO A O 1
ATOM 2053 N N . SER A 1 260 ? 36.497 14.392 -31.297 1.00 28.77 260 SER A N 1
ATOM 2054 C CA . SER A 1 260 ? 36.833 15.767 -30.929 1.00 28.77 260 SER A CA 1
ATOM 2055 C C . SER A 1 260 ? 37.698 16.430 -32.005 1.00 28.77 260 SER A C 1
ATOM 2057 O O . SER A 1 260 ? 38.875 16.093 -32.144 1.00 28.77 260 SER A O 1
ATOM 2059 N N . ALA A 1 261 ? 37.145 17.408 -32.722 1.00 29.06 261 ALA A N 1
ATOM 2060 C CA . ALA A 1 261 ? 37.946 18.375 -33.470 1.00 29.06 261 ALA A CA 1
ATOM 2061 C C . ALA A 1 261 ? 38.541 19.412 -32.499 1.00 29.06 261 ALA A C 1
ATOM 2063 O O . ALA A 1 261 ? 37.844 19.885 -31.601 1.00 29.06 261 ALA A O 1
ATOM 2064 N N . GLY A 1 262 ? 39.820 19.754 -32.665 1.00 28.41 262 GLY A N 1
ATOM 2065 C CA . GLY A 1 262 ? 40.517 20.740 -31.834 1.00 28.41 262 GLY A CA 1
ATOM 2066 C C . GLY A 1 262 ? 40.898 22.003 -32.607 1.00 28.41 262 GLY A C 1
ATOM 2067 O O . GLY A 1 262 ? 41.053 21.971 -33.827 1.00 28.41 262 GLY A O 1
ATOM 2068 N N . SER A 1 263 ? 41.107 23.103 -31.886 1.00 27.59 263 SER A N 1
ATOM 2069 C CA . SER A 1 263 ? 41.776 24.309 -32.384 1.00 27.59 263 SER A CA 1
ATOM 2070 C C . SER A 1 263 ? 42.570 24.981 -31.255 1.00 27.59 263 SER A C 1
ATOM 2072 O O . SER A 1 263 ? 42.283 24.788 -30.073 1.00 27.59 263 SER A O 1
ATOM 2074 N N . ASN A 1 264 ? 43.625 25.715 -31.617 1.00 26.92 264 ASN A N 1
ATOM 2075 C CA . ASN A 1 264 ? 44.602 26.250 -30.667 1.00 26.92 264 ASN A CA 1
ATOM 2076 C C . ASN A 1 264 ? 44.251 27.659 -30.165 1.00 26.92 264 ASN A C 1
ATOM 2078 O O . ASN A 1 264 ? 43.907 28.519 -30.964 1.00 26.92 264 ASN A O 1
ATOM 2082 N N . GLY A 1 265 ? 44.460 27.856 -28.857 1.00 24.42 265 GLY A N 1
ATOM 2083 C CA . GLY A 1 265 ? 45.110 28.993 -28.182 1.00 24.42 265 GLY A CA 1
ATOM 2084 C C . GLY A 1 265 ? 44.859 30.454 -28.588 1.00 24.42 265 GLY A C 1
ATOM 2085 O O . GLY A 1 265 ? 44.935 30.825 -29.750 1.00 24.42 265 GLY A O 1
ATOM 2086 N N . GLN A 1 266 ? 44.838 31.328 -27.574 1.00 28.61 266 GLN A N 1
ATOM 2087 C CA . GLN A 1 266 ? 45.914 32.319 -27.402 1.00 28.61 266 GLN A CA 1
ATOM 2088 C C . GLN A 1 266 ? 45.946 32.898 -25.972 1.00 28.61 266 GLN A C 1
ATOM 2090 O O . GLN A 1 266 ? 45.125 32.553 -25.124 1.00 28.61 266 GLN A O 1
ATOM 2095 N N . SER A 1 267 ? 46.976 33.692 -25.682 1.00 25.58 267 SER A N 1
ATOM 2096 C CA . SER A 1 267 ? 47.370 34.170 -24.350 1.00 25.58 267 SER A CA 1
ATOM 2097 C C . SER A 1 267 ? 46.951 35.612 -24.063 1.00 25.58 267 SER A C 1
ATOM 2099 O O . SER A 1 267 ? 46.921 36.418 -24.986 1.00 25.58 267 SER A O 1
ATOM 2101 N N . ASN A 1 268 ? 46.848 35.983 -22.779 1.00 28.81 268 ASN A N 1
ATOM 2102 C CA . ASN A 1 268 ? 47.441 37.243 -22.309 1.00 28.81 268 ASN A CA 1
ATOM 2103 C C . ASN A 1 268 ? 47.706 37.272 -20.792 1.00 28.81 268 ASN A C 1
ATOM 2105 O O . ASN A 1 268 ? 47.007 36.638 -20.004 1.00 28.81 268 ASN A O 1
ATOM 2109 N N . GLN A 1 269 ? 48.734 38.032 -20.407 1.00 26.61 269 GLN A N 1
ATOM 2110 C CA . GLN A 1 269 ? 48.982 38.533 -19.045 1.00 26.61 269 GLN A CA 1
ATOM 2111 C C . GLN A 1 269 ? 48.589 40.040 -19.022 1.00 26.61 269 GLN A C 1
ATOM 2113 O O . GLN A 1 269 ? 48.210 40.570 -20.062 1.00 26.61 269 GLN A O 1
ATOM 2118 N N . ALA A 1 270 ? 48.617 40.813 -17.931 1.00 27.28 270 ALA A N 1
ATOM 2119 C CA . ALA A 1 270 ? 49.172 40.606 -16.592 1.00 27.28 270 ALA A CA 1
ATOM 2120 C C . ALA A 1 270 ? 48.372 41.390 -15.524 1.00 27.28 270 ALA A C 1
ATOM 2122 O O . ALA A 1 270 ? 47.597 42.283 -15.854 1.00 27.28 270 ALA A O 1
ATOM 2123 N N . GLY A 1 271 ? 48.604 41.096 -14.238 1.00 25.09 271 GLY A N 1
ATOM 2124 C CA . GLY A 1 271 ? 48.025 41.849 -13.115 1.00 25.09 271 GLY A CA 1
ATOM 2125 C C . GLY A 1 271 ? 48.302 41.207 -11.749 1.00 25.09 271 GLY A C 1
ATOM 2126 O O . GLY A 1 271 ? 47.685 40.211 -11.388 1.00 25.09 271 GLY A O 1
ATOM 2127 N N . LYS A 1 272 ? 49.246 41.772 -10.990 1.00 26.70 272 LYS A N 1
ATOM 2128 C CA . LYS A 1 272 ? 49.604 41.439 -9.591 1.00 26.70 272 LYS A CA 1
ATOM 2129 C C . LYS A 1 272 ? 50.027 42.753 -8.903 1.00 26.70 272 LYS A C 1
ATOM 2131 O O . LYS A 1 272 ? 50.427 43.655 -9.639 1.00 26.70 272 LYS A O 1
ATOM 2136 N N . PRO A 1 273 ? 49.962 42.906 -7.560 1.00 35.19 273 PRO A N 1
ATOM 2137 C CA . PRO A 1 273 ? 50.446 41.948 -6.546 1.00 35.19 273 PRO A CA 1
ATOM 2138 C C . PRO A 1 273 ? 49.427 41.762 -5.375 1.00 35.19 273 PRO A C 1
ATOM 2140 O O . PRO A 1 273 ? 48.259 42.061 -5.573 1.00 35.19 273 PRO A O 1
ATOM 2143 N N . ALA A 1 274 ? 49.712 41.229 -4.172 1.00 27.70 274 ALA A N 1
ATOM 2144 C CA . ALA A 1 274 ? 50.957 40.809 -3.509 1.00 27.70 274 ALA A CA 1
ATOM 2145 C C . ALA A 1 274 ? 50.707 39.747 -2.399 1.00 27.70 274 ALA A C 1
ATOM 2147 O O . ALA A 1 274 ? 49.591 39.655 -1.910 1.00 27.70 274 ALA A O 1
ATOM 2148 N N . ILE A 1 275 ? 51.789 39.091 -1.931 1.00 27.50 275 ILE A N 1
ATOM 2149 C CA . ILE A 1 275 ? 51.991 38.498 -0.574 1.00 27.50 275 ILE A CA 1
ATOM 2150 C C . ILE A 1 275 ? 51.111 37.286 -0.149 1.00 27.50 275 ILE A C 1
ATOM 2152 O O . ILE A 1 275 ? 49.909 37.289 -0.353 1.00 27.50 275 ILE A O 1
ATOM 2156 N N . ARG A 1 276 ? 51.600 36.247 0.560 1.00 25.05 276 ARG A N 1
ATOM 2157 C CA . ARG A 1 276 ? 52.906 35.531 0.596 1.00 25.05 276 ARG A CA 1
ATOM 2158 C C . ARG A 1 276 ? 52.703 34.210 1.387 1.00 25.05 276 ARG A C 1
ATOM 2160 O O . ARG A 1 276 ? 52.318 34.276 2.547 1.00 25.05 276 ARG A O 1
ATOM 2167 N N . GLU A 1 277 ? 52.980 33.037 0.807 1.00 29.75 277 GLU A N 1
ATOM 2168 C CA . GLU A 1 277 ? 53.081 31.762 1.566 1.00 29.75 277 GLU A CA 1
ATOM 2169 C C . GLU A 1 277 ? 54.415 31.675 2.354 1.00 29.75 277 GLU A C 1
ATOM 2171 O O . GLU A 1 277 ? 55.292 32.530 2.188 1.00 29.75 277 GLU A O 1
ATOM 2176 N N . PRO A 1 278 ? 54.636 30.619 3.161 1.00 32.47 278 PRO A N 1
ATOM 2177 C CA . PRO A 1 278 ? 55.457 29.528 2.610 1.00 32.47 278 PRO A CA 1
ATOM 2178 C C . PRO A 1 278 ? 54.962 28.103 2.929 1.00 32.47 278 PRO A C 1
ATOM 2180 O O . PRO A 1 278 ? 54.204 27.868 3.867 1.00 32.47 278 PRO A O 1
ATOM 2183 N N . GLN A 1 279 ? 55.439 27.137 2.136 1.00 24.92 279 GLN A N 1
ATOM 2184 C CA . GLN A 1 279 ? 54.999 25.739 2.151 1.00 24.92 279 GLN A CA 1
ATOM 2185 C C . GLN A 1 279 ? 55.965 24.770 2.861 1.00 24.92 279 GLN A C 1
ATOM 2187 O O . GLN A 1 279 ? 57.181 24.840 2.712 1.00 24.92 279 GLN A O 1
ATOM 2192 N N . ARG A 1 280 ? 55.357 23.791 3.540 1.00 28.22 280 ARG A N 1
ATOM 2193 C CA . ARG A 1 280 ? 55.647 22.338 3.570 1.00 28.22 280 ARG A CA 1
ATOM 2194 C C . ARG A 1 280 ? 56.826 21.788 2.721 1.00 28.22 280 ARG A C 1
ATOM 2196 O O . ARG A 1 280 ? 56.802 21.918 1.499 1.00 28.22 280 ARG A O 1
ATOM 2203 N N . LYS A 1 281 ? 57.720 21.008 3.362 1.00 25.53 281 LYS A N 1
ATOM 2204 C CA . LYS A 1 281 ? 58.424 19.762 2.912 1.00 25.53 281 LYS A CA 1
ATOM 2205 C C . LYS A 1 281 ? 59.265 19.234 4.098 1.00 25.53 281 LYS A C 1
ATOM 2207 O O . LYS A 1 281 ? 59.748 20.057 4.863 1.00 25.53 281 LYS A O 1
ATOM 2212 N N . GLU A 1 282 ? 59.333 17.952 4.478 1.00 23.97 282 GLU A N 1
ATOM 2213 C CA . GLU A 1 282 ? 59.584 16.661 3.785 1.00 23.97 282 GLU A CA 1
ATOM 2214 C C . GLU A 1 282 ? 61.050 16.428 3.358 1.00 23.97 282 GLU A C 1
ATOM 2216 O O . GLU A 1 282 ? 61.569 17.139 2.503 1.00 23.97 282 GLU A O 1
ATOM 2221 N N . GLY A 1 283 ? 61.682 15.390 3.937 1.00 23.41 283 GLY A N 1
ATOM 2222 C CA . GLY A 1 283 ? 63.029 14.893 3.604 1.00 23.41 283 GLY A CA 1
ATOM 2223 C C . GLY A 1 283 ? 63.694 14.099 4.748 1.00 23.41 283 GLY A C 1
ATOM 2224 O O . GLY A 1 283 ? 63.951 14.657 5.809 1.00 23.41 283 GLY A O 1
ATOM 2225 N N . SER A 1 284 ? 63.970 12.804 4.542 1.00 24.94 284 SER A N 1
ATOM 2226 C CA . SER A 1 284 ? 64.730 11.912 5.458 1.00 24.94 284 SER A CA 1
ATOM 2227 C C . SER A 1 284 ? 66.193 11.744 4.977 1.00 24.94 284 SER A C 1
ATOM 2229 O O . SER A 1 284 ? 66.479 12.182 3.860 1.00 24.94 284 SER A O 1
ATOM 2231 N N . PRO A 1 285 ? 67.132 11.139 5.749 1.00 33.44 285 PRO A N 1
ATOM 2232 C CA . PRO A 1 285 ? 67.244 9.666 5.804 1.00 33.44 285 PRO A CA 1
ATOM 2233 C C . PRO A 1 285 ? 67.738 9.097 7.171 1.00 33.44 285 PRO A C 1
ATOM 2235 O O . PRO A 1 285 ? 67.505 9.692 8.218 1.00 33.44 285 PRO A O 1
ATOM 2238 N N . GLN A 1 286 ? 68.326 7.890 7.163 1.00 25.97 286 GLN A N 1
ATOM 2239 C CA . GLN A 1 286 ? 68.459 6.954 8.296 1.00 25.97 286 GLN A CA 1
ATOM 2240 C C . GLN A 1 286 ? 69.796 7.005 9.066 1.00 25.97 286 GLN A C 1
ATOM 2242 O O . GLN A 1 286 ? 70.840 7.334 8.507 1.00 25.97 286 GLN A O 1
ATOM 2247 N N . SER A 1 287 ? 69.773 6.497 10.305 1.00 25.12 287 SER A N 1
ATOM 2248 C CA . SER A 1 287 ? 70.939 5.912 10.990 1.00 25.12 287 SER A CA 1
ATOM 2249 C C . SER A 1 287 ? 70.527 4.666 11.817 1.00 25.12 287 SER A C 1
ATOM 2251 O O . SER A 1 287 ? 69.529 4.024 11.480 1.00 25.12 287 SER A O 1
ATOM 2253 N N . SER A 1 288 ? 71.316 4.238 12.810 1.00 24.66 288 SER A N 1
ATOM 2254 C CA . SER A 1 288 ? 71.353 2.853 13.340 1.00 24.66 288 SER A CA 1
ATOM 2255 C C . SER A 1 288 ? 71.884 2.777 14.786 1.00 24.66 288 SER A C 1
ATOM 2257 O O . SER A 1 288 ? 72.553 3.709 15.217 1.00 24.66 288 SER A O 1
ATOM 2259 N N . GLY A 1 289 ? 71.720 1.686 15.548 1.00 25.84 289 GLY A N 1
ATOM 2260 C CA . GLY A 1 289 ? 71.035 0.405 15.279 1.00 25.84 289 GLY A CA 1
ATOM 2261 C C . GLY A 1 289 ? 71.471 -0.705 16.264 1.00 25.84 289 GLY A C 1
ATOM 2262 O O . GLY A 1 289 ? 72.338 -0.446 17.090 1.00 25.84 289 GLY A O 1
ATOM 2263 N N . GLN A 1 290 ? 70.921 -1.930 16.122 1.00 27.11 290 GLN A N 1
ATOM 2264 C CA . GLN A 1 290 ? 71.229 -3.156 16.920 1.00 27.11 290 GLN A CA 1
ATOM 2265 C C . GLN A 1 290 ? 70.939 -3.045 18.449 1.00 27.11 290 GLN A C 1
ATOM 2267 O O . GLN A 1 290 ? 70.701 -1.954 18.945 1.00 27.11 290 GLN A O 1
ATOM 2272 N N . ALA A 1 291 ? 70.973 -4.088 19.296 1.00 26.30 291 ALA A N 1
ATOM 2273 C CA . ALA A 1 291 ? 70.327 -5.427 19.336 1.00 26.30 291 ALA A CA 1
ATOM 2274 C C . ALA A 1 291 ? 70.334 -5.885 20.844 1.00 26.30 291 ALA A C 1
ATOM 2276 O O . ALA A 1 291 ? 70.842 -5.126 21.664 1.00 26.30 291 ALA A O 1
ATOM 2277 N N . VAL A 1 292 ? 69.819 -7.010 21.382 1.00 28.62 292 VAL A N 1
ATOM 2278 C CA . VAL A 1 292 ? 69.228 -8.305 20.941 1.00 28.62 292 VAL A CA 1
ATOM 2279 C C . VAL A 1 292 ? 68.111 -8.698 21.968 1.00 28.62 292 VAL A C 1
ATOM 2281 O O . VAL A 1 292 ? 67.963 -8.019 22.981 1.00 28.62 292 VAL A O 1
ATOM 2284 N N . GLY A 1 293 ? 67.328 -9.775 21.761 1.00 22.61 293 GLY A N 1
ATOM 2285 C CA . GLY A 1 293 ? 66.485 -10.417 22.811 1.00 22.61 293 GLY A CA 1
ATOM 2286 C C . GLY A 1 293 ? 67.174 -11.628 23.486 1.00 22.61 293 GLY A C 1
ATOM 2287 O O . GLY A 1 293 ? 68.394 -11.734 23.356 1.00 22.61 293 GLY A O 1
ATOM 2288 N N . PRO A 1 294 ? 66.456 -12.617 24.080 1.00 47.50 294 PRO A N 1
ATOM 2289 C CA . PRO A 1 294 ? 65.043 -12.653 24.522 1.00 47.50 294 PRO A CA 1
ATOM 2290 C C . PRO A 1 294 ? 64.827 -13.254 25.952 1.00 47.50 294 PRO A C 1
ATOM 2292 O O . PRO A 1 294 ? 65.672 -14.003 26.432 1.00 47.50 294 PRO A O 1
ATOM 2295 N N . ALA A 1 295 ? 63.666 -13.043 26.605 1.00 26.16 295 ALA A N 1
ATOM 2296 C CA . ALA A 1 295 ? 63.210 -13.863 27.755 1.00 26.16 295 ALA A CA 1
ATOM 2297 C C . ALA A 1 295 ? 61.707 -13.702 28.108 1.00 26.16 295 ALA A C 1
ATOM 2299 O O . ALA A 1 295 ? 61.072 -12.711 27.759 1.00 26.16 295 ALA A O 1
ATOM 2300 N N . ASN A 1 296 ? 61.181 -14.682 28.849 1.00 28.55 296 ASN A N 1
ATOM 2301 C CA . ASN A 1 296 ? 59.878 -14.778 29.548 1.00 28.55 296 ASN A CA 1
ATOM 2302 C C . ASN A 1 296 ? 60.204 -15.369 30.963 1.00 28.55 296 ASN A C 1
ATOM 2304 O O . ASN A 1 296 ? 61.347 -15.814 31.114 1.00 28.55 296 ASN A O 1
ATOM 2308 N N . PRO A 1 297 ? 59.308 -15.525 31.972 1.00 43.31 297 PRO A N 1
ATOM 2309 C CA . PRO A 1 297 ? 57.930 -15.037 32.161 1.00 43.31 297 PRO A CA 1
ATOM 2310 C C . PRO A 1 297 ? 57.626 -14.450 33.580 1.00 43.31 297 PRO A C 1
ATOM 2312 O O . PRO A 1 297 ? 58.440 -14.543 34.492 1.00 43.31 297 PRO A O 1
ATOM 2315 N N . GLY A 1 298 ? 56.373 -14.023 33.814 1.00 22.92 298 GLY A N 1
ATOM 2316 C CA . GLY A 1 298 ? 55.665 -14.277 35.093 1.00 22.92 298 GLY A CA 1
ATOM 2317 C C . GLY A 1 298 ? 55.483 -13.134 36.116 1.00 22.92 298 GLY A C 1
ATOM 2318 O O . GLY A 1 298 ? 56.369 -12.316 36.323 1.00 22.92 298 GLY A O 1
ATOM 2319 N N . GLY A 1 299 ? 54.327 -13.162 36.807 1.00 23.33 299 GLY A N 1
ATOM 2320 C CA . GLY A 1 299 ? 53.956 -12.326 37.971 1.00 23.33 299 GLY A CA 1
ATOM 2321 C C . GLY A 1 299 ? 53.715 -10.828 37.694 1.00 23.33 299 GLY A C 1
ATOM 2322 O O . GLY A 1 299 ? 54.078 -10.321 36.641 1.00 23.33 299 GLY A O 1
ATOM 2323 N N . SER A 1 300 ? 53.113 -10.030 38.585 1.00 24.47 300 SER A N 1
ATOM 2324 C CA . SER A 1 300 ? 52.109 -10.279 39.646 1.00 24.47 300 SER A CA 1
ATOM 2325 C C . SER A 1 300 ? 51.718 -8.929 40.288 1.00 24.47 300 SER A C 1
ATOM 2327 O O . SER A 1 300 ? 52.579 -8.083 40.475 1.00 24.47 300 SER A O 1
ATOM 2329 N N . GLU A 1 301 ? 50.442 -8.753 40.645 1.00 24.23 301 GLU A N 1
ATOM 2330 C CA . GLU A 1 301 ? 49.898 -7.773 41.618 1.00 24.23 301 GLU A CA 1
ATOM 2331 C C . GLU A 1 301 ? 50.330 -6.274 41.618 1.00 24.23 301 GLU A C 1
ATOM 2333 O O . GLU A 1 301 ? 51.289 -5.872 42.261 1.00 24.23 301 GLU A O 1
ATOM 2338 N N . ALA A 1 302 ? 49.403 -5.436 41.127 1.00 25.22 302 ALA A N 1
ATOM 2339 C CA . ALA A 1 302 ? 48.773 -4.316 41.861 1.00 25.22 302 ALA A CA 1
ATOM 2340 C C . ALA A 1 302 ? 49.504 -2.979 42.211 1.00 25.22 302 ALA A C 1
ATOM 2342 O O . ALA A 1 302 ? 50.688 -2.899 42.499 1.00 25.22 302 ALA A O 1
ATOM 2343 N N . LYS A 1 303 ? 48.639 -1.949 42.349 1.00 24.44 303 LYS A N 1
ATOM 2344 C CA . LYS A 1 303 ? 48.775 -0.594 42.951 1.00 24.44 303 LYS A CA 1
ATOM 2345 C C . LYS A 1 303 ? 49.275 0.602 42.102 1.00 24.44 303 LYS A C 1
ATOM 2347 O O . LYS A 1 303 ? 50.325 0.604 41.479 1.00 24.44 303 LYS A O 1
ATOM 2352 N N . GLN A 1 304 ? 48.437 1.646 42.175 1.00 25.69 304 GLN A N 1
ATOM 2353 C CA . GLN A 1 304 ? 48.591 3.076 41.821 1.00 25.69 304 GLN A CA 1
ATOM 2354 C C . GLN A 1 304 ? 49.566 3.800 42.794 1.00 25.69 304 GLN A C 1
ATOM 2356 O O . GLN A 1 304 ? 50.006 3.128 43.732 1.00 25.69 304 GLN A O 1
ATOM 2361 N N . PRO A 1 305 ? 49.799 5.145 42.742 1.00 45.78 305 PRO A N 1
ATOM 2362 C CA . PRO A 1 305 ? 49.384 6.236 41.810 1.00 45.78 305 PRO A CA 1
ATOM 2363 C C . PRO A 1 305 ? 50.634 7.011 41.258 1.00 45.78 305 PRO A C 1
ATOM 2365 O O . PRO A 1 305 ? 51.696 6.390 41.283 1.00 45.78 305 PRO A O 1
ATOM 2368 N N . PRO A 1 306 ? 50.645 8.308 40.811 1.00 40.56 306 PRO A N 1
ATOM 2369 C CA . PRO A 1 306 ? 49.619 9.324 40.431 1.00 40.56 306 PRO A CA 1
ATOM 2370 C C . PRO A 1 306 ? 49.812 9.892 38.977 1.00 40.56 306 PRO A C 1
ATOM 2372 O O . PRO A 1 306 ? 50.635 9.378 38.233 1.00 40.56 306 PRO A O 1
ATOM 2375 N N . GLY A 1 307 ? 49.139 10.948 38.466 1.00 23.28 307 GLY A N 1
ATOM 2376 C CA . GLY A 1 307 ? 47.898 11.611 38.924 1.00 23.28 307 GLY A CA 1
ATOM 2377 C C . GLY A 1 307 ? 47.641 13.112 38.585 1.00 23.28 307 GLY A C 1
ATOM 2378 O O . GLY A 1 307 ? 46.925 13.740 39.358 1.00 23.28 307 GLY A O 1
ATOM 2379 N N . GLY A 1 308 ? 48.154 13.721 37.496 1.00 23.44 308 GLY A N 1
ATOM 2380 C CA . GLY A 1 308 ? 47.820 15.117 37.085 1.00 23.44 308 GLY A CA 1
ATOM 2381 C C . GLY A 1 308 ? 48.756 15.713 36.008 1.00 23.44 308 GLY A C 1
ATOM 2382 O O . GLY A 1 308 ? 49.744 15.050 35.692 1.00 23.44 308 GLY A O 1
ATOM 2383 N N . PRO A 1 309 ? 48.522 16.934 35.455 1.00 34.72 309 PRO A N 1
ATOM 2384 C CA . PRO A 1 309 ? 47.430 17.897 35.696 1.00 34.72 309 PRO A CA 1
ATOM 2385 C C . PRO A 1 309 ? 46.339 17.887 34.589 1.00 34.72 309 PRO A C 1
ATOM 2387 O O . PRO A 1 309 ? 46.337 17.015 33.725 1.00 34.72 309 PRO A O 1
ATOM 2390 N N . ALA A 1 310 ? 45.392 18.838 34.620 1.00 28.88 310 ALA A N 1
ATOM 2391 C CA . ALA A 1 310 ? 44.174 18.836 33.792 1.00 28.88 310 ALA A CA 1
ATOM 2392 C C . ALA A 1 310 ? 43.865 20.179 33.091 1.00 28.88 310 ALA A C 1
ATOM 2394 O O . ALA A 1 310 ? 44.343 21.233 33.503 1.00 28.88 310 ALA A O 1
ATOM 2395 N N . ALA A 1 311 ? 42.974 20.133 32.093 1.00 28.28 311 ALA A N 1
ATOM 2396 C CA . ALA A 1 311 ? 42.226 21.274 31.550 1.00 28.28 311 ALA A CA 1
ATOM 2397 C C . ALA A 1 311 ? 40.728 20.911 31.539 1.00 28.28 311 ALA A C 1
ATOM 2399 O O . ALA A 1 311 ? 40.389 19.751 31.310 1.00 28.28 311 ALA A O 1
ATOM 2400 N N . ASN A 1 312 ? 39.837 21.854 31.871 1.00 28.80 312 ASN A N 1
ATOM 2401 C CA . ASN A 1 312 ? 38.530 21.500 32.438 1.00 28.80 312 ASN A CA 1
ATOM 2402 C C . ASN A 1 312 ? 37.405 22.481 32.049 1.00 28.80 312 ASN A C 1
ATOM 2404 O O . ASN A 1 312 ? 37.525 23.672 32.328 1.00 28.80 312 ASN A O 1
ATOM 2408 N N . SER A 1 313 ? 36.298 21.979 31.485 1.00 30.92 313 SER A N 1
ATOM 2409 C CA . SER A 1 313 ? 34.958 22.601 31.521 1.00 30.92 313 SER A CA 1
ATOM 2410 C C . SER A 1 313 ? 33.895 21.685 30.883 1.00 30.92 313 SER A C 1
ATOM 2412 O O . SER A 1 313 ? 34.176 20.980 29.921 1.00 30.92 313 SER A O 1
ATOM 2414 N N . ALA A 1 314 ? 32.639 21.645 31.333 1.00 28.55 314 ALA A N 1
ATOM 2415 C CA . ALA A 1 314 ? 32.135 21.766 32.706 1.00 28.55 314 ALA A CA 1
ATOM 2416 C C . ALA A 1 314 ? 30.811 20.972 32.787 1.00 28.55 314 ALA A C 1
ATOM 2418 O O . ALA A 1 314 ? 29.893 21.237 32.013 1.00 28.55 314 ALA A O 1
ATOM 2419 N N . ALA A 1 315 ? 30.701 19.999 33.697 1.00 28.34 315 ALA A N 1
ATOM 2420 C CA . ALA A 1 315 ? 29.514 19.144 33.843 1.00 28.34 315 ALA A CA 1
ATOM 2421 C C . ALA A 1 315 ? 28.753 19.441 35.154 1.00 28.34 315 ALA A C 1
ATOM 2423 O O . ALA A 1 315 ? 29.384 19.829 36.140 1.00 28.34 315 ALA A O 1
ATOM 2424 N N . PRO A 1 316 ? 27.417 19.256 35.206 1.00 30.86 316 PRO A N 1
ATOM 2425 C CA . PRO A 1 316 ? 26.645 19.464 36.431 1.00 30.86 316 PRO A CA 1
ATOM 2426 C C . PRO A 1 316 ? 27.021 18.436 37.522 1.00 30.86 316 PRO A C 1
ATOM 2428 O O . PRO A 1 316 ? 27.254 17.267 37.205 1.00 30.86 316 PRO A O 1
ATOM 2431 N N . PRO A 1 317 ? 27.083 18.840 38.806 1.00 31.62 317 PRO A N 1
ATOM 2432 C CA . PRO A 1 317 ? 27.707 18.039 39.859 1.00 31.62 317 PRO A CA 1
ATOM 2433 C C . PRO A 1 317 ? 26.805 16.956 40.479 1.00 31.62 317 PRO A C 1
ATOM 2435 O O . PRO A 1 317 ? 25.578 17.041 40.468 1.00 31.62 317 PRO A O 1
ATOM 2438 N N . ASN A 1 318 ? 27.473 15.999 41.133 1.00 34.81 318 ASN A N 1
ATOM 2439 C CA . ASN A 1 318 ? 26.953 14.954 42.024 1.00 34.81 318 ASN A CA 1
ATOM 2440 C C . ASN A 1 318 ? 25.964 13.920 41.449 1.00 34.81 318 ASN A C 1
ATOM 2442 O O . ASN A 1 318 ? 24.748 13.998 41.618 1.00 34.81 318 ASN A O 1
ATOM 2446 N N . SER A 1 319 ? 26.542 12.802 41.005 1.00 35.09 319 SER A N 1
ATOM 2447 C CA . SER A 1 319 ? 26.052 11.467 41.366 1.00 35.09 319 SER A CA 1
ATOM 2448 C C . SER A 1 319 ? 27.244 10.584 41.745 1.00 35.09 319 SER A C 1
ATOM 2450 O O . SER A 1 319 ? 28.116 10.355 40.906 1.00 35.09 319 SER A O 1
ATOM 2452 N N . ALA A 1 320 ? 27.302 10.096 42.987 1.00 42.03 320 ALA A N 1
ATOM 2453 C CA . ALA A 1 320 ? 28.333 9.142 43.395 1.00 42.03 320 ALA A CA 1
ATOM 2454 C C . ALA A 1 320 ? 28.174 7.827 42.610 1.00 42.03 320 ALA A C 1
ATOM 2456 O O . ALA A 1 320 ? 27.067 7.296 42.515 1.00 42.03 320 ALA A O 1
ATOM 2457 N N . GLN A 1 321 ? 29.268 7.309 42.045 1.00 47.53 321 GLN A N 1
ATOM 2458 C CA . GLN A 1 321 ? 29.264 6.048 41.300 1.00 47.53 321 GLN A CA 1
ATOM 2459 C C . GLN A 1 321 ? 29.129 4.864 42.263 1.00 47.53 321 GLN A C 1
ATOM 2461 O O . GLN A 1 321 ? 30.105 4.418 42.866 1.00 47.53 321 GLN A O 1
ATOM 2466 N N . SER A 1 322 ? 27.914 4.345 42.406 1.00 59.50 322 SER A N 1
ATOM 2467 C CA . SER A 1 322 ? 27.656 3.086 43.096 1.00 59.50 322 SER A CA 1
ATOM 2468 C C . SER A 1 322 ? 27.842 1.897 42.156 1.00 59.50 322 SER A C 1
ATOM 2470 O O . SER A 1 322 ? 27.570 1.971 40.958 1.00 59.50 322 SER A O 1
ATOM 2472 N N . LYS A 1 323 ? 28.321 0.774 42.702 1.00 71.44 323 LYS A N 1
ATOM 2473 C CA . LYS A 1 323 ? 28.387 -0.484 41.950 1.00 71.44 323 LYS A CA 1
ATOM 2474 C C . LYS A 1 323 ? 26.968 -1.028 41.723 1.00 71.44 323 LYS A C 1
ATOM 2476 O O . LYS A 1 323 ? 26.161 -0.964 42.656 1.00 71.44 323 LYS A O 1
ATOM 2481 N N . PRO A 1 324 ? 26.678 -1.620 40.551 1.00 81.62 324 PRO A N 1
ATOM 2482 C CA . PRO A 1 324 ? 25.457 -2.385 40.367 1.00 81.62 324 PRO A CA 1
ATOM 2483 C C . PRO A 1 324 ? 25.491 -3.619 41.277 1.00 81.62 324 PRO A C 1
ATOM 2485 O O . PRO A 1 324 ? 26.444 -4.400 41.263 1.00 81.62 324 PRO A O 1
ATOM 2488 N N . ILE A 1 325 ? 24.442 -3.783 42.074 1.00 91.00 325 ILE A N 1
ATOM 2489 C CA . ILE A 1 325 ? 24.156 -4.981 42.862 1.00 91.00 325 ILE A CA 1
ATOM 2490 C C . ILE A 1 325 ? 23.119 -5.842 42.133 1.00 91.00 325 ILE A C 1
ATOM 2492 O O . ILE A 1 325 ? 22.537 -5.441 41.124 1.00 91.00 325 ILE A O 1
ATOM 2496 N N . THR A 1 326 ? 22.883 -7.048 42.640 1.00 91.62 326 THR A N 1
ATOM 2497 C CA . THR A 1 326 ? 21.851 -7.950 42.123 1.00 91.62 326 THR A CA 1
ATOM 2498 C C . THR A 1 326 ? 20.919 -8.361 43.257 1.00 91.62 326 THR A C 1
ATOM 2500 O O . THR A 1 326 ? 21.385 -8.791 44.309 1.00 91.62 326 THR A O 1
ATOM 2503 N N . LEU A 1 327 ? 19.611 -8.218 43.046 1.00 91.56 327 LEU A N 1
ATOM 2504 C CA . LEU A 1 327 ? 18.559 -8.566 44.001 1.00 91.56 327 LEU A CA 1
ATOM 2505 C C . LEU A 1 327 ? 17.699 -9.690 43.414 1.00 91.56 327 LEU A C 1
ATOM 2507 O O . LEU A 1 327 ? 17.122 -9.527 42.341 1.00 91.56 327 LEU A O 1
ATOM 2511 N N . ARG A 1 328 ? 17.607 -10.826 44.110 1.00 92.06 328 ARG A N 1
ATOM 2512 C CA . ARG A 1 328 ? 16.707 -11.938 43.768 1.00 92.06 328 ARG A CA 1
ATOM 2513 C C . ARG A 1 328 ? 15.459 -11.865 44.644 1.00 92.06 328 ARG A C 1
ATOM 2515 O O . ARG A 1 328 ? 15.582 -11.621 45.839 1.00 92.06 328 ARG A O 1
ATOM 2522 N N . GLY A 1 329 ? 14.281 -12.086 44.068 1.00 93.19 329 GLY A N 1
ATOM 2523 C CA . GLY A 1 329 ? 13.018 -12.114 44.808 1.00 93.19 329 GLY A CA 1
ATOM 2524 C C . GLY A 1 329 ? 11.785 -12.041 43.911 1.00 93.19 329 GLY A C 1
ATOM 2525 O O . GLY A 1 329 ? 11.891 -11.946 42.689 1.00 93.19 329 GLY A O 1
ATOM 2526 N N . VAL A 1 330 ? 10.603 -12.083 44.522 1.00 93.81 330 VAL A N 1
ATOM 2527 C CA . VAL A 1 330 ? 9.311 -11.984 43.830 1.00 93.81 330 VAL A CA 1
ATOM 2528 C C . VAL A 1 330 ? 9.005 -10.528 43.489 1.00 93.81 330 VAL A C 1
ATOM 2530 O O . VAL A 1 330 ? 9.105 -9.655 44.352 1.00 93.81 330 VAL A O 1
ATOM 2533 N N . ILE A 1 331 ? 8.617 -10.260 42.243 1.00 94.31 331 ILE A N 1
ATOM 2534 C CA . ILE A 1 331 ? 8.249 -8.916 41.779 1.00 94.31 331 ILE A CA 1
ATOM 2535 C C . ILE A 1 331 ? 6.817 -8.587 42.218 1.00 94.31 331 ILE A C 1
ATOM 2537 O O . ILE A 1 331 ? 5.861 -9.263 41.837 1.00 94.31 331 ILE A O 1
ATOM 2541 N N . GLY A 1 332 ? 6.668 -7.540 43.026 1.00 91.19 332 GLY A N 1
ATOM 2542 C CA . GLY A 1 332 ? 5.381 -6.988 43.443 1.00 91.19 332 GLY A CA 1
ATOM 2543 C C . GLY A 1 332 ? 4.720 -6.111 42.368 1.00 91.19 332 GLY A C 1
ATOM 2544 O O . GLY A 1 332 ? 5.326 -5.830 41.330 1.00 91.19 332 GLY A O 1
ATOM 2545 N N . PRO A 1 333 ? 3.479 -5.651 42.605 1.00 91.62 333 PRO A N 1
ATOM 2546 C CA . PRO A 1 333 ? 2.781 -4.750 41.691 1.00 91.62 333 PRO A CA 1
ATOM 2547 C C . PRO A 1 333 ? 3.515 -3.410 41.525 1.00 91.62 333 PRO A C 1
ATOM 2549 O O . PRO A 1 333 ? 4.288 -2.985 42.387 1.00 91.62 333 PRO A O 1
ATOM 2552 N N . MET A 1 334 ? 3.242 -2.729 40.410 1.00 93.50 334 MET A N 1
ATOM 2553 C CA . MET A 1 334 ? 3.686 -1.349 40.190 1.00 93.50 334 MET A CA 1
ATOM 2554 C C . MET A 1 334 ? 2.842 -0.376 41.022 1.00 93.50 334 MET A C 1
ATOM 2556 O O . MET A 1 334 ? 1.616 -0.470 41.041 1.00 93.50 334 MET A O 1
ATOM 2560 N N . GLU A 1 335 ? 3.497 0.570 41.691 1.00 91.31 335 GLU A N 1
ATOM 2561 C CA . GLU A 1 335 ? 2.859 1.582 42.534 1.00 91.31 335 GLU A CA 1
ATOM 2562 C C . GLU A 1 335 ? 2.393 2.771 41.687 1.00 91.31 335 GLU A C 1
ATOM 2564 O O . GLU A 1 335 ? 3.199 3.606 41.258 1.00 91.31 335 GLU A O 1
ATOM 2569 N N . ALA A 1 336 ? 1.082 2.844 41.460 1.00 87.00 336 ALA A N 1
ATOM 2570 C CA . ALA A 1 336 ? 0.436 3.962 40.784 1.00 87.00 336 ALA A CA 1
ATOM 2571 C C . ALA A 1 336 ? 0.503 5.273 41.595 1.00 87.00 336 ALA A C 1
ATOM 2573 O O . ALA A 1 336 ? 0.674 5.266 42.817 1.00 87.00 336 ALA A O 1
ATOM 2574 N N . ASP A 1 337 ? 0.355 6.409 40.912 1.00 84.56 337 ASP A N 1
ATOM 2575 C CA . ASP A 1 337 ? 0.087 7.703 41.544 1.00 84.56 337 ASP A CA 1
ATOM 2576 C C . ASP A 1 337 ? -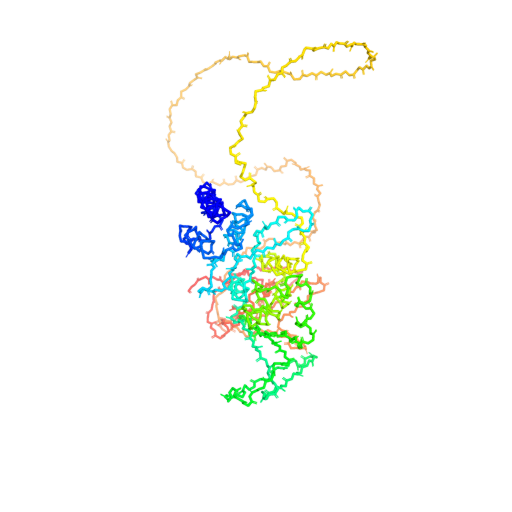1.387 7.860 41.973 1.00 84.56 337 ASP A C 1
ATOM 2578 O O . ASP A 1 337 ? -2.229 6.992 41.740 1.00 84.56 337 ASP A O 1
ATOM 2582 N N . ALA A 1 338 ? -1.710 8.998 42.598 1.00 78.19 338 ALA A N 1
ATOM 2583 C CA . ALA A 1 338 ? -3.065 9.327 43.051 1.00 78.19 338 ALA A CA 1
ATOM 2584 C C . ALA A 1 338 ? -4.100 9.480 41.912 1.00 78.19 338 ALA A C 1
ATOM 2586 O O . ALA A 1 338 ? -5.294 9.575 42.188 1.00 78.19 338 ALA A O 1
ATOM 2587 N N . SER A 1 339 ? -3.655 9.487 40.652 1.00 79.56 339 SER A N 1
ATOM 2588 C CA . SER A 1 339 ? -4.486 9.524 39.444 1.00 79.56 339 SER A CA 1
ATOM 2589 C C . SER A 1 339 ? -4.557 8.158 38.738 1.00 79.56 339 SER A C 1
ATOM 2591 O O . SER A 1 339 ? -5.163 8.055 37.673 1.00 79.56 339 SER A O 1
ATOM 2593 N N . GLY A 1 340 ? -3.944 7.110 39.305 1.00 82.94 340 GLY A N 1
ATOM 2594 C CA . GLY A 1 340 ? -3.924 5.750 38.760 1.00 82.94 340 GLY A CA 1
ATOM 2595 C C . GLY A 1 340 ? -2.784 5.444 37.777 1.00 82.94 340 GLY A C 1
ATOM 2596 O O . GLY A 1 340 ? -2.737 4.336 37.245 1.00 82.94 340 GLY A O 1
ATOM 2597 N N . ASN A 1 341 ? -1.844 6.365 37.535 1.00 85.25 341 ASN A N 1
ATOM 2598 C CA . ASN A 1 341 ? -0.769 6.163 36.556 1.00 85.25 341 ASN A CA 1
ATOM 2599 C C . ASN A 1 341 ? 0.435 5.433 37.165 1.00 85.25 341 ASN A C 1
ATOM 2601 O O . ASN A 1 341 ? 1.001 5.871 38.165 1.00 85.25 341 ASN A O 1
ATOM 2605 N N . THR A 1 342 ? 0.891 4.354 36.524 1.00 88.12 342 THR A N 1
ATOM 2606 C CA . THR A 1 342 ? 2.106 3.611 36.920 1.00 88.12 342 THR A CA 1
ATOM 2607 C C . THR A 1 342 ? 3.408 4.257 36.432 1.00 88.12 342 THR A C 1
ATOM 2609 O O . THR A 1 342 ? 4.469 4.005 37.006 1.00 88.12 342 THR A O 1
ATOM 2612 N N . ILE A 1 343 ? 3.340 5.107 35.400 1.00 90.81 343 ILE A N 1
ATOM 2613 C CA . ILE A 1 343 ? 4.448 5.959 34.952 1.00 90.81 343 ILE A CA 1
ATOM 2614 C C . ILE A 1 343 ? 4.308 7.311 35.652 1.00 90.81 343 ILE A C 1
ATOM 2616 O O . ILE A 1 343 ? 3.334 8.033 35.453 1.00 90.81 343 ILE A O 1
ATOM 2620 N N . ARG A 1 344 ? 5.296 7.647 36.477 1.00 88.69 344 ARG A N 1
ATOM 2621 C CA . ARG A 1 344 ? 5.344 8.844 37.322 1.00 88.69 344 ARG A CA 1
ATOM 2622 C C . ARG A 1 344 ? 6.419 9.789 36.797 1.00 88.69 344 ARG A C 1
ATOM 2624 O O . ARG A 1 344 ? 7.465 9.341 36.341 1.00 88.69 344 ARG A O 1
ATOM 2631 N N . ARG A 1 345 ? 6.211 11.102 36.896 1.00 87.75 345 ARG A N 1
ATOM 2632 C CA . ARG A 1 345 ? 7.194 12.119 36.473 1.00 87.75 345 ARG A CA 1
ATOM 2633 C C . ARG A 1 345 ? 7.744 12.867 37.688 1.00 87.75 345 ARG A C 1
ATOM 2635 O O . ARG A 1 345 ? 7.002 13.155 38.623 1.00 87.75 345 ARG A O 1
ATOM 2642 N N . ASN A 1 346 ? 9.049 13.141 37.724 1.00 83.94 346 ASN A N 1
ATOM 2643 C CA . ASN A 1 346 ? 9.668 13.914 38.809 1.00 83.94 346 ASN A CA 1
ATOM 2644 C C . ASN A 1 346 ? 9.731 15.419 38.481 1.00 83.94 346 ASN A C 1
ATOM 2646 O O . ASN A 1 346 ? 9.505 15.831 37.345 1.00 83.94 346 ASN A O 1
ATOM 2650 N N . GLY A 1 347 ? 10.103 16.246 39.465 1.00 76.81 347 GLY A N 1
ATOM 2651 C CA . GLY A 1 347 ? 10.231 17.705 39.307 1.00 76.81 347 GLY A CA 1
ATOM 2652 C C . GLY A 1 347 ? 11.323 18.188 38.335 1.00 76.81 347 GLY A C 1
ATOM 2653 O O . GLY A 1 347 ? 11.505 19.390 38.188 1.00 76.81 347 GLY A O 1
ATOM 2654 N N . ARG A 1 348 ? 12.056 17.280 37.674 1.00 79.88 348 ARG A N 1
ATOM 2655 C CA . ARG A 1 348 ? 12.986 17.568 36.564 1.00 79.88 348 ARG A CA 1
ATOM 2656 C C . ARG A 1 348 ? 12.490 17.008 35.222 1.00 79.88 348 ARG A C 1
ATOM 2658 O O . ARG A 1 348 ? 13.268 16.897 34.283 1.00 79.88 348 ARG A O 1
ATOM 2665 N N . GLY A 1 349 ? 11.222 16.601 35.139 1.00 81.06 349 GLY A N 1
ATOM 2666 C CA . GLY A 1 349 ? 10.611 16.040 33.932 1.00 81.06 349 GLY A CA 1
ATOM 2667 C C . GLY A 1 349 ? 10.958 14.576 33.640 1.00 81.06 349 GLY A C 1
ATOM 2668 O O . GLY A 1 349 ? 10.430 14.026 32.679 1.00 81.06 349 GLY A O 1
ATOM 2669 N N . VAL A 1 350 ? 11.797 13.923 34.453 1.00 82.94 350 VAL A N 1
ATOM 2670 C CA . VAL A 1 350 ? 12.217 12.531 34.222 1.00 82.94 350 VAL A CA 1
ATOM 2671 C C . VAL A 1 350 ? 11.103 11.575 34.633 1.00 82.94 350 VAL A C 1
ATOM 2673 O O . VAL A 1 350 ? 10.580 11.666 35.748 1.00 82.94 350 VAL A O 1
ATOM 2676 N N . GLU A 1 351 ? 10.772 10.646 33.743 1.00 89.88 351 GLU A N 1
ATOM 2677 C CA . GLU A 1 351 ? 9.766 9.611 33.970 1.00 89.88 351 GLU A CA 1
ATOM 2678 C C . GLU A 1 351 ? 10.371 8.362 34.613 1.00 89.88 351 GLU A C 1
ATOM 2680 O O . GLU A 1 351 ? 11.512 7.979 34.343 1.00 89.88 351 GLU A O 1
ATOM 2685 N N . TYR A 1 352 ? 9.612 7.751 35.516 1.00 91.56 352 TYR A N 1
ATOM 2686 C CA . TYR A 1 352 ? 10.014 6.576 36.268 1.00 91.56 352 TYR A CA 1
ATOM 2687 C C . TYR A 1 352 ? 8.807 5.739 36.700 1.00 91.56 352 TYR A C 1
ATOM 2689 O O . TYR A 1 352 ? 7.698 6.238 36.872 1.00 91.56 352 TYR A O 1
ATOM 2697 N N . VAL A 1 353 ? 9.047 4.454 36.918 1.00 92.75 353 VAL A N 1
ATOM 2698 C CA . VAL A 1 353 ? 8.076 3.464 37.397 1.00 92.75 353 VAL A CA 1
ATOM 2699 C C . VAL A 1 353 ? 8.553 2.969 38.754 1.00 92.75 353 VAL A C 1
ATOM 2701 O O . VAL A 1 353 ? 9.755 2.768 38.930 1.00 92.75 353 VAL A O 1
ATOM 2704 N N . VAL A 1 354 ? 7.646 2.765 39.708 1.00 93.00 354 VAL A N 1
ATOM 2705 C CA . VAL A 1 354 ? 7.978 2.252 41.048 1.00 93.00 354 VAL A CA 1
ATOM 2706 C C . VAL A 1 354 ? 7.324 0.892 41.247 1.00 93.00 354 VAL A C 1
ATOM 2708 O O . VAL A 1 354 ? 6.173 0.704 40.867 1.00 93.00 354 VAL A O 1
ATOM 2711 N N . PHE A 1 355 ? 8.051 -0.060 41.822 1.00 93.81 355 PHE A N 1
ATOM 2712 C CA . PHE A 1 355 ? 7.541 -1.374 42.222 1.00 93.81 355 PHE A CA 1
ATOM 2713 C C . PHE A 1 355 ? 8.437 -1.955 43.327 1.00 93.81 355 PHE A C 1
ATOM 2715 O O . PHE A 1 355 ? 9.456 -1.361 43.679 1.00 93.81 355 PHE A O 1
ATOM 2722 N N . LYS A 1 356 ? 8.083 -3.111 43.892 1.00 94.81 356 LYS A N 1
ATOM 2723 C CA . LYS A 1 356 ? 8.881 -3.783 44.935 1.00 94.81 356 LYS A CA 1
ATOM 2724 C C . LYS A 1 356 ? 9.419 -5.130 44.461 1.00 94.81 356 LYS A C 1
ATOM 2726 O O . LYS A 1 356 ? 8.777 -5.801 43.658 1.00 94.81 356 LYS A O 1
ATOM 2731 N N . ILE A 1 357 ? 10.571 -5.534 44.988 1.00 93.75 357 ILE A N 1
ATOM 2732 C CA . ILE A 1 357 ? 11.060 -6.917 44.941 1.00 93.75 357 ILE A CA 1
ATOM 2733 C C . ILE A 1 357 ? 11.130 -7.461 46.372 1.00 93.75 357 ILE A C 1
ATOM 2735 O O . ILE A 1 357 ? 11.640 -6.776 47.259 1.00 93.75 357 ILE A O 1
ATOM 2739 N N . SER A 1 358 ? 10.599 -8.661 46.603 1.00 93.44 358 SER A N 1
ATOM 2740 C CA . SER A 1 358 ? 10.449 -9.237 47.946 1.00 93.44 358 SER A CA 1
ATOM 2741 C C . SER A 1 358 ? 11.152 -10.587 48.079 1.00 93.44 358 SER A C 1
ATOM 2743 O O . SER A 1 358 ? 10.970 -11.472 47.243 1.00 93.44 358 SER A O 1
ATOM 2745 N N . HIS A 1 359 ? 11.928 -10.770 49.146 1.00 90.00 359 HIS A N 1
ATOM 2746 C CA . HIS A 1 359 ? 12.670 -12.000 49.429 1.00 90.00 359 HIS A CA 1
ATOM 2747 C C . HIS A 1 359 ? 12.780 -12.223 50.942 1.00 90.00 359 HIS A C 1
ATOM 2749 O O . HIS A 1 359 ? 13.100 -11.298 51.688 1.00 90.00 359 HIS A O 1
ATOM 2755 N N . ASN A 1 360 ? 12.494 -13.447 51.398 1.00 82.12 360 ASN A N 1
ATOM 2756 C CA . ASN A 1 360 ? 12.561 -13.876 52.804 1.00 82.12 360 ASN A CA 1
ATOM 2757 C C . ASN A 1 360 ? 11.895 -12.897 53.800 1.00 82.12 360 ASN A C 1
ATOM 2759 O O . ASN A 1 360 ? 12.448 -12.586 54.850 1.00 82.12 360 ASN A O 1
ATOM 2763 N N . GLY A 1 361 ? 10.715 -12.376 53.445 1.00 79.25 361 GLY A N 1
ATOM 2764 C CA . GLY A 1 361 ? 9.943 -11.427 54.263 1.00 79.25 361 GLY A CA 1
ATOM 2765 C C . GLY A 1 361 ? 10.385 -9.959 54.174 1.00 79.25 361 GLY A C 1
ATOM 2766 O O . GLY A 1 361 ? 9.626 -9.083 54.579 1.00 79.25 361 GLY A O 1
ATOM 2767 N N . SER A 1 362 ? 11.554 -9.665 53.599 1.00 86.31 362 SER A N 1
ATOM 2768 C CA . SER A 1 362 ? 12.002 -8.297 53.313 1.00 86.31 362 SER A CA 1
ATOM 2769 C C . SER A 1 362 ? 11.533 -7.836 51.929 1.00 86.31 362 SER A C 1
ATOM 2771 O O . SER A 1 362 ? 11.392 -8.652 51.016 1.00 86.31 362 SER A O 1
ATOM 2773 N N . ALA A 1 363 ? 11.304 -6.531 51.757 1.00 89.94 363 ALA A N 1
ATOM 2774 C CA . ALA A 1 363 ? 10.862 -5.930 50.499 1.00 89.94 363 ALA A CA 1
ATOM 2775 C C . ALA A 1 363 ? 11.653 -4.653 50.177 1.00 89.94 363 ALA A C 1
ATOM 2777 O O . ALA A 1 363 ? 11.727 -3.732 50.989 1.00 89.94 363 ALA A O 1
ATOM 2778 N N . THR A 1 364 ? 12.211 -4.576 48.969 1.00 92.56 364 THR A N 1
ATOM 2779 C CA . THR A 1 364 ? 13.008 -3.440 48.486 1.00 92.56 364 THR A CA 1
ATOM 2780 C C . THR A 1 364 ? 12.261 -2.700 47.379 1.00 92.56 364 THR A C 1
ATOM 2782 O O . THR A 1 364 ? 11.888 -3.297 46.369 1.00 92.56 364 THR A O 1
ATOM 2785 N N . THR A 1 365 ? 12.052 -1.392 47.547 1.00 93.88 365 THR A N 1
ATOM 2786 C CA . THR A 1 365 ? 11.424 -0.532 46.530 1.00 93.88 365 THR A CA 1
ATOM 2787 C C . THR A 1 365 ? 12.418 -0.197 45.419 1.00 93.88 365 THR A C 1
ATOM 2789 O O . THR A 1 365 ? 13.457 0.414 45.676 1.00 93.88 365 THR A O 1
ATOM 2792 N N . LEU A 1 366 ? 12.084 -0.573 44.184 1.00 94.25 366 LEU A N 1
ATOM 2793 C CA . LEU A 1 366 ? 12.858 -0.316 42.972 1.00 94.25 366 LEU A CA 1
ATOM 2794 C C . LEU A 1 366 ? 12.213 0.801 42.140 1.00 94.25 366 LEU A C 1
ATOM 2796 O O . LEU A 1 366 ? 10.989 0.900 42.042 1.00 94.25 366 LEU A O 1
ATOM 2800 N N . TYR A 1 367 ? 13.051 1.609 41.490 1.00 94.00 367 TYR A N 1
ATOM 2801 C CA . TYR A 1 367 ? 12.645 2.675 40.574 1.00 94.00 367 TYR A CA 1
ATOM 2802 C C . TYR A 1 367 ? 13.253 2.411 39.195 1.00 94.00 367 TYR A C 1
ATOM 2804 O O . TYR A 1 367 ? 14.472 2.360 39.052 1.00 94.00 367 TYR A O 1
ATOM 2812 N N . CYS A 1 368 ? 12.437 2.282 38.157 1.00 93.00 368 CYS A N 1
ATOM 2813 C CA . CYS A 1 368 ? 12.911 2.102 36.787 1.00 93.00 368 CYS A CA 1
ATOM 2814 C C . CYS A 1 368 ? 12.735 3.399 35.990 1.00 93.00 368 CYS A C 1
ATOM 2816 O O . CYS A 1 368 ? 11.611 3.864 35.838 1.00 93.00 368 CYS A O 1
ATOM 2818 N N . ARG A 1 369 ? 13.819 3.979 35.452 1.00 91.62 369 ARG A N 1
ATOM 2819 C CA . ARG A 1 369 ? 13.782 5.197 34.602 1.00 91.62 369 ARG A CA 1
ATOM 2820 C C . ARG A 1 369 ? 13.576 4.890 33.108 1.00 91.62 369 ARG A C 1
ATOM 2822 O O . ARG A 1 369 ? 13.960 5.678 32.250 1.00 91.62 369 ARG A O 1
ATOM 2829 N N . ARG A 1 370 ? 13.035 3.709 32.807 1.00 89.00 370 ARG A N 1
ATOM 2830 C CA . ARG A 1 370 ? 12.836 3.159 31.462 1.00 89.00 370 ARG A CA 1
ATOM 2831 C C . ARG A 1 370 ? 11.370 2.751 31.289 1.00 89.00 370 ARG A C 1
ATOM 2833 O O . ARG A 1 370 ? 11.010 1.631 31.653 1.00 89.00 370 ARG A O 1
ATOM 2840 N N . PRO A 1 371 ? 10.497 3.643 30.780 1.00 82.81 371 PRO A N 1
ATOM 2841 C CA . PRO A 1 371 ? 9.090 3.319 30.526 1.00 82.81 371 PRO A CA 1
ATOM 2842 C C . PRO A 1 371 ? 8.904 2.120 29.579 1.00 82.81 371 PRO A C 1
ATOM 2844 O O . PRO A 1 371 ? 7.938 1.373 29.705 1.00 82.81 371 PRO A O 1
ATOM 2847 N N . ASP A 1 372 ? 9.873 1.869 28.696 1.00 86.69 372 ASP A N 1
ATOM 2848 C CA . ASP A 1 372 ? 9.954 0.690 27.827 1.00 86.69 372 ASP A CA 1
ATOM 2849 C C . ASP A 1 372 ? 10.048 -0.646 28.590 1.00 86.69 372 ASP A C 1
ATOM 2851 O O . ASP A 1 372 ? 9.686 -1.688 28.045 1.00 86.69 372 ASP A O 1
ATOM 2855 N N . MET A 1 373 ? 10.465 -0.638 29.862 1.00 88.38 373 MET A N 1
ATOM 2856 C CA . MET A 1 373 ? 10.488 -1.834 30.710 1.00 88.38 373 MET A CA 1
ATOM 2857 C C . MET A 1 373 ? 9.146 -2.145 31.393 1.00 88.38 373 MET A C 1
ATOM 2859 O O . MET A 1 373 ? 9.017 -3.233 31.955 1.00 88.38 373 MET A O 1
ATOM 2863 N N . VAL A 1 374 ? 8.135 -1.262 31.333 1.00 90.00 374 VAL A N 1
ATOM 2864 C CA . VAL A 1 374 ? 6.810 -1.494 31.956 1.00 90.00 374 VAL A CA 1
ATOM 2865 C C . VAL A 1 374 ? 6.203 -2.858 31.585 1.00 90.00 374 VAL A C 1
ATOM 2867 O O . VAL A 1 374 ? 5.787 -3.565 32.505 1.00 90.00 374 VAL A O 1
ATOM 2870 N N . PRO A 1 375 ? 6.183 -3.302 30.308 1.00 90.88 375 PRO A N 1
ATOM 2871 C CA . PRO A 1 375 ? 5.590 -4.592 29.947 1.00 90.88 375 PRO A CA 1
ATOM 2872 C C . PRO A 1 375 ? 6.357 -5.795 30.512 1.00 90.88 375 PRO A C 1
ATOM 2874 O O . PRO A 1 375 ? 5.749 -6.817 30.824 1.00 90.88 375 PRO A O 1
ATOM 2877 N N . GLU A 1 376 ? 7.679 -5.687 30.673 1.00 90.25 376 GLU A N 1
ATOM 2878 C CA . GLU A 1 376 ? 8.520 -6.761 31.215 1.00 90.25 376 GLU A CA 1
ATO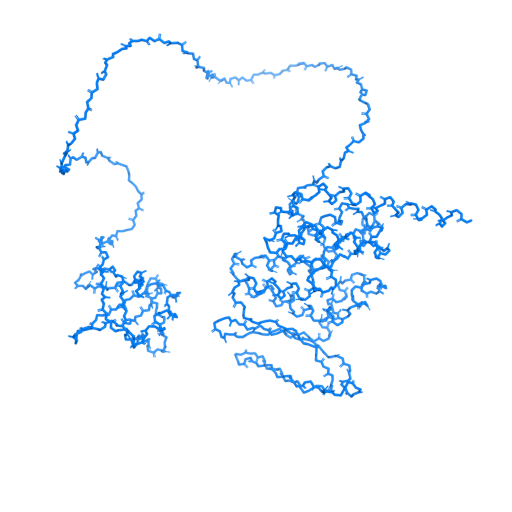M 2879 C C . GLU A 1 376 ? 8.440 -6.827 32.748 1.00 90.25 376 GLU A C 1
ATOM 2881 O O . GLU A 1 376 ? 8.368 -7.917 33.315 1.00 90.25 376 GLU A O 1
ATOM 2886 N N . ILE A 1 377 ? 8.358 -5.673 33.421 1.00 91.19 377 ILE A N 1
ATOM 2887 C CA . ILE A 1 377 ? 8.054 -5.592 34.857 1.00 91.19 377 ILE A CA 1
ATOM 2888 C C . ILE A 1 377 ? 6.665 -6.193 35.118 1.00 91.19 377 ILE A C 1
ATOM 2890 O O . ILE A 1 377 ? 6.531 -7.055 35.983 1.00 91.19 377 ILE A O 1
ATOM 2894 N N . ALA A 1 378 ? 5.651 -5.810 34.331 1.00 90.62 378 ALA A N 1
ATOM 2895 C CA . ALA A 1 378 ? 4.293 -6.350 34.423 1.00 90.62 378 ALA A CA 1
ATOM 2896 C C . ALA A 1 378 ? 4.250 -7.875 34.207 1.00 90.62 378 ALA A C 1
ATOM 2898 O O . ALA A 1 378 ? 3.674 -8.593 35.020 1.00 90.62 378 ALA A O 1
ATOM 2899 N N . ARG A 1 379 ? 4.927 -8.389 33.169 1.00 91.00 379 ARG A N 1
ATOM 2900 C CA . ARG A 1 379 ? 5.043 -9.832 32.873 1.00 91.00 379 ARG A CA 1
ATOM 2901 C C . ARG A 1 379 ? 5.659 -10.640 34.023 1.00 91.00 379 ARG A C 1
ATOM 2903 O O . ARG A 1 379 ? 5.356 -11.828 34.158 1.00 91.00 379 ARG A O 1
ATOM 2910 N N . ARG A 1 380 ? 6.530 -10.023 34.828 1.00 90.31 380 ARG A N 1
ATOM 2911 C CA . ARG A 1 380 ? 7.207 -10.662 35.967 1.00 90.31 380 ARG A CA 1
ATOM 2912 C C . ARG A 1 380 ? 6.472 -10.507 37.301 1.00 90.31 380 ARG A C 1
ATOM 2914 O O . ARG A 1 380 ? 6.889 -11.153 38.256 1.00 90.31 380 ARG A O 1
ATOM 2921 N N . GLN A 1 381 ? 5.386 -9.734 37.389 1.00 91.56 381 GLN A N 1
ATOM 2922 C CA . GLN A 1 381 ? 4.609 -9.605 38.631 1.00 91.56 381 GLN A CA 1
ATOM 2923 C C . GLN A 1 381 ? 4.145 -10.974 39.154 1.00 91.56 381 GLN A C 1
ATOM 2925 O O . GLN A 1 381 ? 3.703 -11.834 38.393 1.00 91.56 381 GLN A O 1
ATOM 2930 N N . GLY A 1 382 ? 4.289 -11.187 40.464 1.00 90.06 382 GLY A N 1
ATOM 2931 C CA . GLY A 1 382 ? 4.003 -12.460 41.132 1.00 90.06 382 GLY A CA 1
ATOM 2932 C C . GLY A 1 382 ? 5.008 -13.585 40.846 1.00 90.06 382 GLY A C 1
ATOM 2933 O O . GLY A 1 382 ? 4.837 -14.683 41.367 1.00 90.06 382 GLY A O 1
ATOM 2934 N N . ARG A 1 383 ? 6.059 -13.341 40.050 1.00 91.19 383 ARG A N 1
ATOM 2935 C CA . ARG A 1 383 ? 7.108 -14.321 39.721 1.00 91.19 383 ARG A CA 1
ATOM 2936 C C . ARG A 1 383 ? 8.422 -13.947 40.391 1.00 91.19 383 ARG A C 1
ATOM 2938 O O . ARG A 1 383 ? 8.697 -12.768 40.622 1.00 91.19 383 ARG A O 1
ATOM 2945 N N . GLU A 1 384 ? 9.249 -14.949 40.672 1.00 91.62 384 GLU A N 1
ATOM 2946 C CA . GLU A 1 384 ? 10.632 -14.705 41.072 1.00 91.62 384 GLU A CA 1
ATOM 2947 C C . GLU A 1 384 ? 11.448 -14.184 39.878 1.00 91.62 384 GLU A C 1
ATOM 2949 O O . GLU A 1 384 ? 11.315 -14.664 38.751 1.00 91.62 384 GLU A O 1
ATOM 2954 N N . ALA A 1 385 ? 12.286 -13.181 40.125 1.00 91.25 385 ALA A N 1
ATOM 2955 C CA . ALA A 1 385 ? 13.220 -12.639 39.153 1.00 91.25 385 ALA A CA 1
ATOM 2956 C C . ALA A 1 385 ? 14.511 -12.164 39.833 1.00 91.25 385 ALA A C 1
ATOM 2958 O O . ALA A 1 385 ? 14.602 -12.037 41.056 1.00 91.25 385 ALA A O 1
ATOM 2959 N N . VAL A 1 386 ? 15.515 -11.883 39.005 1.00 93.50 386 VAL A N 1
ATOM 2960 C CA . VAL A 1 386 ? 16.832 -11.399 39.418 1.00 93.50 386 VAL A CA 1
ATOM 2961 C C . VAL A 1 386 ? 17.033 -10.010 38.810 1.00 93.50 386 VAL A C 1
ATOM 2963 O O . VAL A 1 386 ? 17.249 -9.871 37.610 1.00 93.50 386 VAL A O 1
ATOM 2966 N N . ALA A 1 387 ? 16.897 -8.962 39.619 1.00 92.38 387 ALA A N 1
ATOM 2967 C CA . ALA A 1 387 ? 17.018 -7.565 39.208 1.00 92.38 387 ALA A CA 1
ATOM 2968 C C . ALA A 1 387 ? 18.466 -7.067 39.353 1.00 92.38 387 ALA A C 1
ATOM 2970 O O . ALA A 1 387 ? 19.066 -7.204 40.419 1.00 92.38 387 ALA A O 1
ATOM 2971 N N . ARG A 1 388 ? 19.015 -6.449 38.301 1.00 93.19 388 ARG A N 1
ATOM 2972 C CA . ARG A 1 388 ? 20.287 -5.709 38.328 1.00 93.19 388 ARG A CA 1
ATOM 2973 C C . ARG A 1 388 ? 19.992 -4.252 38.679 1.00 93.19 388 ARG A C 1
ATOM 2975 O O . ARG A 1 388 ? 19.120 -3.638 38.058 1.00 93.19 388 ARG A O 1
ATOM 2982 N N . VAL A 1 389 ? 20.656 -3.746 39.715 1.00 93.69 389 VAL A N 1
ATOM 2983 C CA . VAL A 1 389 ? 20.224 -2.539 40.427 1.00 93.69 389 VAL A CA 1
ATOM 2984 C C . VAL A 1 389 ? 21.398 -1.655 40.840 1.00 93.69 389 VAL A C 1
ATOM 2986 O O . VAL A 1 389 ? 22.276 -2.098 41.576 1.00 93.69 389 VAL A O 1
ATOM 2989 N N . THR A 1 390 ? 21.359 -0.374 40.486 1.00 92.50 390 THR A N 1
ATOM 2990 C CA . THR A 1 390 ? 22.332 0.640 40.915 1.00 92.50 390 THR A CA 1
ATOM 2991 C C . THR A 1 390 ? 21.784 1.433 42.108 1.00 92.50 390 THR A C 1
ATOM 2993 O O . THR A 1 390 ? 20.703 2.021 42.043 1.00 92.50 390 THR A O 1
ATOM 2996 N N . VAL A 1 391 ? 22.515 1.446 43.229 1.00 90.31 391 VAL A N 1
ATOM 2997 C CA . VAL A 1 391 ? 22.069 2.070 44.493 1.00 90.31 391 VAL A CA 1
ATOM 2998 C C . VAL A 1 391 ? 22.427 3.556 44.509 1.00 90.31 391 VAL A C 1
ATOM 3000 O O . VAL A 1 391 ? 23.560 3.929 44.803 1.00 90.31 391 VAL A O 1
ATOM 3003 N N . VAL A 1 392 ? 21.488 4.431 44.167 1.00 86.88 392 VAL A N 1
ATOM 3004 C CA . VAL A 1 392 ? 21.717 5.882 44.116 1.00 86.88 392 VAL A CA 1
ATOM 3005 C C . VAL A 1 392 ? 21.431 6.506 45.480 1.00 86.88 392 VAL A C 1
ATOM 3007 O O . VAL A 1 392 ? 20.286 6.532 45.925 1.00 86.88 392 VAL A O 1
ATOM 3010 N N . THR A 1 393 ? 22.459 7.055 46.126 1.00 82.06 393 THR A N 1
ATOM 3011 C CA . THR A 1 393 ? 22.322 7.843 47.362 1.00 82.06 393 THR A CA 1
ATOM 3012 C C . THR A 1 393 ? 22.044 9.312 47.037 1.00 82.06 393 THR A C 1
ATOM 3014 O O . THR A 1 393 ? 22.724 9.901 46.196 1.00 82.06 393 THR A O 1
ATOM 3017 N N . ASN A 1 394 ? 21.074 9.924 47.717 1.00 77.44 394 ASN A N 1
ATOM 3018 C CA . ASN A 1 394 ? 20.771 11.353 47.636 1.00 77.44 394 ASN A CA 1
ATOM 3019 C C . ASN A 1 394 ? 20.412 11.884 49.037 1.00 77.44 394 ASN A C 1
ATOM 3021 O O . ASN A 1 394 ? 19.346 11.578 49.578 1.00 77.44 394 ASN A O 1
ATOM 3025 N N . GLY A 1 395 ? 21.327 12.645 49.645 1.00 80.12 395 GLY A N 1
ATOM 3026 C CA . GLY A 1 395 ? 21.274 12.949 51.078 1.00 80.12 395 GLY A CA 1
ATOM 3027 C C . GLY A 1 395 ? 21.278 11.662 51.912 1.00 80.12 395 GLY A C 1
ATOM 3028 O O . GLY A 1 395 ? 21.976 10.707 51.578 1.00 80.12 395 GLY A O 1
ATOM 3029 N N . ASN A 1 396 ? 20.447 11.609 52.954 1.00 78.12 396 ASN A N 1
ATOM 3030 C CA . ASN A 1 396 ? 20.317 10.431 53.823 1.00 78.12 396 ASN A CA 1
ATOM 3031 C C . ASN A 1 396 ? 19.478 9.286 53.210 1.00 78.12 396 ASN A C 1
ATOM 3033 O O . ASN A 1 396 ? 19.273 8.270 53.869 1.00 78.12 396 ASN A O 1
ATOM 3037 N N . HIS A 1 397 ? 18.974 9.427 51.978 1.00 74.69 397 HIS A N 1
ATOM 3038 C CA . HIS A 1 397 ? 18.113 8.431 51.336 1.00 74.69 397 HIS A CA 1
ATOM 3039 C C . HIS A 1 397 ? 18.872 7.637 50.266 1.00 74.69 397 HIS A C 1
ATOM 3041 O O . HIS A 1 397 ? 19.527 8.214 49.396 1.00 74.69 397 HIS A O 1
ATOM 3047 N N . GLN A 1 398 ? 18.743 6.310 50.300 1.00 82.31 398 GLN A N 1
ATOM 3048 C CA . GLN A 1 398 ? 19.207 5.413 49.239 1.00 82.31 398 GLN A CA 1
ATOM 3049 C C . GLN A 1 398 ? 18.025 4.953 48.382 1.00 82.31 398 GLN A C 1
ATOM 3051 O O . GLN A 1 398 ? 16.959 4.627 48.899 1.00 82.31 398 GLN A O 1
ATOM 3056 N N . TYR A 1 399 ? 18.226 4.920 47.066 1.00 87.19 399 TYR A N 1
ATOM 3057 C CA . TYR A 1 399 ? 17.216 4.548 46.082 1.00 87.19 399 TYR A CA 1
ATOM 3058 C C . TYR A 1 399 ? 17.768 3.475 45.144 1.00 87.19 399 TYR A C 1
ATOM 3060 O O . TYR A 1 399 ? 18.830 3.641 44.547 1.00 87.19 399 TYR A O 1
ATOM 3068 N N . HIS A 1 400 ? 17.024 2.391 44.955 1.00 93.19 400 HIS A N 1
ATOM 3069 C CA . HIS A 1 400 ? 17.433 1.285 44.096 1.00 93.19 400 HIS A CA 1
ATOM 3070 C C . HIS A 1 400 ? 16.948 1.519 42.658 1.00 93.19 400 HIS A C 1
ATOM 3072 O O . HIS A 1 400 ? 15.758 1.379 42.375 1.00 93.19 400 HIS A O 1
ATOM 3078 N N . MET A 1 401 ? 17.841 1.918 41.747 1.00 92.94 401 MET A N 1
ATOM 3079 C CA . MET A 1 401 ? 17.505 2.094 40.328 1.00 92.94 401 MET A CA 1
ATOM 3080 C C . MET A 1 401 ? 17.560 0.746 39.608 1.00 92.94 401 MET A C 1
ATOM 3082 O O . MET A 1 401 ? 18.568 0.060 39.713 1.00 92.94 401 MET A O 1
ATOM 3086 N N . LEU A 1 402 ? 16.518 0.366 38.865 1.00 93.94 402 LEU A N 1
ATOM 3087 C CA . LEU A 1 402 ? 16.542 -0.827 38.012 1.00 93.94 402 LEU A CA 1
ATOM 3088 C C . LEU A 1 402 ? 17.300 -0.536 36.709 1.00 93.94 402 LEU A C 1
ATOM 3090 O O . LEU A 1 402 ? 16.833 0.268 35.899 1.00 93.94 402 LEU A O 1
ATOM 3094 N N . ASP A 1 403 ? 18.403 -1.249 36.485 1.00 90.38 403 ASP A N 1
ATOM 3095 C CA . ASP A 1 403 ? 19.187 -1.189 35.243 1.00 90.38 403 ASP A CA 1
ATOM 3096 C C . ASP A 1 403 ? 18.712 -2.238 34.220 1.00 90.38 403 ASP A C 1
ATOM 3098 O O . ASP A 1 403 ? 18.767 -2.029 33.007 1.00 90.38 403 ASP A O 1
ATOM 3102 N N . GLY A 1 404 ? 18.222 -3.376 34.720 1.00 89.81 404 GLY A N 1
ATOM 3103 C CA . GLY A 1 404 ? 17.701 -4.487 33.930 1.00 89.81 404 GLY A CA 1
ATOM 3104 C C . GLY A 1 404 ? 17.299 -5.673 34.807 1.00 89.81 404 GLY A C 1
ATOM 3105 O O . GLY A 1 404 ? 17.564 -5.690 36.008 1.00 89.81 404 GLY A O 1
ATOM 3106 N N . PHE A 1 405 ? 16.714 -6.705 34.206 1.00 90.62 405 PHE A N 1
ATOM 3107 C CA . PHE A 1 405 ? 16.709 -8.043 34.805 1.00 90.62 405 PHE A CA 1
ATOM 3108 C C . PHE A 1 405 ? 17.914 -8.829 34.275 1.00 90.62 405 PHE A C 1
ATOM 3110 O O . PHE A 1 405 ? 18.361 -8.604 33.150 1.00 90.62 405 PHE A O 1
ATOM 3117 N N . ALA A 1 406 ? 18.466 -9.727 35.086 1.00 84.50 406 ALA A N 1
ATOM 3118 C CA . ALA A 1 406 ? 19.344 -10.769 34.580 1.00 84.50 406 ALA A CA 1
ATOM 3119 C C . ALA A 1 406 ? 18.507 -11.820 33.834 1.00 84.50 406 ALA A C 1
ATOM 3121 O O . ALA A 1 406 ? 17.356 -12.083 34.194 1.00 84.50 406 ALA A O 1
ATOM 3122 N N . GLU A 1 407 ? 19.103 -12.421 32.810 1.00 71.19 407 GLU A N 1
ATOM 3123 C CA . GLU A 1 407 ? 18.607 -13.671 32.239 1.00 71.19 407 GLU A CA 1
ATOM 3124 C C . GLU A 1 407 ? 18.766 -14.797 33.273 1.00 71.19 407 GLU A C 1
ATOM 3126 O O . GLU A 1 407 ? 19.704 -14.781 34.079 1.00 71.19 407 GLU A O 1
ATOM 3131 N N . GLY A 1 408 ? 17.818 -15.732 33.264 1.00 53.31 408 GLY A N 1
ATOM 3132 C CA . GLY A 1 408 ? 17.691 -16.865 34.178 1.00 53.31 408 GLY A CA 1
ATOM 3133 C C . GLY A 1 408 ? 16.563 -17.779 33.725 1.00 53.31 408 GLY A C 1
ATOM 3134 O O . GLY A 1 408 ? 15.683 -17.269 32.989 1.00 53.31 408 GLY A O 1
#

Radius of gyration: 33.52 Å; chains: 1; bounding box: 100×59×99 Å